Protein AF-A0A350W7M8-F1 (afdb_monomer_lite)

Sequence (443 aa):
MKEYIVLVPNNIKNKIIELSRIKYYNYNIKFMSIDTFIKRVTFDFDEKTIYNLMKKYNYNYSTSLVYLDNLNYISNKLSNNKMTKLKEIKDYLDSNKLLIYDNLFKEYVKDKEIYIYGYDYINKYYKSILDNYNYKVIDYEYKDYAIKDIYEFNYIDDEVLFVIDNICNLISKNINISKIKLIISNEYKEPIYRLFKIYNIPISVKNRSIYSIKEVKNILNNLNNINEEIDSINDTSIKEKIVKVINKYSFIDNKEEVKELIVNDLKNTYLNEDNTGIKIVSINDYFDDDDYVFYLGYNKENIVLYKDNEYFNDKEKVILGYDTSIELNINKKIEIIKKIKNIKNLTISYKLFDNSGNYTRCDLINDINIIDNYKTKYTNSNMMNKIFLAMKLDNLVKYNIKDKDIDLLSSNYDIPYMQYDNKYHSVDKNKLYKYLNNKLLLS

Structure (mmCIF, N/CA/C/O backbone):
data_AF-A0A350W7M8-F1
#
_entry.id   AF-A0A350W7M8-F1
#
loop_
_atom_site.group_PDB
_atom_site.id
_atom_site.type_symbol
_atom_site.label_atom_id
_atom_site.label_alt_id
_atom_site.label_comp_id
_atom_site.label_asym_id
_atom_site.label_entity_id
_atom_site.label_seq_id
_atom_site.pdbx_PDB_ins_code
_atom_site.Cartn_x
_atom_site.Cartn_y
_atom_site.Cartn_z
_atom_site.occupancy
_atom_site.B_iso_or_equiv
_atom_site.auth_seq_id
_atom_site.auth_comp_id
_atom_site.auth_asym_id
_atom_site.auth_atom_id
_atom_site.pdbx_PDB_model_num
ATOM 1 N N . MET A 1 1 ? -38.393 3.549 3.699 1.00 62.72 1 MET A N 1
ATOM 2 C CA . MET A 1 1 ? -37.472 2.784 2.827 1.00 62.72 1 MET A CA 1
ATOM 3 C C . MET A 1 1 ? -36.515 2.018 3.728 1.00 62.72 1 MET A C 1
ATOM 5 O O . MET A 1 1 ? -35.988 2.633 4.648 1.00 62.72 1 MET A O 1
ATOM 9 N N . LYS A 1 2 ? -36.350 0.701 3.552 1.00 78.38 2 LYS A N 1
ATOM 10 C CA . LYS A 1 2 ? -35.413 -0.084 4.375 1.00 78.38 2 LYS A CA 1
ATOM 11 C C . LYS A 1 2 ? -33.984 0.345 4.014 1.00 78.38 2 LYS A C 1
ATOM 13 O O . LYS A 1 2 ? -33.645 0.374 2.835 1.00 78.38 2 LYS A O 1
ATOM 18 N N . GLU A 1 3 ? -33.205 0.765 5.009 1.00 88.31 3 GLU A N 1
ATOM 19 C CA . GLU A 1 3 ? -31.793 1.132 4.832 1.00 88.31 3 GLU A CA 1
ATOM 20 C C . GLU A 1 3 ? -30.912 -0.089 5.097 1.00 88.31 3 GLU A C 1
ATOM 22 O O . GLU A 1 3 ? -31.140 -0.815 6.067 1.00 88.31 3 GLU A O 1
ATOM 27 N N . TYR A 1 4 ? -29.911 -0.283 4.243 1.00 91.62 4 TYR A N 1
ATOM 28 C CA . TYR A 1 4 ? -28.968 -1.393 4.288 1.00 91.62 4 TYR A CA 1
ATOM 29 C C . TYR A 1 4 ? -27.559 -0.888 4.577 1.00 91.62 4 TYR A C 1
ATOM 31 O O . TYR A 1 4 ? -27.172 0.188 4.117 1.00 91.62 4 TYR A O 1
ATOM 39 N N . ILE A 1 5 ? -26.773 -1.679 5.305 1.00 95.25 5 ILE A N 1
ATOM 40 C CA . ILE A 1 5 ? -25.364 -1.375 5.564 1.00 95.25 5 ILE A CA 1
ATOM 41 C C . ILE A 1 5 ? -24.514 -2.361 4.777 1.00 95.25 5 ILE A C 1
ATOM 43 O O . ILE A 1 5 ? -24.678 -3.568 4.918 1.00 95.25 5 ILE A O 1
ATOM 47 N N . VAL A 1 6 ? -23.595 -1.846 3.963 1.00 96.00 6 VAL A N 1
ATOM 48 C CA . VAL A 1 6 ? -22.621 -2.660 3.234 1.00 96.00 6 VAL A CA 1
ATOM 49 C C . VAL A 1 6 ? -21.224 -2.349 3.756 1.00 96.00 6 VAL A C 1
ATOM 51 O O . VAL A 1 6 ? -20.750 -1.211 3.674 1.00 96.00 6 VAL A O 1
ATOM 54 N N . LEU A 1 7 ? -20.572 -3.376 4.295 1.00 96.94 7 LEU A N 1
ATOM 55 C CA . LEU A 1 7 ? -19.183 -3.346 4.723 1.00 96.94 7 LEU A CA 1
ATOM 56 C C . LEU A 1 7 ? -18.296 -3.779 3.556 1.00 96.94 7 LEU A C 1
ATOM 58 O O . LEU A 1 7 ? -18.393 -4.914 3.090 1.00 96.94 7 LEU A O 1
ATOM 62 N N . VAL A 1 8 ? -17.448 -2.871 3.078 1.00 95.75 8 VAL A N 1
ATOM 63 C CA . VAL A 1 8 ? -16.610 -3.066 1.887 1.00 95.75 8 VAL A CA 1
ATOM 64 C C . VAL A 1 8 ? -15.195 -2.519 2.120 1.00 95.75 8 VAL A C 1
ATOM 66 O O . VAL A 1 8 ? -15.057 -1.466 2.755 1.00 95.75 8 VAL A O 1
ATOM 69 N N . PRO A 1 9 ? -14.131 -3.174 1.614 1.00 94.56 9 PRO A N 1
ATOM 70 C CA . PRO A 1 9 ? -12.776 -2.646 1.719 1.00 94.56 9 PRO A CA 1
ATOM 71 C C . PRO A 1 9 ? -12.644 -1.281 1.042 1.00 94.56 9 PRO A C 1
ATOM 73 O O . PRO A 1 9 ? -13.193 -1.046 -0.037 1.00 94.56 9 PRO A O 1
ATOM 76 N N . ASN A 1 10 ? -11.853 -0.390 1.642 1.00 92.75 10 ASN A N 1
ATOM 77 C CA . ASN A 1 10 ? -11.668 0.973 1.133 1.00 92.75 10 ASN A CA 1
ATOM 78 C C . ASN A 1 10 ? -11.107 1.003 -0.301 1.00 92.75 10 ASN A C 1
ATOM 80 O O . ASN A 1 10 ? -11.532 1.843 -1.090 1.00 92.75 10 ASN A O 1
ATOM 84 N N . ASN A 1 11 ? -10.226 0.060 -0.652 1.00 90.38 11 ASN A N 1
ATOM 85 C CA . ASN A 1 11 ? -9.590 -0.054 -1.970 1.00 90.38 11 ASN A CA 1
ATOM 86 C C . ASN A 1 11 ? -10.585 -0.231 -3.126 1.00 90.38 11 ASN A C 1
ATOM 88 O O . ASN A 1 11 ? -10.371 0.300 -4.212 1.00 90.38 11 ASN A O 1
ATOM 92 N N . ILE A 1 12 ? -11.693 -0.941 -2.896 1.00 92.25 12 ILE A N 1
ATOM 93 C CA . ILE A 1 12 ? -12.712 -1.195 -3.927 1.00 92.25 12 ILE A CA 1
ATOM 94 C C . ILE A 1 12 ? -13.990 -0.375 -3.708 1.00 92.25 12 ILE A C 1
ATOM 96 O O . ILE A 1 12 ? -14.843 -0.313 -4.592 1.00 92.25 12 ILE A O 1
ATOM 100 N N . LYS A 1 13 ? -14.125 0.288 -2.551 1.00 93.50 13 LYS A N 1
ATOM 101 C CA . LYS A 1 13 ? -15.341 0.983 -2.104 1.00 93.50 13 LYS A CA 1
ATOM 102 C C . LYS A 1 13 ? -15.946 1.893 -3.171 1.00 93.50 13 LYS A C 1
ATOM 104 O O . LYS A 1 13 ? -17.138 1.784 -3.437 1.00 93.50 13 LYS A O 1
ATOM 109 N N . ASN A 1 14 ? -15.148 2.766 -3.787 1.00 91.94 14 ASN A N 1
ATOM 110 C CA . ASN A 1 14 ? -15.656 3.729 -4.771 1.00 91.94 14 ASN A CA 1
ATOM 111 C C . ASN A 1 14 ? -16.238 3.028 -6.004 1.00 91.94 14 ASN A C 1
ATOM 113 O O . ASN A 1 14 ? -17.357 3.336 -6.405 1.00 91.94 14 ASN A O 1
ATOM 117 N N . LYS A 1 15 ? -15.539 2.016 -6.532 1.00 91.25 15 LYS A N 1
ATOM 118 C CA . LYS A 1 15 ? -16.025 1.224 -7.667 1.00 91.25 15 LYS A CA 1
ATOM 119 C C . LYS A 1 15 ? -17.304 0.460 -7.311 1.00 91.25 15 LYS A C 1
ATOM 121 O O . LYS A 1 15 ? -18.244 0.427 -8.098 1.00 91.25 15 LYS A O 1
ATOM 126 N N . ILE A 1 16 ? -17.388 -0.108 -6.105 1.00 91.94 16 ILE A N 1
ATOM 127 C CA . ILE A 1 16 ? -18.608 -0.790 -5.644 1.00 91.94 16 ILE A CA 1
ATOM 128 C C . ILE A 1 16 ? -19.773 0.193 -5.472 1.00 91.94 16 ILE A C 1
ATOM 130 O O . ILE A 1 16 ? -20.906 -0.140 -5.820 1.00 91.94 16 ILE A O 1
ATOM 134 N N . ILE A 1 17 ? -19.526 1.418 -5.000 1.00 92.75 17 ILE A N 1
ATOM 135 C CA . ILE A 1 17 ? -20.549 2.473 -4.938 1.00 92.75 17 ILE A CA 1
ATOM 136 C C . ILE A 1 17 ? -21.056 2.817 -6.345 1.00 92.75 17 ILE A C 1
ATOM 138 O O . ILE A 1 17 ? -22.263 2.913 -6.543 1.00 92.75 17 ILE A O 1
ATOM 142 N N . GLU A 1 18 ? -20.170 2.964 -7.330 1.00 92.00 18 GLU A N 1
ATOM 143 C CA . GLU A 1 18 ? -20.559 3.223 -8.723 1.00 92.00 18 GLU A CA 1
ATOM 144 C C . GLU A 1 18 ? -21.432 2.094 -9.288 1.00 92.00 18 GLU A C 1
ATOM 146 O O . GLU A 1 18 ? -22.541 2.344 -9.763 1.00 92.00 18 GLU A O 1
ATOM 151 N N . LEU A 1 19 ? -20.984 0.841 -9.163 1.00 89.56 19 LEU A N 1
ATOM 152 C CA . LEU A 1 19 ? -21.714 -0.330 -9.662 1.00 89.56 19 LEU A CA 1
ATOM 153 C C . LEU A 1 19 ? -23.065 -0.522 -8.954 1.00 89.56 19 LEU A C 1
ATOM 155 O O . LEU A 1 19 ? -24.079 -0.822 -9.590 1.00 89.56 19 LEU A O 1
ATOM 159 N N . SER A 1 20 ? -23.099 -0.329 -7.635 1.00 88.94 20 SER A N 1
ATOM 160 C CA . SER A 1 20 ? -24.324 -0.472 -6.843 1.00 88.94 20 SER A CA 1
ATOM 161 C C . SER A 1 20 ? -25.338 0.629 -7.126 1.00 88.94 20 SER A C 1
ATOM 163 O O . SER A 1 20 ? -26.527 0.335 -7.169 1.00 88.94 20 SER A O 1
ATOM 165 N N . ARG A 1 21 ? -24.907 1.867 -7.392 1.00 88.38 21 ARG A N 1
ATOM 166 C CA . ARG A 1 21 ? -25.815 2.956 -7.782 1.00 88.38 21 ARG A CA 1
ATOM 167 C C . ARG A 1 21 ? -26.500 2.704 -9.118 1.00 88.38 21 ARG A C 1
ATOM 169 O O . ARG A 1 21 ? -27.613 3.174 -9.298 1.00 88.38 21 ARG A O 1
ATOM 176 N N . ILE A 1 22 ? -25.873 1.956 -10.024 1.00 90.38 22 ILE A N 1
ATOM 177 C CA . ILE A 1 22 ? -26.487 1.562 -11.298 1.00 90.38 22 ILE A CA 1
ATOM 178 C C . ILE A 1 22 ? -27.495 0.428 -11.070 1.00 90.38 22 ILE A C 1
ATOM 180 O O . ILE A 1 22 ? -28.642 0.511 -11.501 1.00 90.38 22 ILE A O 1
ATOM 184 N N . LYS A 1 23 ? -27.083 -0.635 -10.367 1.00 88.50 23 LYS A N 1
ATOM 185 C CA . LYS A 1 23 ? -27.880 -1.868 -10.229 1.00 88.50 23 LYS A CA 1
ATOM 186 C C . LYS A 1 23 ? -28.968 -1.794 -9.150 1.00 88.50 23 LYS A C 1
ATOM 188 O O . LYS A 1 23 ? -30.018 -2.414 -9.285 1.00 88.50 23 LYS A O 1
ATOM 193 N N . TYR A 1 24 ? -28.721 -1.045 -8.082 1.00 86.38 24 TYR A N 1
ATOM 194 C CA . TYR A 1 24 ? -29.537 -0.983 -6.866 1.00 86.38 24 TYR A CA 1
ATOM 195 C C . TYR A 1 24 ? -29.968 0.455 -6.540 1.00 86.38 24 TYR A C 1
ATOM 197 O O . TYR A 1 24 ? -30.102 0.813 -5.373 1.00 86.38 24 TYR A O 1
ATOM 205 N N . TYR A 1 25 ? -30.214 1.279 -7.563 1.00 83.62 25 TYR A N 1
ATOM 206 C CA . TYR A 1 25 ? -30.550 2.705 -7.429 1.00 83.62 25 TYR A CA 1
ATOM 207 C C . TYR A 1 25 ? -31.744 3.005 -6.497 1.00 83.62 25 TYR A C 1
ATOM 209 O O . TYR A 1 25 ? -31.796 4.069 -5.889 1.00 83.62 25 TYR A O 1
ATOM 217 N N . ASN A 1 26 ? -32.684 2.063 -6.350 1.00 85.75 26 ASN A N 1
ATOM 218 C CA . ASN A 1 26 ? -33.855 2.179 -5.470 1.00 85.75 26 ASN A CA 1
ATOM 219 C C . ASN A 1 26 ? -33.587 1.810 -4.001 1.00 85.75 26 ASN A C 1
ATOM 221 O O . ASN A 1 26 ? -34.510 1.832 -3.191 1.00 85.75 26 ASN A O 1
ATOM 225 N N . TYR A 1 27 ? -32.370 1.416 -3.638 1.00 87.06 27 TYR A N 1
ATOM 226 C CA . TYR A 1 27 ? -32.041 1.014 -2.274 1.00 87.06 27 TYR A CA 1
ATOM 227 C C . TYR A 1 27 ? -31.254 2.116 -1.570 1.00 87.06 27 TYR A C 1
ATOM 229 O O . TYR A 1 27 ? -30.285 2.651 -2.105 1.00 87.06 27 TYR A O 1
ATOM 237 N N . ASN A 1 28 ? -31.638 2.426 -0.330 1.00 90.31 28 ASN A N 1
ATOM 238 C CA . ASN A 1 28 ? -30.830 3.287 0.526 1.00 90.31 28 ASN A CA 1
ATOM 239 C C . ASN A 1 28 ? -29.712 2.442 1.155 1.00 90.31 28 ASN A C 1
ATOM 241 O O . ASN A 1 28 ? -29.977 1.628 2.043 1.00 90.31 28 ASN A O 1
ATOM 245 N N . ILE A 1 29 ? -28.483 2.594 0.654 1.00 92.75 29 ILE A N 1
ATOM 246 C CA . ILE A 1 29 ? -27.326 1.791 1.064 1.00 92.75 29 ILE A CA 1
ATOM 247 C C . ILE A 1 29 ? -26.242 2.687 1.662 1.00 92.75 29 ILE A C 1
ATOM 249 O O . ILE A 1 29 ? -25.747 3.614 1.017 1.00 92.75 29 ILE A O 1
ATOM 253 N N . LYS A 1 30 ? -25.812 2.353 2.880 1.00 94.00 30 LYS A N 1
ATOM 254 C CA . LYS A 1 30 ? -24.700 2.999 3.576 1.00 94.00 30 LYS A CA 1
ATOM 255 C C . LYS A 1 30 ? -23.436 2.150 3.477 1.00 94.00 30 LYS A C 1
ATOM 257 O O . LYS A 1 30 ? -23.401 1.026 3.969 1.00 94.00 30 LYS A O 1
ATOM 262 N N . PHE A 1 31 ? -22.379 2.715 2.894 1.00 95.06 31 PHE A N 1
ATOM 263 C CA . PHE A 1 31 ? -21.096 2.033 2.695 1.00 95.06 31 PHE A CA 1
ATOM 264 C C . PHE A 1 31 ? -20.035 2.469 3.711 1.00 95.06 31 PHE A C 1
ATOM 266 O O . PHE A 1 31 ? -19.705 3.657 3.815 1.00 95.06 31 PHE A O 1
ATOM 273 N N . MET A 1 32 ? -19.413 1.513 4.394 1.00 96.12 32 MET A N 1
ATOM 274 C CA . MET A 1 32 ? -18.253 1.740 5.270 1.00 96.12 32 MET A CA 1
ATOM 275 C C . MET A 1 32 ? -17.311 0.531 5.261 1.00 96.12 32 MET A C 1
ATOM 277 O O . MET A 1 32 ? -17.670 -0.496 4.704 1.00 96.12 32 MET A O 1
ATOM 281 N N . SER A 1 33 ? -16.107 0.643 5.822 1.00 96.56 33 SER A N 1
ATOM 282 C CA . SER A 1 33 ? -15.247 -0.531 6.021 1.00 96.56 33 SER A CA 1
ATOM 283 C C . SER A 1 33 ? -15.643 -1.283 7.292 1.00 96.56 33 SER A C 1
ATOM 285 O O . SER A 1 33 ? -16.290 -0.709 8.175 1.00 96.56 33 SER A O 1
ATOM 287 N N . ILE A 1 34 ? -15.225 -2.548 7.408 1.00 95.88 34 ILE A N 1
ATOM 288 C CA . ILE A 1 34 ? -15.363 -3.307 8.661 1.00 95.88 34 ILE A CA 1
ATOM 289 C C . ILE A 1 34 ? -14.683 -2.552 9.808 1.00 95.88 34 ILE A C 1
ATOM 291 O O . ILE A 1 34 ? -15.309 -2.359 10.840 1.00 95.88 34 ILE A O 1
ATOM 295 N N . ASP A 1 35 ? -13.474 -2.020 9.617 1.00 94.19 35 ASP A N 1
ATOM 296 C CA . ASP A 1 35 ? -12.752 -1.299 10.677 1.00 94.19 35 ASP A CA 1
ATOM 297 C C . ASP A 1 35 ? -13.535 -0.086 11.199 1.00 94.19 35 ASP A C 1
ATOM 299 O O . ASP A 1 35 ? -13.633 0.125 12.407 1.00 94.19 35 ASP A O 1
ATOM 303 N N . THR A 1 36 ? -14.142 0.699 10.296 1.00 95.38 36 THR A N 1
ATOM 304 C CA . THR A 1 36 ? -15.003 1.828 10.682 1.00 95.38 36 THR A CA 1
ATOM 305 C C . THR A 1 36 ? -16.241 1.347 11.428 1.00 95.38 36 THR A C 1
ATOM 307 O O . THR A 1 36 ? -16.645 1.971 12.405 1.00 95.38 36 THR A O 1
ATOM 310 N N . PHE A 1 37 ? -16.854 0.249 10.982 1.00 96.38 37 PHE A N 1
ATOM 311 C CA . PHE A 1 37 ? -18.006 -0.327 11.664 1.00 96.38 37 PHE A CA 1
ATOM 312 C C . PHE A 1 37 ? -17.642 -0.771 13.084 1.00 96.38 37 PHE A C 1
ATOM 314 O O . PHE A 1 37 ? -18.302 -0.349 14.031 1.00 96.38 37 PHE A O 1
ATOM 321 N N . ILE A 1 38 ? -16.562 -1.548 13.232 1.00 95.06 38 ILE A N 1
ATOM 322 C CA . ILE A 1 38 ? -16.075 -2.071 14.512 1.00 95.06 38 ILE A CA 1
ATOM 323 C C . ILE A 1 38 ? -15.789 -0.928 15.486 1.00 95.06 38 ILE A C 1
ATOM 325 O O . ILE A 1 38 ? -16.379 -0.914 16.562 1.00 95.06 38 ILE A O 1
ATOM 329 N N . LYS A 1 39 ? -15.002 0.080 15.083 1.00 94.62 39 LYS A N 1
ATOM 330 C CA . LYS A 1 39 ? -14.716 1.269 15.908 1.00 94.62 39 LYS A CA 1
ATOM 331 C C . LYS A 1 39 ? -15.980 1.976 16.400 1.00 94.62 39 LYS A C 1
ATOM 333 O O . LYS A 1 39 ? -16.058 2.380 17.553 1.00 94.62 39 LYS A O 1
ATOM 338 N N . ARG A 1 40 ? -17.001 2.109 15.549 1.00 95.38 40 ARG A N 1
ATOM 339 C CA . ARG A 1 40 ? -18.249 2.785 15.936 1.00 95.38 40 ARG A CA 1
ATOM 340 C C . ARG A 1 40 ? -19.128 1.962 16.876 1.00 95.38 40 ARG A C 1
ATOM 342 O O . ARG A 1 40 ? -19.865 2.550 17.658 1.00 95.38 40 ARG A O 1
ATOM 349 N N . VAL A 1 41 ? -19.089 0.629 16.805 1.00 95.25 41 VAL A N 1
ATOM 350 C CA . VAL A 1 41 ? -19.864 -0.230 17.722 1.00 95.25 41 VAL A CA 1
ATOM 351 C C . VAL A 1 41 ? -19.121 -0.568 19.019 1.00 95.25 41 VAL A C 1
ATOM 353 O O . VAL A 1 41 ? -19.766 -0.972 19.995 1.00 95.25 41 VAL A O 1
ATOM 356 N N . THR A 1 42 ? -17.793 -0.412 19.041 1.00 94.06 42 THR A N 1
ATOM 357 C CA . THR A 1 42 ? -16.952 -0.545 20.236 1.00 94.06 42 THR A CA 1
ATOM 358 C C . THR A 1 42 ? -16.603 0.825 20.811 1.00 94.06 42 THR A C 1
ATOM 360 O O . THR A 1 42 ? -17.340 1.328 21.656 1.00 94.06 42 THR A O 1
ATOM 363 N N . PHE A 1 43 ? -15.488 1.403 20.382 1.00 95.06 43 PHE A N 1
ATOM 364 C CA . PHE A 1 43 ? -15.025 2.744 20.698 1.00 95.06 43 PHE A CA 1
ATOM 365 C C . PHE A 1 43 ? -13.979 3.189 19.671 1.00 95.06 43 PHE A C 1
ATOM 367 O O . PHE A 1 43 ? -13.307 2.370 19.037 1.00 95.06 43 PHE A O 1
ATOM 374 N N . ASP A 1 44 ? -13.801 4.500 19.569 1.00 95.50 44 ASP A N 1
ATOM 375 C CA . ASP A 1 44 ? -12.691 5.131 18.861 1.00 95.50 44 ASP A CA 1
ATOM 376 C C . ASP A 1 44 ? -11.876 5.999 19.830 1.00 95.50 44 ASP A C 1
ATOM 378 O O . ASP A 1 44 ? -12.233 6.173 21.001 1.00 95.50 44 ASP A O 1
ATOM 382 N N . PHE A 1 45 ? -10.765 6.536 19.350 1.00 95.06 45 PHE A N 1
ATOM 383 C CA . PHE A 1 45 ? -9.920 7.454 20.102 1.00 95.06 45 PHE A CA 1
ATOM 384 C C . PHE A 1 45 ? -9.365 8.533 19.178 1.00 95.06 45 PHE A C 1
ATOM 386 O O . PHE A 1 45 ? -9.258 8.333 17.968 1.00 95.06 45 PHE A O 1
ATOM 393 N N . ASP A 1 46 ? -9.008 9.673 19.754 1.00 93.81 46 ASP A N 1
ATOM 394 C CA . ASP A 1 46 ? -8.482 10.823 19.028 1.00 93.81 46 ASP A CA 1
ATOM 395 C C . ASP A 1 46 ? -7.063 11.178 19.499 1.00 93.81 46 ASP A C 1
ATOM 397 O O . ASP A 1 46 ? -6.439 10.508 20.332 1.00 93.81 46 ASP A O 1
ATOM 401 N N . GLU A 1 47 ? -6.521 12.257 18.946 1.00 94.25 47 GLU A N 1
ATOM 402 C CA . GLU A 1 47 ? -5.196 12.758 19.285 1.00 94.25 47 GLU A CA 1
ATOM 403 C C . GLU A 1 47 ? -5.083 13.168 20.765 1.00 94.25 47 GLU A C 1
ATOM 405 O O . GLU A 1 47 ? -3.997 13.084 21.350 1.00 94.25 47 GLU A O 1
ATOM 410 N N . LYS A 1 48 ? -6.196 13.553 21.404 1.00 94.94 48 LYS A N 1
ATOM 411 C CA . LYS A 1 48 ? -6.240 13.883 22.831 1.00 94.94 48 LYS A CA 1
ATOM 412 C C . LYS A 1 48 ? -6.073 12.633 23.685 1.00 94.94 48 LYS A C 1
ATOM 414 O O . LYS A 1 48 ? -5.342 12.687 24.679 1.00 94.94 48 LYS A O 1
ATOM 419 N N . THR A 1 49 ? -6.679 11.507 23.310 1.00 96.38 49 THR A N 1
ATOM 420 C CA . THR A 1 49 ? -6.449 10.213 23.972 1.00 96.38 49 THR A CA 1
ATOM 421 C C . THR A 1 49 ? -4.965 9.846 23.948 1.00 96.38 49 THR A C 1
ATOM 423 O O . THR A 1 49 ? -4.387 9.518 24.988 1.00 96.38 49 THR A O 1
ATOM 426 N N . ILE A 1 50 ? -4.332 9.955 22.774 1.00 96.00 50 ILE A N 1
ATOM 427 C CA . ILE A 1 50 ? -2.920 9.603 22.574 1.00 96.00 50 ILE A CA 1
ATOM 428 C C . ILE A 1 50 ? -2.018 10.499 23.431 1.00 96.00 50 ILE A C 1
ATOM 430 O O . ILE A 1 50 ? -1.183 9.990 24.178 1.00 96.00 50 ILE A O 1
ATOM 434 N N . TYR A 1 51 ? -2.228 11.819 23.390 1.00 95.50 51 TYR A N 1
ATOM 435 C CA . TYR A 1 51 ? -1.473 12.778 24.201 1.00 95.50 51 TYR A CA 1
ATOM 436 C C . TYR A 1 51 ? -1.537 12.455 25.703 1.00 95.50 51 TYR A C 1
ATOM 438 O O . TYR A 1 51 ? -0.512 12.462 26.388 1.00 95.50 51 TYR A O 1
ATOM 446 N N . ASN A 1 52 ? -2.724 12.124 26.222 1.00 95.25 52 ASN A N 1
ATOM 447 C CA . ASN A 1 52 ? -2.893 11.810 27.642 1.00 95.25 52 ASN A CA 1
ATOM 448 C C . ASN A 1 52 ? -2.157 10.526 28.047 1.00 95.25 52 ASN A C 1
ATOM 450 O O . ASN A 1 52 ? -1.553 10.493 29.119 1.00 95.25 52 ASN A O 1
ATOM 454 N N . LEU A 1 53 ? -2.138 9.493 27.196 1.00 95.56 53 LEU A N 1
ATOM 455 C CA . LEU A 1 53 ? -1.338 8.291 27.460 1.00 95.56 53 LEU A CA 1
ATOM 456 C C . LEU A 1 53 ? 0.158 8.586 27.477 1.00 95.56 53 LEU A C 1
ATOM 458 O O . LEU A 1 53 ? 0.848 8.148 28.402 1.00 95.56 53 LEU A O 1
ATOM 462 N N . MET A 1 54 ? 0.641 9.356 26.498 1.00 94.7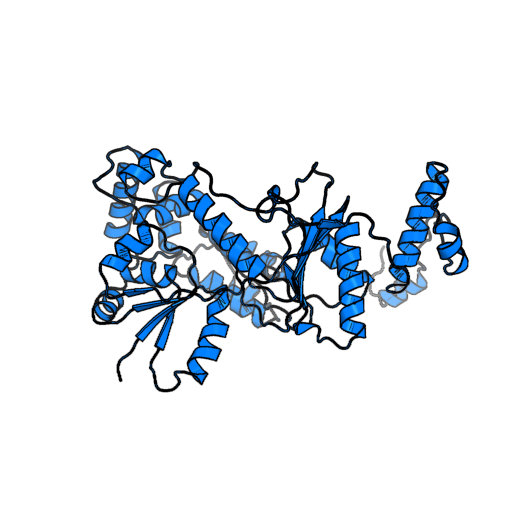5 54 MET A N 1
ATOM 463 C CA . MET A 1 54 ? 2.044 9.763 26.432 1.00 94.75 54 MET A CA 1
ATOM 464 C C . MET A 1 54 ? 2.454 10.496 27.710 1.00 94.75 54 MET A C 1
ATOM 466 O O . MET A 1 54 ? 3.449 10.133 28.329 1.00 94.75 54 MET A O 1
ATOM 470 N N . LYS A 1 55 ? 1.655 11.466 28.173 1.00 93.56 55 LYS A N 1
ATOM 471 C CA . LYS A 1 55 ? 1.943 12.226 29.400 1.00 93.56 55 LYS A CA 1
ATOM 472 C C . LYS A 1 55 ? 1.831 11.384 30.669 1.00 93.56 55 LYS A C 1
ATOM 474 O O . LYS A 1 55 ? 2.697 11.476 31.533 1.00 93.56 55 LYS A O 1
ATOM 479 N N . LYS A 1 56 ? 0.781 10.566 30.802 1.00 95.12 56 LYS A N 1
ATOM 480 C CA . LYS A 1 56 ? 0.513 9.805 32.033 1.00 95.12 56 LYS A CA 1
ATOM 481 C C . LYS A 1 56 ? 1.541 8.704 32.279 1.00 95.12 56 LYS A C 1
ATOM 483 O O . LYS A 1 56 ? 1.926 8.488 33.426 1.00 95.12 56 LYS A O 1
ATOM 488 N N . TYR A 1 57 ? 1.947 8.001 31.223 1.00 94.62 57 TYR A N 1
ATOM 489 C CA . TYR A 1 57 ? 2.816 6.825 31.317 1.00 94.62 57 TYR A CA 1
ATOM 490 C C . TYR A 1 57 ? 4.227 7.055 30.761 1.00 94.62 57 TYR A C 1
ATOM 492 O O . TYR A 1 57 ? 5.036 6.129 30.774 1.00 94.62 57 TYR A O 1
ATOM 500 N N . ASN A 1 58 ? 4.531 8.270 30.293 1.00 93.62 58 ASN A N 1
ATOM 501 C CA . ASN A 1 58 ? 5.786 8.615 29.624 1.00 93.62 58 ASN A CA 1
ATOM 502 C C . ASN A 1 58 ? 6.079 7.702 28.416 1.00 93.62 58 ASN A C 1
ATOM 504 O O . ASN A 1 58 ? 7.205 7.251 28.201 1.00 93.62 58 ASN A O 1
ATOM 508 N N . TYR A 1 59 ? 5.033 7.374 27.656 1.00 93.88 59 TYR A N 1
ATOM 509 C CA . TYR A 1 59 ? 5.136 6.571 26.440 1.00 93.88 59 TYR A CA 1
ATOM 510 C C . TYR A 1 59 ? 5.431 7.451 25.228 1.00 93.88 59 TYR A C 1
ATOM 512 O O . TYR A 1 59 ? 4.970 8.586 25.144 1.00 93.88 59 TYR A O 1
ATOM 520 N N . ASN A 1 60 ? 6.159 6.900 24.255 1.00 92.31 60 ASN A N 1
ATOM 521 C CA . ASN A 1 60 ? 6.248 7.506 22.927 1.00 92.31 60 ASN A CA 1
ATOM 522 C C . ASN A 1 60 ? 4.957 7.253 22.124 1.00 92.31 60 ASN A C 1
ATOM 524 O O . ASN A 1 60 ? 4.106 6.445 22.525 1.00 92.31 60 ASN A O 1
ATOM 528 N N . TYR A 1 61 ? 4.821 7.911 20.970 1.00 90.94 61 TYR A N 1
ATOM 529 C CA . TYR A 1 61 ? 3.636 7.776 20.120 1.00 90.94 61 TYR A CA 1
ATOM 530 C C . TYR A 1 61 ? 3.355 6.317 19.727 1.00 90.94 61 TYR A C 1
ATOM 532 O O . TYR A 1 61 ? 2.256 5.807 19.944 1.00 90.94 61 TYR A O 1
ATOM 540 N N . SER A 1 62 ? 4.374 5.613 19.222 1.00 91.88 62 SER A N 1
ATOM 541 C CA . SER A 1 62 ? 4.234 4.227 18.750 1.00 91.88 62 SER A CA 1
ATOM 542 C C . SER A 1 62 ? 3.781 3.257 19.847 1.00 91.88 62 SER A C 1
ATOM 544 O O . SER A 1 62 ? 2.900 2.434 19.624 1.00 91.88 62 SER A O 1
ATOM 546 N N . THR A 1 63 ? 4.323 3.396 21.057 1.00 93.88 63 THR A N 1
ATOM 547 C CA . THR A 1 63 ? 3.957 2.578 22.220 1.00 93.88 63 THR A CA 1
ATOM 548 C C . THR A 1 63 ? 2.523 2.868 22.651 1.00 93.88 63 THR A C 1
ATOM 550 O O . THR A 1 63 ? 1.778 1.946 22.975 1.00 93.88 63 THR A O 1
ATOM 553 N N . SER A 1 64 ? 2.114 4.139 22.617 1.00 95.50 64 SER A N 1
ATOM 554 C CA . SER A 1 64 ? 0.744 4.542 22.947 1.00 95.50 64 SER A CA 1
ATOM 555 C C . SER A 1 64 ? -0.271 3.916 21.988 1.00 95.50 64 SER A C 1
ATOM 557 O O . SER A 1 64 ? -1.275 3.372 22.446 1.00 95.50 64 SER A O 1
ATOM 559 N N . LEU A 1 65 ? 0.020 3.911 20.681 1.00 94.50 65 LEU A N 1
ATOM 560 C CA . LEU A 1 65 ? -0.820 3.243 19.684 1.00 94.50 65 LEU A CA 1
ATOM 561 C C . LEU A 1 65 ? -0.915 1.736 19.921 1.00 94.50 65 LEU A C 1
ATOM 563 O O . LEU A 1 65 ? -2.017 1.201 19.915 1.00 94.50 65 LEU A O 1
ATOM 567 N N . VAL A 1 66 ? 0.204 1.062 20.218 1.00 95.06 66 VAL A N 1
ATOM 568 C CA . VAL A 1 66 ? 0.193 -0.379 20.524 1.00 95.06 66 VAL A CA 1
ATOM 569 C C . VAL A 1 66 ? -0.773 -0.687 21.668 1.00 95.06 66 VAL A C 1
ATOM 571 O O . VAL A 1 66 ? -1.558 -1.626 21.556 1.00 95.06 66 VAL A O 1
ATOM 574 N N . TYR A 1 67 ? -0.769 0.091 22.753 1.00 96.81 67 TYR A N 1
ATOM 575 C CA . TYR A 1 67 ? -1.733 -0.122 23.833 1.00 96.81 67 TYR A CA 1
ATOM 576 C C . TYR A 1 67 ? -3.173 0.137 23.382 1.00 96.81 67 TYR A C 1
ATOM 578 O O . TYR A 1 67 ? -4.024 -0.717 23.621 1.00 96.81 67 TYR A O 1
ATOM 586 N N . LEU A 1 68 ? -3.437 1.265 22.713 1.00 95.75 68 LEU A N 1
ATOM 587 C CA . LEU A 1 68 ? -4.774 1.650 22.242 1.00 95.75 68 LEU A CA 1
ATOM 588 C C . LEU A 1 68 ? -5.384 0.615 21.289 1.00 95.75 68 LEU A C 1
ATOM 590 O O . LEU A 1 68 ? -6.522 0.192 21.499 1.00 95.75 68 LEU A O 1
ATOM 594 N N . ASP A 1 69 ? -4.612 0.148 20.308 1.00 92.94 69 ASP A N 1
ATOM 595 C CA . ASP A 1 69 ? -5.038 -0.863 19.337 1.00 92.94 69 ASP A CA 1
ATOM 596 C C . ASP A 1 69 ? -5.378 -2.196 20.019 1.00 92.94 69 ASP A C 1
ATOM 598 O O . ASP A 1 69 ? -6.260 -2.928 19.564 1.00 92.94 69 ASP A O 1
ATOM 602 N N . ASN A 1 70 ? -4.722 -2.497 21.148 1.00 94.38 70 ASN A N 1
ATOM 603 C CA . ASN A 1 70 ? -4.933 -3.732 21.897 1.00 94.38 70 ASN A CA 1
ATOM 604 C C . ASN A 1 70 ? -6.000 -3.643 23.002 1.00 94.38 70 ASN A C 1
ATOM 606 O O . ASN A 1 70 ? -6.398 -4.680 23.535 1.00 94.38 70 ASN A O 1
ATOM 610 N N . LEU A 1 71 ? -6.533 -2.455 23.317 1.00 94.81 71 LEU A N 1
ATOM 611 C CA . LEU A 1 71 ? -7.636 -2.299 24.286 1.00 94.81 71 LEU A CA 1
ATOM 612 C C . LEU A 1 71 ? -8.892 -3.073 23.869 1.00 94.81 71 LEU A C 1
ATOM 614 O O . LEU A 1 71 ? -9.655 -3.552 24.704 1.00 94.81 71 LEU A O 1
ATOM 618 N N . ASN A 1 72 ? -9.078 -3.218 22.563 1.00 88.81 72 ASN A N 1
ATOM 619 C CA . ASN A 1 72 ? -10.154 -3.977 21.942 1.00 88.81 72 ASN A CA 1
ATOM 620 C C . ASN A 1 72 ? -10.140 -5.474 22.293 1.00 88.81 72 ASN A C 1
ATOM 622 O O . ASN A 1 72 ? -11.168 -6.137 22.178 1.00 88.81 72 ASN A O 1
ATOM 626 N N . TYR A 1 73 ? -8.999 -5.997 22.748 1.00 89.00 73 TYR A N 1
ATOM 627 C CA . TYR A 1 73 ? -8.792 -7.415 23.036 1.00 89.00 73 TYR A CA 1
ATOM 628 C C . TYR A 1 73 ? -8.894 -7.770 24.523 1.00 89.00 73 TYR A C 1
ATOM 630 O O . TYR A 1 73 ? -8.621 -8.918 24.890 1.00 89.00 73 TYR A O 1
ATOM 638 N N . ILE A 1 74 ? -9.277 -6.818 25.383 1.00 91.62 74 ILE A N 1
ATOM 639 C CA . ILE A 1 74 ? -9.423 -7.057 26.821 1.00 91.62 74 ILE A CA 1
ATOM 640 C C . ILE A 1 74 ? -10.417 -8.195 27.066 1.00 91.62 74 ILE A C 1
ATOM 642 O O . ILE A 1 74 ? -11.533 -8.210 26.553 1.00 91.62 74 ILE A O 1
ATOM 646 N N . SER A 1 75 ? -9.996 -9.166 27.874 1.00 88.94 75 SER A N 1
ATOM 647 C CA . SER A 1 75 ? -10.771 -10.367 28.157 1.00 88.94 75 SER A CA 1
ATOM 648 C C . SER A 1 75 ? -10.481 -10.893 29.557 1.00 88.94 75 SER A C 1
ATOM 650 O O . SER A 1 75 ? -9.415 -10.659 30.125 1.00 88.94 75 SER A O 1
ATOM 652 N N . ASN A 1 76 ? -11.427 -11.657 30.102 1.00 90.12 76 ASN A N 1
ATOM 653 C CA . ASN A 1 76 ? -11.241 -12.407 31.344 1.00 90.12 76 ASN A CA 1
ATOM 654 C C . ASN A 1 76 ? -10.664 -13.813 31.113 1.00 90.12 76 ASN A C 1
ATOM 656 O O . ASN A 1 76 ? -10.346 -14.496 32.078 1.00 90.12 76 ASN A O 1
ATOM 660 N N . LYS A 1 77 ? -10.503 -14.245 29.852 1.00 91.00 77 LYS A N 1
ATOM 661 C CA . LYS A 1 77 ? -9.942 -15.565 29.506 1.00 91.00 77 LYS A CA 1
ATOM 662 C C . LYS A 1 77 ? -8.441 -15.684 29.785 1.00 91.00 77 LYS A C 1
ATOM 664 O O . LYS A 1 77 ? -7.937 -16.789 29.947 1.00 91.00 77 LYS A O 1
ATOM 669 N N . LEU A 1 78 ? -7.727 -14.560 29.814 1.00 91.44 78 LEU A N 1
ATOM 670 C CA . LEU A 1 78 ? -6.283 -14.502 30.016 1.00 91.44 78 LEU A CA 1
ATOM 671 C C . LEU A 1 78 ? -5.985 -13.672 31.265 1.00 91.44 78 LEU A C 1
ATOM 673 O O . LEU A 1 78 ? -6.434 -12.533 31.373 1.00 91.44 78 LEU A O 1
ATOM 677 N N . SER A 1 79 ? -5.205 -14.226 32.190 1.00 90.75 79 SER A N 1
ATOM 678 C CA . SER A 1 79 ? -4.769 -13.530 33.402 1.00 90.75 79 SER A CA 1
ATOM 679 C C . SER A 1 79 ? -3.246 -13.457 33.431 1.00 90.75 79 SER A C 1
ATOM 681 O O . SER A 1 79 ? -2.578 -14.385 33.880 1.00 90.75 79 SER A O 1
ATOM 683 N N . ASN A 1 80 ? -2.691 -12.363 32.909 1.00 93.19 80 ASN A N 1
ATOM 684 C CA . ASN A 1 80 ? -1.257 -12.078 32.906 1.00 93.19 80 ASN A CA 1
ATOM 685 C C . ASN A 1 80 ? -0.998 -10.565 33.035 1.00 93.19 80 ASN A C 1
ATOM 687 O O . ASN A 1 80 ? -1.914 -9.752 32.901 1.00 93.19 80 ASN A O 1
ATOM 691 N N . ASN A 1 81 ? 0.266 -10.179 33.240 1.00 94.56 81 ASN A N 1
ATOM 692 C CA . ASN A 1 81 ? 0.656 -8.774 33.427 1.00 94.56 81 ASN A CA 1
ATOM 693 C C . ASN A 1 81 ? 0.245 -7.872 32.254 1.00 94.56 81 ASN A C 1
ATOM 695 O O . ASN A 1 81 ? -0.133 -6.724 32.471 1.00 94.56 81 ASN A O 1
ATOM 699 N N . LYS A 1 82 ? 0.285 -8.391 31.020 1.00 94.62 82 LYS A N 1
ATOM 700 C CA . LYS A 1 82 ? -0.157 -7.666 29.822 1.00 94.62 82 LYS A CA 1
ATOM 701 C C . LYS A 1 82 ? -1.645 -7.310 29.904 1.00 94.62 82 LYS A C 1
ATOM 703 O O . LYS A 1 82 ? -2.022 -6.152 29.755 1.00 94.62 82 LYS A O 1
ATOM 708 N N . MET A 1 83 ? -2.492 -8.292 30.215 1.00 95.62 83 MET A N 1
ATOM 709 C CA . MET A 1 83 ? -3.932 -8.083 30.353 1.00 95.62 83 MET A CA 1
ATOM 710 C C . MET A 1 83 ? -4.261 -7.133 31.507 1.00 95.62 83 MET A C 1
ATOM 712 O O . MET A 1 83 ? -5.087 -6.237 31.341 1.00 95.62 83 MET A O 1
ATOM 716 N N . THR A 1 84 ? -3.590 -7.280 32.653 1.00 95.56 84 THR A N 1
ATOM 717 C CA . THR A 1 84 ? -3.747 -6.354 33.785 1.00 95.56 84 THR A CA 1
ATOM 718 C C . THR A 1 84 ? -3.398 -4.926 33.372 1.00 95.56 84 THR A C 1
ATOM 720 O O . THR A 1 84 ? -4.169 -4.008 33.634 1.00 95.56 84 THR A O 1
ATOM 723 N N . LYS A 1 85 ? -2.298 -4.742 32.631 1.00 95.94 85 LYS A N 1
ATOM 724 C CA . LYS A 1 85 ? -1.885 -3.428 32.131 1.00 95.94 85 LYS A CA 1
ATOM 725 C C . LYS A 1 85 ? -2.912 -2.807 31.185 1.00 95.94 85 LYS A C 1
ATOM 727 O O . LYS A 1 85 ? -3.202 -1.621 31.309 1.00 95.94 85 LYS A O 1
ATOM 732 N N . LEU A 1 86 ? -3.476 -3.583 30.257 1.00 96.69 86 LEU A N 1
ATOM 733 C CA . LEU A 1 86 ? -4.519 -3.079 29.357 1.00 96.69 86 LEU A CA 1
ATOM 734 C C . LEU A 1 86 ? -5.785 -2.672 30.116 1.00 96.69 86 LEU A C 1
ATOM 736 O O . LEU A 1 86 ? -6.360 -1.638 29.791 1.00 96.69 86 LEU A O 1
ATOM 740 N N . LYS A 1 87 ? -6.192 -3.441 31.134 1.00 96.50 87 LYS A N 1
ATOM 741 C CA . LYS A 1 87 ? -7.329 -3.094 32.001 1.00 96.50 87 LYS A CA 1
ATOM 742 C C . LYS A 1 87 ? -7.086 -1.774 32.736 1.00 96.50 87 LYS A C 1
ATOM 744 O O . LYS A 1 87 ? -7.906 -0.874 32.621 1.00 96.50 87 LYS A O 1
ATOM 749 N N . GLU A 1 88 ? -5.918 -1.603 33.361 1.00 96.38 88 GLU A N 1
ATOM 750 C CA . GLU A 1 88 ? -5.534 -0.337 34.011 1.00 96.38 88 GLU A CA 1
ATOM 751 C C . GLU A 1 88 ? -5.597 0.861 33.053 1.00 96.38 88 GLU A C 1
ATOM 753 O O . GLU A 1 88 ? -6.088 1.932 33.412 1.00 96.38 88 GLU A O 1
ATOM 758 N N . ILE A 1 89 ? -5.079 0.693 31.831 1.00 97.31 89 ILE A N 1
ATOM 759 C CA . ILE A 1 89 ? -5.095 1.746 30.812 1.00 97.31 89 ILE A CA 1
ATOM 760 C C . ILE A 1 89 ? -6.535 2.049 30.391 1.00 97.31 89 ILE A C 1
ATOM 762 O O . ILE A 1 89 ? -6.906 3.219 30.307 1.00 97.31 89 ILE A O 1
ATOM 766 N N . LYS A 1 90 ? -7.357 1.021 30.154 1.00 96.94 90 LYS A N 1
ATOM 767 C CA . LYS A 1 90 ? -8.766 1.185 29.782 1.00 96.94 90 LYS A CA 1
ATOM 768 C C . LYS A 1 90 ? -9.537 1.950 30.854 1.00 96.94 90 LYS A C 1
ATOM 770 O O . LYS A 1 90 ? -10.176 2.947 30.529 1.00 96.94 90 LYS A O 1
ATOM 775 N N . ASP A 1 91 ? -9.391 1.547 32.114 1.00 96.69 91 ASP A N 1
ATOM 776 C CA . ASP A 1 91 ? -10.063 2.169 33.255 1.00 96.69 91 ASP A CA 1
ATOM 777 C C . ASP A 1 91 ? -9.664 3.640 33.406 1.00 96.69 91 ASP A C 1
ATOM 779 O O . ASP A 1 91 ? -10.518 4.504 33.622 1.00 96.69 91 ASP A O 1
ATOM 783 N N . TYR A 1 92 ? -8.374 3.955 33.239 1.00 97.31 92 TYR A N 1
ATOM 784 C CA . TYR A 1 92 ? -7.893 5.336 33.232 1.00 97.31 92 TYR A CA 1
ATOM 785 C C . TYR A 1 92 ? -8.544 6.153 32.109 1.00 97.31 92 TYR A C 1
ATOM 787 O O . 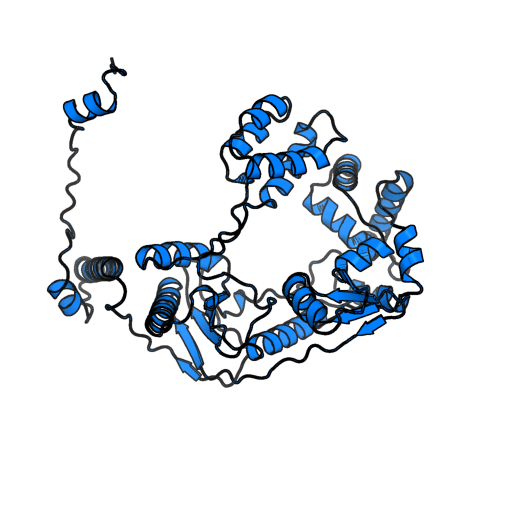TYR A 1 92 ? -9.030 7.261 32.355 1.00 97.31 92 TYR A O 1
ATOM 795 N N . LEU A 1 93 ? -8.575 5.623 30.887 1.00 97.25 93 LEU A N 1
ATOM 796 C CA . LEU A 1 93 ? -9.130 6.329 29.736 1.00 97.25 93 LEU A CA 1
ATOM 797 C C . LEU A 1 93 ? -10.645 6.544 29.854 1.00 97.25 93 LEU A C 1
ATOM 799 O O . LEU A 1 93 ? -11.122 7.642 29.564 1.00 97.25 93 LEU A O 1
ATOM 803 N N . ASP A 1 94 ? -11.393 5.545 30.322 1.00 96.06 94 ASP A N 1
ATOM 804 C CA . ASP A 1 94 ? -12.840 5.648 30.531 1.00 96.06 94 ASP A CA 1
ATOM 805 C C . ASP A 1 94 ? -13.179 6.619 31.670 1.00 96.06 94 ASP A C 1
ATOM 807 O O . ASP A 1 94 ? -14.032 7.494 31.504 1.00 96.06 94 ASP A O 1
ATOM 811 N N . SER A 1 95 ? -12.450 6.549 32.790 1.00 96.69 95 SER A N 1
ATOM 812 C CA . SER A 1 95 ? -12.644 7.451 33.938 1.00 96.69 95 SER A CA 1
ATOM 813 C C . SER A 1 95 ? -12.431 8.921 33.567 1.00 96.69 95 SER A C 1
ATOM 815 O O . SER A 1 95 ? -13.092 9.806 34.108 1.00 96.69 95 SER A O 1
ATOM 817 N N . ASN A 1 96 ? -11.534 9.185 32.613 1.00 96.06 96 ASN A N 1
ATOM 818 C CA . ASN A 1 96 ? -11.239 10.527 32.115 1.00 96.06 96 ASN A CA 1
ATOM 819 C C . ASN A 1 96 ? -12.022 10.895 30.841 1.00 96.06 96 ASN A C 1
ATOM 821 O O . ASN A 1 96 ? -11.787 11.965 30.279 1.00 96.06 96 ASN A O 1
ATOM 825 N N . LYS A 1 97 ? -12.958 10.044 30.387 1.00 95.81 97 LYS A N 1
ATOM 826 C CA . LYS A 1 97 ? -13.768 10.247 29.170 1.00 95.81 97 LYS A CA 1
ATOM 827 C C . LYS A 1 97 ? -12.917 10.524 27.923 1.00 95.81 97 LYS A C 1
ATOM 829 O O . LYS A 1 97 ? -13.238 11.395 27.118 1.00 95.81 97 LYS A O 1
ATOM 834 N N . LEU A 1 98 ? -11.808 9.800 27.789 1.00 96.50 98 LEU A N 1
ATOM 835 C CA . LEU A 1 98 ? -10.858 9.939 26.683 1.00 96.50 98 LEU A CA 1
ATOM 836 C C . LEU A 1 98 ? -11.157 8.993 25.515 1.00 96.50 98 LEU A C 1
ATOM 838 O O . LEU A 1 98 ? -10.473 9.058 24.504 1.00 96.50 98 LEU A O 1
ATOM 842 N N . LEU A 1 99 ? -12.141 8.108 25.646 1.00 96.56 99 LEU A N 1
ATOM 843 C CA . LEU A 1 99 ? -12.575 7.201 24.586 1.00 96.56 99 LEU A CA 1
ATOM 844 C C . LEU A 1 99 ? -13.920 7.653 24.033 1.00 96.56 99 LEU A C 1
ATOM 846 O O . LEU A 1 99 ? -14.787 8.125 24.772 1.00 96.56 99 LEU A O 1
ATOM 850 N N . ILE A 1 100 ? -14.087 7.501 22.725 1.00 95.44 100 ILE A N 1
ATOM 851 C CA . ILE A 1 100 ? -15.243 7.996 21.988 1.00 95.44 100 ILE A CA 1
ATOM 852 C C . ILE A 1 100 ? -16.196 6.829 21.744 1.00 95.44 100 ILE A C 1
ATOM 854 O O . ILE A 1 100 ? -15.859 5.881 21.038 1.00 95.44 100 ILE A O 1
ATOM 858 N N . TYR A 1 101 ? -17.399 6.913 22.309 1.00 95.94 101 TYR A N 1
ATOM 859 C CA . TYR A 1 101 ? -18.445 5.900 22.169 1.00 95.94 101 TYR A CA 1
ATOM 860 C C . TYR A 1 101 ? -19.619 6.445 21.346 1.00 95.94 101 TYR A C 1
ATOM 862 O O . TYR A 1 101 ? -20.250 7.428 21.732 1.00 95.94 101 TYR A O 1
ATOM 870 N N . ASP A 1 102 ? -19.948 5.788 20.230 1.00 95.44 102 ASP A N 1
ATOM 871 C CA . ASP A 1 102 ? -21.086 6.143 19.369 1.00 95.44 102 ASP A CA 1
ATOM 872 C C . ASP A 1 102 ? -22.320 5.297 19.735 1.00 95.44 102 ASP A C 1
ATOM 874 O O . ASP A 1 102 ? -22.737 4.383 19.019 1.00 95.44 102 ASP A O 1
ATOM 878 N N . ASN A 1 103 ? -22.897 5.589 20.906 1.00 94.69 103 ASN A N 1
ATOM 879 C CA . ASN A 1 103 ? -24.050 4.848 21.434 1.00 94.69 103 ASN A CA 1
ATOM 880 C C . ASN A 1 103 ? -25.262 4.906 20.489 1.00 94.69 103 ASN A C 1
ATOM 882 O O . ASN A 1 103 ? -25.953 3.902 20.321 1.00 94.69 103 ASN A O 1
ATOM 886 N N . LEU A 1 104 ? -25.474 6.046 19.821 1.00 94.75 104 LEU A N 1
ATOM 887 C CA . LEU A 1 104 ? -26.549 6.214 18.841 1.00 94.75 104 LEU A CA 1
ATOM 888 C C . LEU A 1 104 ? -26.360 5.285 17.644 1.00 94.75 104 LEU A C 1
ATOM 890 O O . LEU A 1 104 ? -27.315 4.648 17.205 1.00 94.75 104 LEU A O 1
ATOM 894 N N . PHE A 1 105 ? -25.138 5.165 17.118 1.00 94.88 105 PHE A N 1
ATOM 895 C CA . PHE A 1 105 ? -24.869 4.214 16.045 1.00 94.88 105 PHE A CA 1
ATOM 896 C C . PHE A 1 105 ? -25.041 2.771 16.501 1.00 94.88 105 PHE A C 1
ATOM 898 O O . PHE A 1 105 ? -25.623 1.975 15.771 1.00 94.88 105 PHE A O 1
ATOM 905 N N . LYS A 1 106 ? -24.578 2.437 17.709 1.00 93.69 106 LYS A N 1
ATOM 906 C CA . LYS A 1 106 ? -24.721 1.090 18.267 1.00 93.69 106 LYS A CA 1
ATOM 907 C C . LYS A 1 106 ? -26.184 0.665 18.377 1.00 93.69 106 LYS A C 1
ATOM 909 O O . LYS A 1 106 ? -26.498 -0.482 18.081 1.00 93.69 106 LYS A O 1
ATOM 914 N N . GLU A 1 107 ? -27.078 1.567 18.772 1.00 93.06 107 GLU A N 1
ATOM 915 C CA . GLU A 1 107 ? -28.523 1.313 18.751 1.00 93.06 107 GLU A CA 1
ATOM 916 C C . GLU A 1 107 ? -29.066 1.255 17.324 1.00 93.06 107 GLU A C 1
ATOM 918 O O . GLU A 1 107 ? -29.763 0.307 16.970 1.00 93.06 107 GLU A O 1
ATOM 923 N N . TYR A 1 108 ? -28.669 2.210 16.481 1.00 93.00 108 TYR A N 1
ATOM 924 C CA . TYR A 1 108 ? -29.088 2.307 15.087 1.00 93.00 108 TYR A CA 1
ATOM 925 C C . TYR A 1 108 ? -28.853 1.020 14.282 1.00 93.00 108 TYR A C 1
ATOM 927 O O . TYR A 1 108 ? -29.685 0.676 13.442 1.00 93.00 108 TYR A O 1
ATOM 935 N N . VAL A 1 109 ? -27.731 0.322 14.499 1.00 94.12 109 VAL A N 1
ATOM 936 C CA . VAL A 1 109 ? -27.351 -0.857 13.701 1.00 94.12 109 VAL A CA 1
ATOM 937 C C . VAL A 1 109 ? -27.972 -2.175 14.166 1.00 94.12 109 VAL A C 1
ATOM 939 O O . VAL A 1 109 ? -27.958 -3.126 13.389 1.00 94.12 109 VAL A O 1
ATOM 942 N N . LYS A 1 110 ? -28.528 -2.257 15.385 1.00 91.12 110 LYS A N 1
ATOM 943 C CA . LYS A 1 110 ? -29.090 -3.513 15.926 1.00 91.12 110 LYS A CA 1
ATOM 944 C C . LYS A 1 110 ? -30.191 -4.098 15.041 1.00 91.12 110 LYS A C 1
ATOM 946 O O . LYS A 1 110 ? -30.208 -5.302 14.809 1.00 91.12 110 LYS A O 1
ATOM 951 N N . ASP A 1 111 ? -31.042 -3.236 14.492 1.00 89.25 111 ASP A N 1
ATOM 952 C CA . ASP A 1 111 ? -32.188 -3.633 13.665 1.00 89.25 111 ASP A CA 1
ATOM 953 C C . ASP A 1 111 ? -31.890 -3.584 12.153 1.00 89.25 111 ASP A C 1
ATOM 955 O O . ASP A 1 111 ? -32.804 -3.593 11.321 1.00 89.25 111 ASP A O 1
ATOM 959 N N . LYS A 1 112 ? -30.613 -3.475 11.763 1.00 92.69 112 LYS A N 1
ATOM 960 C CA . LYS A 1 112 ? -30.197 -3.363 10.358 1.00 92.69 112 LYS A CA 1
ATOM 961 C C . LYS A 1 112 ? -29.657 -4.681 9.834 1.00 92.69 112 LYS A C 1
ATOM 963 O O . LYS A 1 112 ? -28.996 -5.433 10.539 1.00 92.69 112 LYS A O 1
ATOM 968 N N . GLU A 1 113 ? -29.907 -4.921 8.551 1.00 94.31 113 GLU A N 1
ATOM 969 C CA . GLU A 1 113 ? -29.221 -5.978 7.815 1.00 94.31 113 GLU A CA 1
ATOM 970 C C . GLU A 1 113 ? -27.872 -5.462 7.322 1.00 94.31 113 GLU A C 1
ATOM 972 O O . GLU A 1 113 ? -27.796 -4.444 6.620 1.00 94.31 113 GLU A O 1
ATOM 977 N N . ILE A 1 114 ? -26.819 -6.186 7.689 1.00 96.62 114 ILE A N 1
ATOM 978 C CA . ILE A 1 114 ? -25.438 -5.872 7.342 1.00 96.62 114 ILE A CA 1
ATOM 979 C C . ILE A 1 114 ? -24.968 -6.865 6.280 1.00 96.62 114 ILE A C 1
ATOM 981 O O . ILE A 1 114 ? -25.069 -8.075 6.453 1.00 96.62 114 ILE A O 1
ATOM 985 N N . TYR A 1 115 ? -24.419 -6.364 5.183 1.00 95.56 115 TYR A N 1
ATOM 986 C CA . TYR A 1 115 ? -23.839 -7.179 4.123 1.00 95.56 115 TYR A CA 1
ATOM 987 C C . TYR A 1 115 ? -22.340 -6.930 4.060 1.00 95.56 115 TYR A C 1
ATOM 989 O O . TYR A 1 115 ? -21.904 -5.785 3.989 1.00 95.56 115 TYR A O 1
ATOM 997 N N . ILE A 1 116 ? -21.543 -7.990 4.086 1.00 96.38 116 ILE A N 1
ATOM 998 C CA . ILE A 1 116 ? -20.087 -7.911 3.978 1.00 96.38 116 ILE A CA 1
ATOM 999 C C . ILE A 1 116 ? -19.699 -8.376 2.584 1.00 96.38 116 ILE A C 1
ATOM 1001 O O . ILE A 1 116 ? -20.062 -9.482 2.194 1.00 96.38 116 ILE A O 1
ATOM 1005 N N . TYR A 1 117 ? -18.984 -7.537 1.837 1.00 94.50 117 TYR A N 1
ATOM 1006 C CA . TYR A 1 117 ? -18.627 -7.815 0.449 1.00 94.50 117 TYR A CA 1
ATOM 1007 C C . TYR A 1 117 ? -17.186 -7.407 0.140 1.00 94.50 117 TYR A C 1
ATOM 1009 O O . TYR A 1 117 ? -16.752 -6.314 0.505 1.00 94.50 117 TYR A O 1
ATOM 1017 N N . GLY A 1 118 ? -16.460 -8.272 -0.572 1.00 91.12 118 GLY A N 1
ATOM 1018 C CA . GLY A 1 118 ? -15.088 -8.011 -1.026 1.00 91.12 118 GLY A CA 1
ATOM 1019 C C . GLY A 1 118 ? -13.988 -8.271 0.006 1.00 91.12 118 GLY A C 1
ATOM 1020 O O . GLY A 1 118 ? -12.839 -7.929 -0.249 1.00 91.12 118 GLY A O 1
ATOM 1021 N N . TYR A 1 119 ? -14.315 -8.859 1.159 1.00 92.19 119 TYR A N 1
ATOM 1022 C CA . TYR A 1 119 ? -13.325 -9.329 2.130 1.00 92.19 119 TYR A CA 1
ATOM 1023 C C . TYR A 1 119 ? -13.070 -10.825 1.935 1.00 92.19 119 TYR A C 1
ATOM 1025 O O . TYR A 1 119 ? -13.984 -11.624 2.110 1.00 92.19 119 TYR A O 1
ATOM 1033 N N . ASP A 1 120 ? -11.829 -11.204 1.621 1.00 90.44 120 ASP A N 1
ATOM 1034 C CA . ASP A 1 120 ? -11.419 -12.613 1.489 1.00 90.44 120 ASP A CA 1
ATOM 1035 C C . ASP A 1 120 ? -11.402 -13.360 2.820 1.00 90.44 120 ASP A C 1
ATOM 1037 O O . ASP A 1 120 ? -11.624 -14.570 2.875 1.00 90.44 120 ASP A O 1
ATOM 1041 N N . TYR A 1 121 ? -11.109 -12.628 3.894 1.00 92.44 121 TYR A N 1
ATOM 1042 C CA . TYR A 1 121 ? -11.019 -13.157 5.239 1.00 92.44 121 TYR A CA 1
ATOM 1043 C C . TYR A 1 121 ? -11.555 -12.148 6.254 1.00 92.44 121 TYR A C 1
ATOM 1045 O O . TYR A 1 121 ? -11.195 -10.970 6.232 1.00 92.44 121 TYR A O 1
ATOM 1053 N N . ILE A 1 122 ? -12.395 -12.627 7.171 1.00 93.75 122 ILE A N 1
ATOM 1054 C CA . ILE A 1 122 ? -12.849 -11.876 8.341 1.00 93.75 122 ILE A CA 1
ATOM 1055 C C . ILE A 1 122 ? -12.180 -12.515 9.552 1.00 93.75 122 ILE A C 1
ATOM 1057 O O . ILE A 1 122 ? -12.454 -13.672 9.870 1.00 93.75 122 ILE A O 1
ATOM 1061 N N . ASN A 1 123 ? -11.302 -11.764 10.217 1.00 93.12 123 ASN A N 1
ATOM 1062 C CA . ASN A 1 123 ? -10.578 -12.271 11.379 1.00 93.12 123 ASN A CA 1
ATOM 1063 C C . ASN A 1 123 ? -11.532 -12.634 12.533 1.00 93.12 123 ASN A C 1
ATOM 1065 O O . ASN A 1 123 ? -12.644 -12.105 12.650 1.00 93.12 123 ASN A O 1
ATOM 1069 N N . LYS A 1 124 ? -11.086 -13.541 13.406 1.00 94.75 124 LYS A N 1
ATOM 1070 C CA . LYS A 1 124 ? -11.884 -14.078 14.519 1.00 94.75 124 LYS A CA 1
ATOM 1071 C C . LYS A 1 124 ? -12.389 -12.984 15.461 1.00 94.75 124 LYS A C 1
ATOM 1073 O O . LYS A 1 124 ? -13.501 -13.090 15.973 1.00 94.75 124 LYS A O 1
ATOM 1078 N N . TYR A 1 125 ? -11.614 -11.918 15.658 1.00 92.38 125 TYR A N 1
ATOM 1079 C CA . TYR A 1 125 ? -12.027 -10.782 16.481 1.00 92.38 125 TYR A CA 1
ATOM 1080 C C . TYR A 1 125 ? -13.211 -10.023 15.862 1.00 92.38 125 TYR A C 1
ATOM 1082 O O . TYR A 1 125 ? -14.244 -9.862 16.511 1.00 92.38 125 TYR A O 1
ATOM 1090 N N . TYR A 1 126 ? -13.122 -9.618 14.595 1.00 94.38 126 TYR A N 1
ATOM 1091 C CA . TYR A 1 126 ? -14.221 -8.958 13.889 1.00 94.38 126 TYR A CA 1
ATOM 1092 C C . TYR A 1 126 ? -15.451 -9.847 13.829 1.00 94.38 126 TYR A C 1
ATOM 1094 O O . TYR A 1 126 ? -16.551 -9.364 14.090 1.00 94.38 126 TYR A O 1
ATOM 1102 N N . LYS A 1 127 ? -15.266 -11.146 13.576 1.00 94.69 127 LYS A N 1
ATOM 1103 C CA . LYS A 1 127 ? -16.355 -12.121 13.618 1.00 94.69 127 LYS A CA 1
ATOM 1104 C C . LYS A 1 127 ? -17.050 -12.130 14.981 1.00 94.69 127 LYS A C 1
ATOM 1106 O O . LYS A 1 127 ? -18.261 -11.968 15.029 1.00 94.69 127 LYS A O 1
ATOM 1111 N N . SER A 1 128 ? -16.292 -12.169 16.080 1.00 93.81 128 SER A N 1
ATOM 1112 C CA . SER A 1 128 ? -16.865 -12.153 17.435 1.00 93.81 128 SER A CA 1
ATOM 1113 C C . SER A 1 128 ? -17.723 -10.916 17.740 1.00 93.81 128 SER A C 1
ATOM 1115 O O . SER A 1 128 ? -18.660 -10.989 18.533 1.00 93.81 128 SER A O 1
ATOM 1117 N N . ILE A 1 129 ? -17.430 -9.775 17.105 1.00 93.88 129 ILE A N 1
ATOM 1118 C CA . ILE A 1 129 ? -18.238 -8.556 17.235 1.00 93.88 129 ILE A CA 1
ATOM 1119 C C . ILE A 1 129 ? -19.453 -8.608 16.315 1.00 93.88 129 ILE A C 1
ATOM 1121 O O . ILE A 1 129 ? -20.556 -8.283 16.755 1.00 93.88 129 ILE A O 1
ATOM 1125 N N . LEU A 1 130 ? -19.251 -9.007 15.057 1.00 95.06 130 LEU A N 1
ATOM 1126 C CA . LEU A 1 130 ? -20.292 -9.111 14.036 1.00 95.06 130 LEU A CA 1
ATOM 1127 C C . LEU A 1 130 ? -21.370 -10.131 14.409 1.00 95.06 130 LEU A C 1
ATOM 1129 O O . LEU A 1 130 ? -22.532 -9.880 14.119 1.00 95.06 130 LEU A O 1
ATOM 1133 N N . ASP A 1 131 ? -21.022 -11.203 15.122 1.00 94.69 131 ASP A N 1
ATOM 1134 C CA . ASP A 1 131 ? -21.957 -12.227 15.614 1.00 94.69 131 ASP A CA 1
ATOM 1135 C C . ASP A 1 131 ? -23.036 -11.667 16.565 1.00 94.69 131 ASP A C 1
ATOM 1137 O O . ASP A 1 131 ? -24.059 -12.311 16.786 1.00 94.69 131 ASP A O 1
ATOM 1141 N N . ASN A 1 132 ? -22.870 -10.439 17.076 1.00 94.25 132 ASN A N 1
ATOM 1142 C CA . ASN A 1 132 ? -23.911 -9.727 17.830 1.00 94.25 132 ASN A CA 1
ATOM 1143 C C . ASN A 1 132 ? -24.945 -9.009 16.938 1.00 94.25 132 ASN A C 1
ATOM 1145 O O . ASN A 1 132 ? -25.845 -8.350 17.459 1.00 94.25 132 ASN A O 1
ATOM 1149 N N . TYR A 1 133 ? -24.806 -9.083 15.613 1.00 95.12 133 TYR A N 1
ATOM 1150 C CA . TYR A 1 133 ? -25.624 -8.362 14.639 1.00 95.12 133 TYR A CA 1
ATOM 1151 C C . TYR A 1 133 ? -26.116 -9.286 13.520 1.00 95.12 133 TYR A C 1
ATOM 1153 O O . TYR A 1 133 ? -25.548 -10.341 13.247 1.00 95.12 133 TYR A O 1
ATOM 1161 N N . ASN A 1 134 ? -27.173 -8.869 12.820 1.00 94.75 134 ASN A N 1
ATOM 1162 C CA . ASN A 1 134 ? -27.689 -9.587 11.658 1.00 94.75 134 ASN A CA 1
ATOM 1163 C C . ASN A 1 134 ? -26.836 -9.286 10.414 1.00 94.75 134 ASN A C 1
ATOM 1165 O O . ASN A 1 134 ? -27.128 -8.345 9.665 1.00 94.75 134 ASN A O 1
ATOM 1169 N N . TYR A 1 135 ? -25.773 -10.070 10.207 1.00 95.88 135 TYR A N 1
ATOM 1170 C CA . TYR A 1 135 ? -24.893 -9.938 9.047 1.00 95.88 135 TYR A CA 1
ATOM 1171 C C . TYR A 1 135 ? -24.965 -11.127 8.086 1.00 95.88 135 TYR A C 1
ATOM 1173 O O . TYR A 1 135 ? -25.224 -12.267 8.468 1.00 95.88 135 TYR A O 1
ATOM 1181 N N . LYS A 1 136 ? -24.689 -10.848 6.811 1.00 95.81 136 LYS A N 1
ATOM 1182 C CA . LYS A 1 136 ? -24.506 -11.837 5.749 1.00 95.81 136 LYS A CA 1
ATOM 1183 C C . LYS A 1 136 ? -23.210 -11.548 5.011 1.00 95.81 136 LYS A C 1
ATOM 1185 O O . LYS A 1 136 ? -22.962 -10.411 4.610 1.00 95.81 136 LYS A O 1
ATOM 1190 N N . VAL A 1 137 ? -22.396 -12.577 4.816 1.00 94.69 137 VAL A N 1
ATOM 1191 C CA . VAL A 1 137 ? -21.206 -12.495 3.965 1.00 94.69 137 VAL A CA 1
ATOM 1192 C C . VAL A 1 137 ? -21.620 -12.851 2.544 1.00 94.69 137 VAL A C 1
ATOM 1194 O O . VAL A 1 137 ? -22.274 -13.868 2.327 1.00 94.69 137 VAL A O 1
ATOM 1197 N N . ILE A 1 138 ? -21.289 -11.978 1.599 1.00 91.69 138 ILE A N 1
ATOM 1198 C CA . ILE A 1 138 ? -21.453 -12.218 0.171 1.00 91.69 138 ILE A CA 1
ATOM 1199 C C . ILE A 1 138 ? -20.066 -12.517 -0.382 1.00 91.69 138 ILE A C 1
ATOM 1201 O O . ILE A 1 138 ? -19.182 -11.654 -0.337 1.00 91.69 138 ILE A O 1
ATOM 1205 N N . ASP A 1 139 ? -19.899 -13.723 -0.914 1.00 85.81 139 ASP A N 1
ATOM 1206 C CA . ASP A 1 139 ? -18.646 -14.131 -1.532 1.00 85.81 139 ASP A CA 1
ATOM 1207 C C . ASP A 1 139 ? -18.326 -13.244 -2.737 1.00 85.81 139 ASP A C 1
ATOM 1209 O O . ASP A 1 139 ? -19.182 -12.927 -3.566 1.00 85.81 139 ASP A O 1
ATOM 1213 N N . TYR A 1 140 ? -17.067 -12.821 -2.815 1.00 85.69 140 TYR A N 1
ATOM 1214 C CA . TYR A 1 140 ? -16.559 -12.119 -3.980 1.00 85.69 140 TYR A CA 1
ATOM 1215 C C . TYR A 1 140 ? -16.203 -13.143 -5.059 1.00 85.69 140 TYR A C 1
ATOM 1217 O O . TYR A 1 140 ? -15.362 -14.020 -4.844 1.00 85.69 140 TYR A O 1
ATOM 1225 N N . GLU A 1 141 ? -16.839 -13.033 -6.222 1.00 88.88 141 GLU A N 1
ATOM 1226 C CA . GLU A 1 141 ? -16.569 -13.917 -7.352 1.00 88.88 141 GLU A CA 1
ATOM 1227 C C . GLU A 1 141 ? -15.257 -13.516 -8.034 1.00 88.88 141 GLU A C 1
ATOM 1229 O O . GLU A 1 141 ? -15.183 -12.538 -8.780 1.00 88.88 141 GLU A O 1
ATOM 1234 N N . TYR A 1 142 ? -14.208 -14.291 -7.765 1.00 91.25 142 TYR A N 1
ATOM 1235 C CA . TYR A 1 142 ? -12.928 -14.160 -8.447 1.00 91.25 142 TYR A CA 1
ATOM 1236 C C . TYR A 1 142 ? -12.923 -14.931 -9.759 1.00 91.25 142 TYR A C 1
ATOM 1238 O O . TYR A 1 142 ? -13.381 -16.072 -9.838 1.00 91.25 142 TYR A O 1
ATOM 1246 N N . LYS A 1 143 ? -12.331 -14.317 -10.778 1.00 94.19 143 LYS A N 1
ATOM 1247 C CA . LYS A 1 143 ? -11.958 -14.998 -12.015 1.00 94.19 143 LYS A CA 1
ATOM 1248 C C . LYS A 1 143 ? -10.673 -15.801 -11.794 1.00 94.19 143 LYS A C 1
ATOM 1250 O O . LYS A 1 143 ? -9.870 -15.474 -10.922 1.00 94.19 143 LYS A O 1
ATOM 1255 N N . ASP A 1 144 ? -10.486 -16.842 -12.600 1.00 94.12 144 ASP A N 1
ATOM 1256 C CA . ASP A 1 144 ? -9.328 -17.745 -12.543 1.00 94.12 144 ASP A CA 1
ATOM 1257 C C . ASP A 1 144 ? -8.590 -17.721 -13.889 1.00 94.12 144 ASP A C 1
ATOM 1259 O O . ASP A 1 144 ? -8.631 -18.666 -14.677 1.00 94.12 144 ASP A O 1
ATOM 1263 N N . TYR A 1 145 ? -7.977 -16.581 -14.210 1.00 95.06 145 TYR A N 1
ATOM 1264 C CA . TYR A 1 145 ? -7.168 -16.447 -15.415 1.00 95.06 145 TYR A CA 1
ATOM 1265 C C . TYR A 1 145 ? -5.832 -17.177 -15.248 1.00 95.06 145 TYR A C 1
ATOM 1267 O O . TYR A 1 145 ? -5.162 -17.090 -14.217 1.00 95.06 145 TYR A O 1
ATOM 1275 N N . ALA A 1 146 ? -5.433 -17.900 -16.295 1.00 91.44 146 ALA A N 1
ATOM 1276 C CA . ALA A 1 146 ? -4.181 -18.640 -16.310 1.00 91.44 146 ALA A CA 1
ATOM 1277 C C . ALA A 1 146 ? -2.974 -17.698 -16.412 1.00 91.44 146 ALA A C 1
ATOM 1279 O O . ALA A 1 146 ? -2.931 -16.814 -17.270 1.00 91.44 146 ALA A O 1
ATOM 1280 N N . ILE A 1 147 ? -1.962 -17.957 -15.588 1.00 92.56 147 ILE A N 1
ATOM 1281 C CA . ILE A 1 147 ? -0.673 -17.264 -15.615 1.00 92.56 147 ILE A CA 1
ATOM 1282 C C . ILE A 1 147 ? 0.306 -18.196 -16.313 1.00 92.56 147 ILE A C 1
ATOM 1284 O O . ILE A 1 147 ? 0.559 -19.296 -15.831 1.00 92.56 147 ILE A O 1
ATOM 1288 N N . LYS A 1 148 ? 0.788 -17.783 -17.485 1.00 87.38 148 LYS A N 1
ATOM 1289 C CA . LYS A 1 148 ? 1.598 -18.646 -18.355 1.00 87.38 148 LYS A CA 1
ATOM 1290 C C . LYS A 1 148 ? 3.089 -18.500 -18.119 1.00 87.38 148 LYS A C 1
ATOM 1292 O O . LYS A 1 148 ? 3.793 -19.503 -18.103 1.00 87.38 148 LYS A O 1
ATOM 1297 N N . ASP A 1 149 ? 3.531 -17.261 -17.936 1.00 94.12 149 ASP A N 1
ATOM 1298 C CA . ASP A 1 149 ? 4.939 -16.896 -17.917 1.00 94.12 149 ASP A CA 1
ATOM 1299 C C . ASP A 1 149 ? 5.221 -15.924 -16.766 1.00 94.12 149 ASP A C 1
ATOM 1301 O O . ASP A 1 149 ? 4.411 -15.038 -16.471 1.00 94.12 149 ASP A O 1
ATOM 1305 N N . ILE A 1 150 ? 6.389 -16.076 -16.143 1.00 96.00 150 ILE A N 1
ATOM 13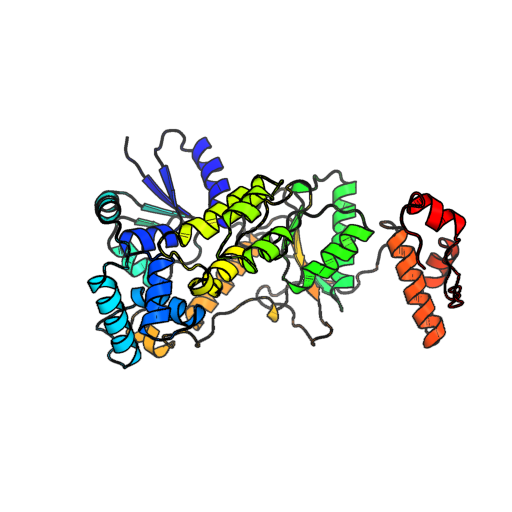06 C CA . ILE A 1 150 ? 6.990 -15.093 -15.237 1.00 96.00 150 ILE A CA 1
ATOM 1307 C C . ILE A 1 150 ? 8.364 -14.722 -15.793 1.00 96.00 150 ILE A C 1
ATOM 1309 O O . ILE A 1 150 ? 9.124 -15.594 -16.213 1.00 96.00 150 ILE A O 1
ATOM 1313 N N . TYR A 1 151 ? 8.691 -13.434 -15.767 1.00 96.88 151 TYR A N 1
ATOM 1314 C CA . TYR A 1 151 ? 9.947 -12.917 -16.302 1.00 96.88 151 TYR A CA 1
ATOM 1315 C C . TYR A 1 151 ? 10.989 -12.717 -15.194 1.00 96.88 151 TYR A C 1
ATOM 1317 O O . TYR A 1 151 ? 10.699 -12.089 -14.174 1.00 96.88 151 TYR A O 1
ATOM 1325 N N . GLU A 1 152 ? 12.190 -13.248 -15.402 1.00 96.81 152 GLU A N 1
ATOM 1326 C CA . GLU A 1 152 ? 13.323 -13.155 -14.480 1.00 96.81 152 GLU A CA 1
ATOM 1327 C C . GLU A 1 152 ? 14.342 -12.124 -14.974 1.00 96.81 152 GLU A C 1
ATOM 1329 O O . GLU A 1 152 ? 14.681 -12.078 -16.157 1.00 96.81 152 GLU A O 1
ATOM 1334 N N . PHE A 1 153 ? 14.853 -11.315 -14.047 1.00 96.62 153 PHE A N 1
ATOM 1335 C CA . PHE A 1 153 ? 15.886 -10.320 -14.309 1.00 96.62 153 PHE A CA 1
ATOM 1336 C C . PHE A 1 153 ? 16.969 -10.360 -13.240 1.00 96.62 153 PHE A C 1
ATOM 1338 O O . PHE A 1 153 ? 16.718 -10.687 -12.083 1.00 96.62 153 PHE A O 1
ATOM 1345 N N . ASN A 1 154 ? 18.182 -9.950 -13.601 1.00 93.88 154 ASN A N 1
ATOM 1346 C CA . ASN A 1 154 ? 19.253 -9.821 -12.618 1.00 93.88 154 ASN A CA 1
ATOM 1347 C C . ASN A 1 154 ? 19.009 -8.626 -11.691 1.00 93.88 154 ASN A C 1
ATOM 1349 O O . ASN A 1 154 ? 19.075 -8.784 -10.475 1.00 93.88 154 ASN A O 1
ATOM 1353 N N . TYR A 1 155 ? 18.686 -7.455 -12.250 1.00 93.69 155 TYR A N 1
ATOM 1354 C CA . TYR A 1 155 ? 18.586 -6.198 -11.505 1.00 93.69 155 TYR A CA 1
ATOM 1355 C C . TYR A 1 155 ? 17.274 -5.452 -11.774 1.00 93.69 155 TYR A C 1
ATOM 1357 O O . TYR A 1 155 ? 16.636 -5.639 -12.810 1.00 93.69 155 TYR A O 1
ATOM 1365 N N . ILE A 1 156 ? 16.907 -4.543 -10.857 1.00 94.62 156 ILE A N 1
ATOM 1366 C CA . ILE A 1 156 ? 15.695 -3.707 -10.970 1.00 94.62 156 ILE A CA 1
ATOM 1367 C C . ILE A 1 156 ? 15.657 -2.941 -12.297 1.00 94.62 156 ILE A C 1
ATOM 1369 O O . ILE A 1 156 ? 14.613 -2.890 -12.940 1.00 94.62 156 ILE A O 1
ATOM 1373 N N . ASP A 1 157 ? 16.771 -2.323 -12.699 1.00 93.75 157 ASP A N 1
ATOM 1374 C CA . ASP A 1 157 ? 16.798 -1.484 -13.901 1.00 93.75 157 ASP A CA 1
ATOM 1375 C C . ASP A 1 157 ? 16.454 -2.304 -15.157 1.00 93.75 157 ASP A C 1
ATOM 1377 O O . ASP A 1 157 ? 15.690 -1.827 -15.996 1.00 93.75 157 ASP A O 1
ATOM 1381 N N . ASP A 1 158 ? 16.929 -3.551 -15.253 1.00 93.62 158 ASP A N 1
ATOM 1382 C CA . ASP A 1 158 ? 16.625 -4.455 -16.370 1.00 93.62 158 ASP A CA 1
ATOM 1383 C C . ASP A 1 158 ? 15.136 -4.826 -16.406 1.00 93.62 158 ASP A C 1
ATOM 1385 O O . ASP A 1 158 ? 14.496 -4.770 -17.460 1.00 93.62 158 ASP A O 1
ATOM 1389 N N . GLU A 1 159 ? 14.564 -5.142 -15.242 1.00 96.44 159 GLU A N 1
ATOM 1390 C CA . GLU A 1 159 ? 13.139 -5.448 -15.092 1.00 96.44 159 GLU A CA 1
ATOM 1391 C C . GLU A 1 159 ? 12.259 -4.247 -15.473 1.00 96.44 159 GLU A C 1
ATOM 1393 O O . GLU A 1 159 ? 11.279 -4.375 -16.212 1.00 96.44 159 GLU A O 1
ATOM 1398 N N . VAL A 1 160 ? 12.624 -3.047 -15.015 1.00 96.50 160 VAL A N 1
ATOM 1399 C CA . VAL A 1 160 ? 11.889 -1.817 -15.336 1.00 96.50 160 VAL A CA 1
ATOM 1400 C C . VAL A 1 160 ? 11.991 -1.495 -16.828 1.00 96.50 160 VAL A C 1
ATOM 1402 O O . VAL A 1 160 ? 10.993 -1.088 -17.422 1.00 96.50 160 VAL A O 1
ATOM 1405 N N . LEU A 1 161 ? 13.149 -1.707 -17.460 1.00 95.88 161 LEU A N 1
ATOM 1406 C CA . LEU A 1 161 ? 13.321 -1.529 -18.906 1.00 95.88 161 LEU A CA 1
ATOM 1407 C C . LEU A 1 161 ? 12.434 -2.483 -19.712 1.00 95.88 161 LEU A C 1
ATOM 1409 O O . LEU A 1 161 ? 11.788 -2.051 -20.667 1.00 95.88 161 LEU A O 1
ATOM 1413 N N . PHE A 1 162 ? 12.332 -3.748 -19.300 1.00 96.62 162 PHE A N 1
ATOM 1414 C CA . PHE A 1 162 ? 11.390 -4.699 -19.892 1.00 96.62 162 PHE A CA 1
ATOM 1415 C C . PHE A 1 162 ? 9.941 -4.205 -19.810 1.00 96.62 162 PHE A C 1
ATOM 1417 O O . PHE A 1 162 ? 9.199 -4.249 -20.797 1.00 96.62 162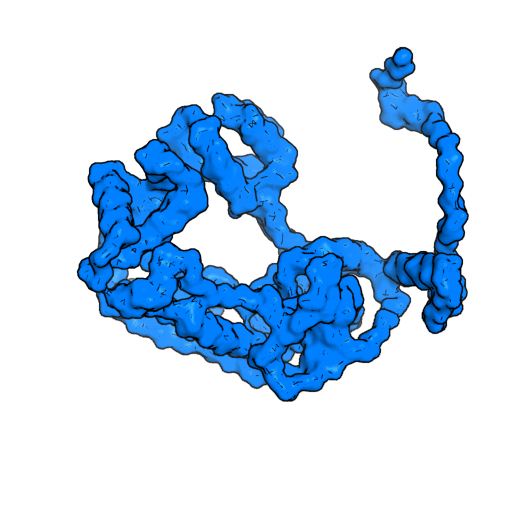 PHE A O 1
ATOM 1424 N N . VAL A 1 163 ? 9.531 -3.696 -18.646 1.00 96.75 163 VAL A N 1
ATOM 1425 C CA . VAL A 1 163 ? 8.183 -3.150 -18.457 1.00 96.75 163 VAL A CA 1
ATOM 1426 C C . VAL A 1 163 ? 7.953 -1.921 -19.333 1.00 96.75 163 VAL A C 1
ATOM 1428 O O . VAL A 1 163 ? 6.929 -1.850 -20.010 1.00 96.75 163 VAL A O 1
ATOM 1431 N N . ILE A 1 164 ? 8.908 -0.992 -19.390 1.00 96.50 164 ILE A N 1
ATOM 1432 C CA . ILE A 1 164 ? 8.865 0.181 -20.275 1.00 96.50 164 ILE A CA 1
ATOM 1433 C C . ILE A 1 164 ? 8.675 -0.246 -21.729 1.00 96.50 164 ILE A C 1
ATOM 1435 O O . ILE A 1 164 ? 7.785 0.261 -22.411 1.00 96.50 164 ILE A O 1
ATOM 1439 N N . ASP A 1 165 ? 9.454 -1.219 -22.194 1.00 94.94 165 ASP A N 1
ATOM 1440 C CA . ASP A 1 165 ? 9.388 -1.682 -23.573 1.00 94.94 165 ASP A CA 1
ATOM 1441 C C . ASP A 1 165 ? 8.035 -2.325 -23.898 1.00 94.94 165 ASP A C 1
ATOM 1443 O O . ASP A 1 165 ? 7.518 -2.148 -25.006 1.00 94.94 165 ASP A O 1
ATOM 1447 N N . ASN A 1 166 ? 7.417 -3.030 -22.948 1.00 95.50 166 ASN A N 1
ATOM 1448 C CA . ASN A 1 166 ? 6.057 -3.546 -23.099 1.00 95.50 166 ASN A CA 1
ATOM 1449 C C . ASN A 1 166 ? 5.004 -2.440 -23.088 1.00 95.50 166 ASN A C 1
ATOM 1451 O O . ASN A 1 166 ? 4.111 -2.453 -23.933 1.00 95.50 166 ASN A O 1
ATOM 1455 N N . ILE A 1 167 ? 5.131 -1.456 -22.200 1.00 96.62 167 ILE A N 1
ATOM 1456 C CA . ILE A 1 167 ? 4.250 -0.286 -22.148 1.00 96.62 167 ILE A CA 1
ATOM 1457 C C . ILE A 1 167 ? 4.298 0.479 -23.473 1.00 96.62 167 ILE A C 1
ATOM 1459 O O . ILE A 1 167 ? 3.247 0.772 -24.038 1.00 96.62 167 ILE A O 1
ATOM 1463 N N . CYS A 1 168 ? 5.486 0.733 -24.027 1.00 95.12 168 CYS A N 1
ATOM 1464 C CA . CYS A 1 168 ? 5.640 1.359 -25.340 1.00 95.12 168 CYS A CA 1
ATOM 1465 C C . CYS A 1 168 ? 4.922 0.563 -26.444 1.00 95.12 168 CYS A C 1
ATOM 1467 O O . CYS A 1 168 ? 4.271 1.162 -27.300 1.00 95.12 168 CYS A O 1
ATOM 1469 N N . ASN A 1 169 ? 4.962 -0.777 -26.399 1.00 94.88 169 ASN A N 1
ATOM 1470 C CA . ASN A 1 169 ? 4.224 -1.623 -27.348 1.00 94.88 169 ASN A CA 1
ATOM 1471 C C . ASN A 1 169 ? 2.699 -1.555 -27.156 1.00 94.88 169 ASN A C 1
ATOM 1473 O O . ASN A 1 169 ? 1.957 -1.746 -28.116 1.00 94.88 169 ASN A O 1
ATOM 1477 N N . LEU A 1 170 ? 2.207 -1.336 -25.933 1.00 96.75 170 LEU A N 1
ATOM 1478 C CA . LEU A 1 170 ? 0.775 -1.145 -25.680 1.00 96.75 170 LEU A CA 1
ATOM 1479 C C . LEU A 1 170 ? 0.316 0.230 -26.181 1.00 96.75 170 LEU A C 1
ATOM 1481 O O . LEU A 1 170 ? -0.711 0.335 -26.850 1.00 96.75 170 LEU A O 1
ATOM 1485 N N . ILE A 1 171 ? 1.112 1.271 -25.927 1.00 94.50 171 ILE A N 1
ATOM 1486 C CA . ILE A 1 171 ? 0.836 2.637 -26.384 1.00 94.50 171 ILE A CA 1
ATOM 1487 C C . ILE A 1 171 ? 0.841 2.706 -27.916 1.00 94.50 171 ILE A C 1
ATOM 1489 O O . ILE A 1 171 ? -0.057 3.310 -28.496 1.00 94.50 171 ILE A O 1
ATOM 1493 N N . SER A 1 172 ? 1.780 2.035 -28.594 1.00 93.44 172 SER A N 1
ATOM 1494 C CA . SER A 1 172 ? 1.803 1.984 -30.065 1.00 93.44 172 SER A CA 1
ATOM 1495 C C . SER A 1 172 ? 0.594 1.255 -30.667 1.00 93.44 172 SER A C 1
ATOM 1497 O O . SER A 1 172 ? 0.236 1.499 -31.817 1.00 93.44 172 SER A O 1
ATOM 1499 N N . LYS A 1 173 ? -0.083 0.409 -29.879 1.00 96.00 173 LYS A N 1
ATOM 1500 C CA . LYS A 1 173 ? -1.370 -0.224 -30.211 1.00 96.00 173 LYS A CA 1
ATOM 1501 C C . LYS A 1 173 ? -2.585 0.623 -29.805 1.00 96.00 173 LYS A C 1
ATOM 1503 O O . LYS A 1 173 ? -3.700 0.108 -29.796 1.00 96.00 173 LYS A O 1
ATOM 1508 N N . ASN A 1 174 ? -2.392 1.904 -29.484 1.00 94.62 174 ASN A N 1
ATOM 1509 C CA . ASN A 1 174 ? -3.426 2.848 -29.046 1.00 94.62 174 ASN A CA 1
ATOM 1510 C C . ASN A 1 174 ? -4.161 2.441 -27.754 1.00 94.62 174 ASN A C 1
ATOM 1512 O O . ASN A 1 174 ? -5.311 2.831 -27.544 1.00 94.62 174 ASN A O 1
ATOM 1516 N N . ILE A 1 175 ? -3.515 1.682 -26.862 1.00 96.06 175 ILE A N 1
ATOM 1517 C CA . ILE A 1 175 ? -4.073 1.417 -25.531 1.00 96.06 175 ILE A CA 1
ATOM 1518 C C . ILE A 1 175 ? -3.949 2.684 -24.685 1.00 96.06 175 ILE A C 1
ATOM 1520 O O . ILE A 1 175 ? -2.878 3.283 -24.579 1.00 96.06 175 ILE A O 1
ATOM 1524 N N . ASN A 1 176 ? -5.061 3.096 -24.074 1.00 93.00 176 ASN A N 1
ATOM 1525 C CA . ASN A 1 176 ? -5.098 4.286 -23.235 1.00 93.00 176 ASN A CA 1
ATOM 1526 C C . ASN A 1 176 ? -4.214 4.096 -21.993 1.00 93.00 176 ASN A C 1
ATOM 1528 O O . ASN A 1 176 ? -4.323 3.095 -21.289 1.00 93.00 176 ASN A O 1
ATOM 1532 N N . ILE A 1 177 ? -3.388 5.094 -21.683 1.00 91.94 177 ILE A N 1
ATOM 1533 C CA . ILE A 1 177 ? -2.444 5.046 -20.563 1.00 91.94 177 ILE A CA 1
ATOM 1534 C C . ILE A 1 177 ? -3.117 4.833 -19.200 1.00 91.94 177 ILE A C 1
ATOM 1536 O O . ILE A 1 177 ? -2.537 4.206 -18.320 1.00 91.94 177 ILE A O 1
ATOM 1540 N N . SER A 1 178 ? -4.369 5.280 -19.047 1.00 91.31 178 SER A N 1
ATOM 1541 C CA . SER A 1 178 ? -5.175 5.073 -17.835 1.00 91.31 178 SER A CA 1
ATOM 1542 C C . SER A 1 178 ? -5.544 3.606 -17.578 1.00 91.31 178 SER A C 1
ATOM 1544 O O . SER A 1 178 ? -5.888 3.260 -16.448 1.00 91.31 178 SER A O 1
ATOM 1546 N N . LYS A 1 179 ? -5.455 2.750 -18.606 1.00 95.25 179 LYS A N 1
ATOM 1547 C CA . LYS A 1 179 ? -5.655 1.296 -18.522 1.00 95.25 179 LYS A CA 1
ATOM 1548 C C . LYS A 1 179 ? -4.379 0.542 -18.175 1.00 95.25 179 LYS A C 1
ATOM 1550 O O . LYS A 1 179 ? -4.434 -0.656 -17.927 1.00 95.25 179 LYS A O 1
ATOM 1555 N N . ILE A 1 180 ? -3.236 1.220 -18.135 1.00 96.94 180 ILE A N 1
ATOM 1556 C CA . ILE A 1 180 ? -1.961 0.623 -17.752 1.00 96.94 180 ILE A CA 1
ATOM 1557 C C . ILE A 1 180 ? -1.722 0.889 -16.263 1.00 96.94 180 ILE A C 1
ATOM 1559 O O . ILE A 1 180 ? -1.804 2.028 -15.795 1.00 96.94 180 ILE A O 1
ATOM 1563 N N . LYS A 1 181 ? -1.429 -0.170 -15.508 1.00 96.50 181 LYS A N 1
ATOM 1564 C CA . LYS A 1 181 ? -1.268 -0.137 -14.051 1.00 96.50 181 LYS A CA 1
ATOM 1565 C C . LYS A 1 181 ? 0.012 -0.852 -13.624 1.00 96.50 181 LYS A C 1
ATOM 1567 O O . LYS A 1 181 ? 0.395 -1.858 -14.219 1.00 96.50 181 LYS A O 1
ATOM 1572 N N . LEU A 1 182 ? 0.650 -0.353 -12.568 1.00 96.75 182 LEU A N 1
ATOM 1573 C CA . LEU A 1 182 ? 1.868 -0.923 -11.990 1.00 96.75 182 LEU A CA 1
ATOM 1574 C C . LEU A 1 182 ? 1.621 -1.343 -10.543 1.00 96.75 182 LEU A C 1
ATOM 1576 O O . LEU A 1 182 ? 1.195 -0.526 -9.728 1.00 96.75 182 LEU A O 1
ATOM 1580 N N . ILE A 1 183 ? 1.944 -2.587 -10.207 1.00 95.88 183 ILE A N 1
ATOM 1581 C CA . ILE A 1 183 ? 2.051 -3.061 -8.825 1.00 95.88 183 ILE A CA 1
ATOM 1582 C C . ILE A 1 183 ? 3.540 -3.178 -8.519 1.00 95.88 183 ILE A C 1
ATOM 1584 O O . ILE A 1 183 ? 4.245 -3.949 -9.168 1.00 95.88 183 ILE A O 1
ATOM 1588 N N . ILE A 1 184 ? 4.021 -2.381 -7.563 1.00 93.38 184 ILE A N 1
ATOM 1589 C CA . ILE A 1 184 ? 5.450 -2.269 -7.242 1.00 93.38 184 ILE A CA 1
ATOM 1590 C C . ILE A 1 184 ? 5.680 -2.193 -5.731 1.00 93.38 184 ILE A C 1
ATOM 1592 O O . ILE A 1 184 ? 4.862 -1.630 -4.993 1.00 93.38 184 ILE A O 1
ATOM 1596 N N . SER A 1 185 ? 6.822 -2.699 -5.266 1.00 89.38 185 SER A N 1
ATOM 1597 C CA . SER A 1 185 ? 7.326 -2.435 -3.915 1.00 89.38 185 SER A CA 1
ATOM 1598 C C . SER A 1 185 ? 8.070 -1.086 -3.857 1.00 89.38 185 SER A C 1
ATOM 1600 O O . SER A 1 185 ? 8.314 -0.428 -4.871 1.00 89.38 185 SER A O 1
ATOM 1602 N N . ASN A 1 186 ? 8.394 -0.609 -2.648 1.00 87.12 186 ASN A N 1
ATOM 1603 C CA . ASN A 1 186 ? 8.972 0.730 -2.457 1.00 87.12 186 ASN A CA 1
ATOM 1604 C C . ASN A 1 186 ? 10.332 0.924 -3.150 1.00 87.12 186 ASN A C 1
ATOM 1606 O O . ASN A 1 186 ? 10.630 2.044 -3.561 1.00 87.12 186 ASN A O 1
ATOM 1610 N N . GLU A 1 187 ? 11.129 -0.135 -3.284 1.00 89.75 187 GLU A N 1
ATOM 1611 C CA . GLU A 1 187 ? 12.460 -0.109 -3.909 1.00 89.75 187 GLU A CA 1
ATOM 1612 C C . GLU A 1 187 ? 12.421 0.244 -5.405 1.00 89.75 187 GLU A C 1
ATOM 1614 O O . GLU A 1 187 ? 13.349 0.863 -5.912 1.00 89.75 187 GLU A O 1
ATOM 1619 N N . TYR A 1 188 ? 11.314 -0.049 -6.095 1.00 92.44 188 TYR A N 1
ATOM 1620 C CA . TYR A 1 188 ? 11.145 0.263 -7.518 1.00 92.44 188 TYR A CA 1
ATOM 1621 C C . TYR A 1 188 ? 10.780 1.725 -7.771 1.00 92.44 188 TYR A C 1
ATOM 1623 O O . TYR A 1 188 ? 10.832 2.169 -8.915 1.00 92.44 188 TYR A O 1
ATOM 1631 N N . LYS A 1 189 ? 10.405 2.499 -6.740 1.00 89.56 189 LYS A N 1
ATOM 1632 C CA . LYS A 1 189 ? 9.926 3.878 -6.929 1.00 89.56 189 LYS A CA 1
ATOM 1633 C C . LYS A 1 189 ? 10.961 4.758 -7.623 1.00 89.56 189 LYS A C 1
ATOM 1635 O O . LYS A 1 189 ? 10.620 5.424 -8.593 1.00 89.56 189 LYS A O 1
ATOM 1640 N N . GLU A 1 190 ? 12.200 4.779 -7.133 1.00 89.31 190 GLU A N 1
ATOM 1641 C CA . GLU A 1 190 ? 13.252 5.612 -7.732 1.00 89.31 190 GLU A CA 1
ATOM 1642 C C . GLU A 1 190 ? 13.612 5.141 -9.150 1.00 89.31 190 GLU A C 1
ATOM 1644 O O . GLU A 1 190 ? 13.504 5.974 -10.056 1.00 89.31 190 GLU A O 1
ATOM 1649 N N . PRO A 1 191 ? 13.905 3.845 -9.393 1.00 93.00 191 PRO A N 1
ATOM 1650 C CA . PRO A 1 191 ? 14.221 3.360 -10.734 1.00 93.00 191 PRO A CA 1
ATOM 1651 C C . PRO A 1 191 ? 13.114 3.644 -11.744 1.00 93.00 191 PRO A C 1
ATOM 1653 O O . PRO A 1 191 ? 13.389 4.119 -12.845 1.00 93.00 191 PRO A O 1
ATOM 1656 N N . ILE A 1 192 ? 11.850 3.451 -11.354 1.00 94.12 192 ILE A N 1
ATOM 1657 C CA . ILE A 1 192 ? 10.705 3.774 -12.204 1.00 94.12 192 ILE A CA 1
ATOM 1658 C C . ILE A 1 192 ? 10.645 5.268 -12.494 1.00 94.12 192 ILE A C 1
ATOM 1660 O O . ILE A 1 192 ? 10.562 5.632 -13.661 1.00 94.12 192 ILE A O 1
ATOM 1664 N N . TYR A 1 193 ? 10.733 6.152 -11.495 1.00 90.19 193 TYR A N 1
ATOM 1665 C CA . TYR A 1 193 ? 10.685 7.595 -11.757 1.00 90.19 193 TYR A CA 1
ATOM 1666 C C . TYR A 1 193 ? 11.835 8.068 -12.651 1.00 90.19 193 TYR A C 1
ATOM 1668 O O . TYR A 1 193 ? 11.622 8.894 -13.542 1.00 90.19 193 TYR A O 1
ATOM 1676 N N . ARG A 1 194 ? 13.043 7.538 -12.441 1.00 92.88 194 ARG A N 1
ATOM 1677 C CA . ARG A 1 194 ? 14.228 7.860 -13.238 1.00 92.88 194 ARG A CA 1
ATOM 1678 C C . ARG A 1 194 ? 14.079 7.375 -14.679 1.00 92.88 194 ARG A C 1
ATOM 1680 O O . ARG A 1 194 ? 14.216 8.177 -15.603 1.00 92.88 194 ARG A O 1
ATOM 1687 N N . LEU A 1 195 ? 13.765 6.096 -14.878 1.00 95.12 195 LEU A N 1
ATOM 1688 C CA . LEU A 1 195 ? 13.682 5.488 -16.205 1.00 95.12 195 LEU A CA 1
ATOM 1689 C C . LEU A 1 195 ? 12.443 5.965 -16.969 1.00 95.12 195 LEU A C 1
ATOM 1691 O O . LEU A 1 195 ? 12.571 6.371 -18.119 1.00 95.12 195 LEU A O 1
ATOM 1695 N N . PHE A 1 196 ? 11.267 6.054 -16.344 1.00 94.12 196 PHE A N 1
ATOM 1696 C CA . PHE A 1 196 ? 10.065 6.566 -17.018 1.00 94.12 196 PHE A CA 1
ATOM 1697 C C . PHE A 1 196 ? 10.271 7.999 -17.512 1.00 94.12 196 PHE A C 1
ATOM 1699 O O . PHE A 1 196 ? 9.849 8.327 -18.619 1.00 94.12 196 PHE A O 1
ATOM 1706 N N . LYS A 1 197 ? 10.996 8.834 -16.755 1.00 92.31 197 LYS A N 1
ATOM 1707 C CA . LYS A 1 197 ? 11.370 10.182 -17.198 1.00 92.31 197 LYS A CA 1
ATOM 1708 C C . LYS A 1 197 ? 12.285 10.163 -18.426 1.00 92.31 197 LYS A C 1
ATOM 1710 O O . LYS A 1 197 ? 12.077 10.962 -19.330 1.00 92.31 197 LYS A O 1
ATOM 1715 N N . ILE A 1 198 ? 13.266 9.260 -18.492 1.00 94.25 198 ILE A N 1
ATOM 1716 C CA . ILE A 1 198 ? 14.162 9.109 -19.660 1.00 94.25 198 ILE A CA 1
ATOM 1717 C C . ILE A 1 198 ? 13.388 8.663 -20.914 1.00 94.25 198 ILE A C 1
ATOM 1719 O O . ILE A 1 198 ? 13.747 9.035 -22.034 1.00 94.25 198 ILE A O 1
ATOM 1723 N N . TYR A 1 199 ? 12.323 7.883 -20.731 1.00 94.00 199 TYR A N 1
ATOM 1724 C CA . TYR A 1 199 ? 11.443 7.408 -21.803 1.00 94.00 199 TYR A CA 1
ATOM 1725 C C . TYR A 1 199 ? 10.225 8.312 -22.051 1.00 94.00 199 TYR A C 1
ATOM 1727 O O . TYR A 1 199 ? 9.412 8.009 -22.920 1.00 94.00 199 TYR A O 1
ATOM 1735 N N . ASN A 1 200 ? 10.094 9.427 -21.324 1.00 92.12 200 ASN A N 1
ATOM 1736 C CA . ASN A 1 200 ? 8.936 10.326 -21.371 1.00 92.12 200 ASN A CA 1
ATOM 1737 C C . ASN A 1 200 ? 7.582 9.617 -21.156 1.00 92.12 200 ASN A C 1
ATOM 1739 O O . ASN A 1 200 ? 6.567 10.017 -21.725 1.00 92.12 200 ASN A O 1
ATOM 1743 N N . ILE A 1 201 ? 7.551 8.571 -20.327 1.00 92.62 201 ILE A N 1
ATOM 1744 C CA . ILE A 1 201 ? 6.316 7.879 -19.953 1.00 92.62 201 ILE A CA 1
ATOM 1745 C C . ILE A 1 201 ? 5.720 8.588 -18.732 1.00 92.62 201 ILE A C 1
ATOM 1747 O O . ILE A 1 201 ? 6.367 8.635 -17.681 1.00 92.62 201 ILE A O 1
ATOM 1751 N N . PRO A 1 202 ? 4.498 9.143 -18.821 1.00 90.56 202 PRO A N 1
ATOM 1752 C CA . PRO A 1 202 ? 3.882 9.799 -17.682 1.00 90.56 202 PRO A CA 1
ATOM 1753 C C . PRO A 1 202 ? 3.449 8.752 -16.654 1.00 90.56 202 PRO A C 1
ATOM 1755 O O . PRO A 1 202 ? 2.744 7.790 -16.966 1.00 90.56 202 PRO A O 1
ATOM 1758 N N . ILE A 1 203 ? 3.845 8.968 -15.406 1.00 89.31 203 ILE A N 1
ATOM 1759 C CA . ILE A 1 203 ? 3.454 8.150 -14.262 1.00 89.31 203 ILE A CA 1
ATOM 1760 C C . ILE A 1 203 ? 2.739 9.023 -13.241 1.00 89.31 203 ILE A C 1
ATOM 1762 O O . ILE A 1 203 ? 3.193 10.122 -12.920 1.00 89.31 203 ILE A O 1
ATOM 1766 N N . SER A 1 204 ? 1.625 8.524 -12.720 1.00 83.31 204 SER A N 1
ATOM 1767 C CA . SER A 1 204 ? 0.959 9.115 -11.569 1.00 83.31 204 SER A CA 1
ATOM 1768 C C . SER A 1 204 ? 1.841 8.890 -10.346 1.00 83.31 204 SER A C 1
ATOM 1770 O O . SER A 1 204 ? 1.899 7.797 -9.779 1.00 83.31 204 SER A O 1
ATOM 1772 N N . VAL A 1 205 ? 2.587 9.927 -9.970 1.00 66.19 205 VAL A N 1
ATOM 1773 C CA . VAL A 1 205 ? 3.453 9.906 -8.793 1.00 66.19 205 VAL A CA 1
ATOM 1774 C C . VAL A 1 205 ? 2.570 9.772 -7.558 1.00 66.19 205 VAL A C 1
ATOM 1776 O O . VAL A 1 205 ? 1.693 10.600 -7.312 1.00 66.19 205 VAL A O 1
ATOM 1779 N N . LYS A 1 206 ? 2.815 8.726 -6.764 1.00 60.97 206 LYS A N 1
ATOM 1780 C CA . LYS A 1 206 ? 2.086 8.499 -5.514 1.00 60.97 206 LYS A CA 1
ATOM 1781 C C . LYS A 1 206 ? 2.290 9.694 -4.581 1.00 60.97 206 LYS A C 1
ATOM 1783 O O . LYS A 1 206 ? 3.433 10.058 -4.307 1.00 60.97 206 LYS A O 1
ATOM 1788 N N . ASN A 1 207 ? 1.182 10.244 -4.088 1.00 65.06 207 ASN A N 1
ATOM 1789 C CA . ASN A 1 207 ? 1.025 11.039 -2.870 1.00 65.06 207 ASN A CA 1
ATOM 1790 C C . ASN A 1 207 ? 2.349 11.499 -2.216 1.00 65.06 207 ASN A C 1
ATOM 1792 O O . ASN A 1 207 ? 2.911 10.820 -1.352 1.00 65.06 207 ASN A O 1
ATOM 1796 N N . ARG A 1 208 ? 2.867 12.670 -2.615 1.00 74.56 208 ARG A N 1
ATOM 1797 C CA . ARG A 1 208 ? 3.982 13.327 -1.912 1.00 74.56 208 ARG A CA 1
ATOM 1798 C C . ARG A 1 208 ? 3.468 13.843 -0.571 1.00 74.56 208 ARG A C 1
ATOM 1800 O O . ARG A 1 208 ? 2.495 14.596 -0.536 1.00 74.56 208 ARG A O 1
ATOM 1807 N N . SER A 1 209 ? 4.111 13.445 0.528 1.00 86.06 209 SER A N 1
ATOM 1808 C CA . SER A 1 209 ? 3.754 13.962 1.853 1.00 86.06 209 SER A CA 1
ATOM 1809 C C . SER A 1 209 ? 3.989 15.470 1.913 1.00 86.06 209 SER A C 1
ATOM 1811 O O . SER A 1 209 ? 5.049 15.959 1.490 1.00 86.06 209 SER A O 1
ATOM 1813 N N . ILE A 1 210 ? 3.028 16.192 2.493 1.00 88.56 210 ILE A N 1
ATOM 1814 C CA . ILE A 1 210 ? 3.147 17.638 2.692 1.00 88.56 210 ILE A CA 1
ATOM 1815 C C . ILE A 1 210 ? 4.299 17.986 3.641 1.00 88.56 210 ILE A C 1
ATOM 1817 O O . ILE A 1 210 ? 4.874 19.058 3.523 1.00 88.56 210 ILE A O 1
ATOM 1821 N N . TYR A 1 211 ? 4.740 17.056 4.496 1.00 89.75 211 TYR A N 1
ATOM 1822 C CA . TYR A 1 211 ? 5.907 17.234 5.368 1.00 89.75 211 TYR A CA 1
ATOM 1823 C C . TYR A 1 211 ? 7.193 17.623 4.614 1.00 89.75 211 TYR A C 1
ATOM 1825 O O . TYR A 1 211 ? 8.072 18.294 5.150 1.00 89.75 211 TYR A O 1
ATOM 1833 N N . SER A 1 212 ? 7.322 17.206 3.351 1.00 84.62 212 SER A N 1
ATOM 1834 C CA . SER A 1 212 ? 8.496 17.506 2.520 1.00 84.62 212 SER A CA 1
ATOM 1835 C C . SER A 1 212 ? 8.511 18.926 1.931 1.00 84.62 212 SER A C 1
ATOM 1837 O O . SER A 1 212 ? 9.473 19.290 1.250 1.00 84.62 212 SER A O 1
ATOM 1839 N N . ILE A 1 213 ? 7.448 19.701 2.144 1.00 87.00 213 ILE A N 1
ATOM 1840 C CA . ILE A 1 213 ? 7.238 21.040 1.588 1.00 87.00 213 ILE A CA 1
ATOM 1841 C C . ILE A 1 213 ? 7.923 22.078 2.489 1.00 87.00 213 ILE A C 1
ATOM 1843 O O . ILE A 1 213 ? 7.953 21.933 3.711 1.00 87.00 213 ILE A O 1
ATOM 1847 N N . LYS A 1 214 ? 8.528 23.114 1.895 1.00 86.75 214 LYS A N 1
ATOM 1848 C CA . LYS A 1 214 ? 9.343 24.098 2.630 1.00 86.75 214 LYS A CA 1
ATOM 1849 C C . LYS A 1 214 ? 8.493 24.895 3.621 1.00 86.75 214 LYS A C 1
ATOM 1851 O O . LYS A 1 214 ? 8.898 25.089 4.758 1.00 86.75 214 LYS A O 1
ATOM 1856 N N . GLU A 1 215 ? 7.303 25.281 3.194 1.00 86.00 215 GLU A N 1
ATOM 1857 C CA . GLU A 1 215 ? 6.291 26.001 3.957 1.00 86.00 215 GLU A CA 1
ATOM 1858 C C . GLU A 1 215 ? 5.909 25.233 5.231 1.00 86.00 215 GLU A C 1
ATOM 1860 O O . GLU A 1 215 ? 5.819 25.813 6.307 1.00 86.00 215 GLU A O 1
ATOM 1865 N N . VAL A 1 216 ? 5.798 23.902 5.147 1.00 87.19 216 VAL A N 1
ATOM 1866 C CA . VAL A 1 216 ? 5.511 23.044 6.309 1.00 87.19 216 VAL A CA 1
ATOM 1867 C C . VAL A 1 216 ? 6.685 23.000 7.290 1.00 87.19 216 VAL A C 1
ATOM 1869 O O . VAL A 1 216 ? 6.476 22.933 8.500 1.00 87.19 216 VAL A O 1
ATOM 1872 N N . LYS A 1 217 ? 7.928 23.068 6.799 1.00 86.88 217 LYS A N 1
ATOM 1873 C CA . LYS A 1 217 ? 9.110 23.136 7.672 1.00 86.88 217 LYS A CA 1
ATOM 1874 C C . LYS A 1 217 ? 9.179 24.444 8.450 1.00 86.88 217 LYS A C 1
ATOM 1876 O O . LYS A 1 217 ? 9.604 24.411 9.598 1.00 86.88 217 LYS A O 1
ATOM 1881 N N . ASN A 1 218 ? 8.766 25.556 7.844 1.00 86.38 218 ASN A N 1
ATOM 1882 C CA . ASN A 1 218 ? 8.683 26.834 8.548 1.00 86.38 218 ASN A CA 1
ATOM 1883 C C . ASN A 1 218 ? 7.710 26.707 9.734 1.00 86.38 218 ASN A C 1
ATOM 1885 O O . ASN A 1 218 ? 8.127 26.932 10.868 1.00 86.38 218 ASN A O 1
ATOM 1889 N N . ILE A 1 219 ? 6.515 26.144 9.495 1.00 87.38 219 ILE A N 1
ATOM 1890 C CA . ILE A 1 219 ? 5.481 25.953 10.536 1.00 87.38 219 ILE A CA 1
ATOM 1891 C C . ILE A 1 219 ? 5.988 25.118 11.701 1.00 87.38 219 ILE A C 1
ATOM 1893 O O . ILE A 1 219 ? 5.748 25.440 12.861 1.00 87.38 219 ILE A O 1
ATOM 1897 N N . LEU A 1 220 ? 6.730 24.052 11.409 1.00 88.94 220 LEU A N 1
ATOM 1898 C CA . LEU A 1 220 ? 7.314 23.195 12.439 1.00 88.94 220 LEU A CA 1
ATOM 1899 C C . LEU A 1 220 ? 8.417 23.873 13.267 1.00 88.94 220 LEU A C 1
ATOM 1901 O O . LEU A 1 220 ? 8.706 23.410 14.375 1.00 88.94 220 LEU A O 1
ATOM 1905 N N . ASN A 1 221 ? 9.041 24.929 12.744 1.00 86.81 221 ASN A N 1
ATOM 1906 C CA . ASN A 1 221 ? 10.022 25.725 13.478 1.00 86.81 221 ASN A CA 1
ATOM 1907 C C . ASN A 1 221 ? 9.352 26.795 14.351 1.00 86.81 221 ASN A C 1
ATOM 1909 O O . ASN A 1 221 ? 9.924 27.159 15.374 1.00 86.81 221 ASN A O 1
ATOM 1913 N N . ASN A 1 222 ? 8.146 27.244 13.986 1.00 85.31 222 ASN A N 1
ATOM 1914 C CA . ASN A 1 222 ? 7.415 28.323 14.653 1.00 85.31 222 ASN A CA 1
ATOM 1915 C C . ASN A 1 222 ? 6.017 27.883 15.134 1.00 85.31 222 ASN A C 1
ATOM 1917 O O . ASN A 1 222 ? 5.031 28.607 14.990 1.00 85.31 222 ASN A O 1
ATOM 1921 N N . LEU A 1 223 ? 5.923 26.716 15.785 1.00 83.88 223 LEU A N 1
ATOM 1922 C CA . LEU A 1 223 ? 4.650 26.142 16.254 1.00 83.88 223 LEU A CA 1
ATOM 1923 C C . LEU A 1 223 ? 3.899 27.000 17.292 1.00 83.88 223 LEU A C 1
ATOM 1925 O O . LEU A 1 223 ? 2.715 26.775 17.532 1.00 83.88 223 LEU A O 1
ATOM 1929 N N . ASN A 1 224 ? 4.549 27.998 17.890 1.00 76.94 224 ASN A N 1
ATOM 1930 C CA . ASN A 1 224 ? 3.904 28.915 18.832 1.00 76.94 224 ASN A CA 1
ATOM 1931 C C . ASN A 1 224 ? 3.290 30.157 18.158 1.00 76.94 224 ASN A C 1
ATOM 1933 O O . ASN A 1 224 ? 2.440 30.799 18.766 1.00 76.94 224 ASN A O 1
ATOM 1937 N N . ASN A 1 225 ? 3.667 30.484 16.913 1.00 77.31 225 ASN A N 1
ATOM 1938 C CA . ASN A 1 225 ? 3.068 31.574 16.129 1.00 77.31 225 ASN A CA 1
ATOM 1939 C C . ASN A 1 225 ? 2.682 31.089 14.720 1.00 77.31 225 ASN A C 1
ATOM 1941 O O . ASN A 1 225 ? 3.205 31.537 13.703 1.00 77.31 225 ASN A O 1
ATOM 1945 N N . ILE A 1 226 ? 1.771 30.116 14.675 1.00 80.94 226 ILE A N 1
ATOM 1946 C CA . ILE A 1 226 ? 1.408 29.401 13.442 1.00 80.94 226 ILE A CA 1
ATOM 1947 C C . ILE A 1 226 ? 0.595 30.275 12.472 1.00 80.94 226 ILE A C 1
ATOM 1949 O O . ILE A 1 226 ? 0.657 30.062 11.263 1.00 80.94 226 ILE A O 1
ATOM 1953 N N . ASN A 1 227 ? -0.183 31.238 12.978 1.00 79.06 227 ASN A N 1
ATOM 1954 C CA . ASN A 1 227 ? -1.165 31.969 12.169 1.00 79.06 227 ASN A CA 1
ATOM 1955 C C . ASN A 1 227 ? -0.503 32.789 11.053 1.00 79.06 227 ASN A C 1
ATOM 1957 O O . ASN A 1 227 ? -0.909 32.678 9.899 1.00 79.06 227 ASN A O 1
ATOM 1961 N N . GLU A 1 228 ? 0.557 33.536 11.378 1.00 77.50 228 GLU A N 1
ATOM 1962 C CA . GLU A 1 228 ? 1.303 34.337 10.397 1.00 77.50 228 GLU A CA 1
ATOM 1963 C C . GLU A 1 228 ? 1.897 33.465 9.284 1.00 77.50 228 GLU A C 1
ATOM 1965 O O . GLU A 1 228 ? 1.843 33.809 8.101 1.00 77.50 228 GLU A O 1
ATOM 1970 N N . GLU A 1 229 ? 2.423 32.295 9.644 1.00 80.69 229 GLU A N 1
ATOM 1971 C CA . GLU A 1 229 ? 3.028 31.396 8.671 1.00 80.69 229 GLU A CA 1
ATOM 1972 C C . GLU A 1 229 ? 1.996 30.682 7.803 1.00 80.69 229 GLU A C 1
ATOM 1974 O O . GLU A 1 229 ? 2.208 30.558 6.597 1.00 80.69 229 GLU A O 1
ATOM 1979 N N . ILE A 1 230 ? 0.860 30.267 8.371 1.00 82.31 230 ILE A N 1
ATOM 1980 C CA . ILE A 1 230 ? -0.254 29.694 7.606 1.00 82.31 230 ILE A CA 1
ATOM 1981 C C . ILE A 1 230 ? -0.800 30.707 6.596 1.00 82.31 230 ILE A C 1
ATOM 1983 O O . ILE A 1 230 ? -1.135 30.327 5.470 1.00 82.31 230 ILE A O 1
ATOM 1987 N N . ASP A 1 231 ? -0.875 31.986 6.959 1.00 81.88 231 ASP A N 1
ATOM 1988 C CA . ASP A 1 231 ? -1.351 33.035 6.058 1.00 81.88 231 ASP A CA 1
ATOM 1989 C C . ASP A 1 231 ? -0.377 33.362 4.929 1.00 81.88 231 ASP A C 1
ATOM 1991 O O . ASP A 1 231 ? -0.816 33.743 3.845 1.00 81.88 231 ASP A O 1
ATOM 1995 N N . SER A 1 232 ? 0.916 33.102 5.125 1.00 80.88 232 SER A N 1
ATOM 1996 C CA . SER A 1 232 ? 1.935 33.236 4.079 1.00 80.88 232 SER A CA 1
ATOM 1997 C C . SER A 1 232 ? 1.894 32.135 3.001 1.00 80.88 232 SER A C 1
ATOM 1999 O O . SER A 1 232 ? 2.586 32.241 1.985 1.00 80.88 232 SER A O 1
ATOM 2001 N N . ILE A 1 233 ? 1.096 31.074 3.188 1.00 84.69 233 ILE A N 1
ATOM 2002 C CA . ILE A 1 233 ? 0.983 29.967 2.228 1.00 84.69 233 ILE A CA 1
ATOM 2003 C C . ILE A 1 233 ? 0.041 30.349 1.085 1.00 84.69 233 ILE A C 1
ATOM 2005 O O . ILE A 1 233 ? -1.174 30.434 1.260 1.00 84.69 233 ILE A O 1
ATOM 2009 N N . ASN A 1 234 ? 0.608 30.484 -0.114 1.00 83.56 234 ASN A N 1
ATOM 2010 C CA . ASN A 1 234 ? -0.147 30.813 -1.326 1.00 83.56 234 ASN A CA 1
ATOM 2011 C C . ASN A 1 234 ? -1.004 29.646 -1.851 1.00 83.56 234 ASN A C 1
ATOM 2013 O O . ASN A 1 234 ? -2.067 29.870 -2.425 1.00 83.56 234 ASN A O 1
ATOM 2017 N N . ASP A 1 235 ? -0.546 28.401 -1.690 1.00 84.06 235 ASP A N 1
ATOM 2018 C CA . ASP A 1 235 ? -1.270 27.219 -2.169 1.00 84.06 235 ASP A CA 1
ATOM 2019 C C . ASP A 1 235 ? -2.398 26.845 -1.195 1.00 84.06 235 ASP A C 1
ATOM 2021 O O . ASP A 1 235 ? -2.168 26.304 -0.107 1.00 84.06 235 ASP A O 1
ATOM 2025 N N . THR A 1 236 ? -3.636 27.114 -1.607 1.00 86.62 236 THR A N 1
ATOM 2026 C CA . THR A 1 236 ? -4.844 26.857 -0.814 1.00 86.62 236 THR A CA 1
ATOM 2027 C C . THR A 1 236 ? -5.012 25.381 -0.456 1.00 86.62 236 THR A C 1
ATOM 2029 O O . THR A 1 236 ? -5.432 25.066 0.658 1.00 86.62 236 THR A O 1
ATOM 2032 N N . SER A 1 237 ? -4.626 24.462 -1.345 1.00 84.94 237 SER A N 1
ATOM 2033 C CA . SER A 1 237 ? -4.762 23.020 -1.121 1.00 84.94 237 SER A CA 1
ATOM 2034 C C . SER A 1 237 ? -3.825 22.521 -0.019 1.00 84.94 237 SER A C 1
ATOM 2036 O O . SER A 1 237 ? -4.195 21.665 0.792 1.00 84.94 237 SER A O 1
ATOM 2038 N N . ILE A 1 238 ? -2.615 23.085 0.040 1.00 87.00 238 ILE A N 1
ATOM 2039 C CA . ILE A 1 238 ? -1.634 22.818 1.091 1.00 87.00 238 ILE A CA 1
ATOM 2040 C C . ILE A 1 238 ? -2.101 23.464 2.397 1.00 87.00 238 ILE A C 1
ATOM 2042 O O . ILE A 1 238 ? -2.121 22.792 3.432 1.00 87.00 238 ILE A O 1
ATOM 2046 N N . LYS A 1 239 ? -2.543 24.729 2.337 1.00 90.06 239 LYS A N 1
ATOM 2047 C CA . LYS A 1 239 ? -3.051 25.488 3.488 1.00 90.06 239 LYS A CA 1
ATOM 2048 C C . LYS A 1 239 ? -4.173 24.734 4.208 1.00 90.06 239 LYS A C 1
ATOM 2050 O O . LYS A 1 239 ? -4.086 24.509 5.412 1.00 90.06 239 LYS A O 1
ATOM 2055 N N . GLU A 1 240 ? -5.183 24.261 3.478 1.00 90.75 240 GLU A N 1
ATOM 2056 C CA . GLU A 1 240 ? -6.306 23.505 4.049 1.00 90.75 240 GLU A CA 1
ATOM 2057 C C . GLU A 1 240 ? -5.871 22.219 4.759 1.00 90.75 240 GLU A C 1
ATOM 2059 O O . GLU A 1 240 ? -6.396 21.879 5.822 1.00 90.75 240 GLU A O 1
ATOM 2064 N N . LYS A 1 241 ? -4.921 21.480 4.175 1.00 91.75 241 LYS A N 1
ATOM 2065 C CA . LYS A 1 241 ? -4.411 20.232 4.758 1.00 91.75 241 LYS A CA 1
ATOM 2066 C C . LYS A 1 241 ? -3.657 20.491 6.057 1.00 91.75 241 LYS A C 1
ATOM 2068 O O . LYS A 1 241 ? -3.866 19.767 7.027 1.00 91.75 241 LYS A O 1
ATOM 2073 N N . ILE A 1 242 ? -2.837 21.539 6.094 1.00 91.00 242 ILE A N 1
ATOM 2074 C CA . ILE A 1 242 ? -2.115 21.953 7.301 1.00 91.00 242 ILE A CA 1
ATOM 2075 C C . ILE A 1 242 ? -3.100 22.375 8.390 1.00 91.00 242 ILE A C 1
ATOM 2077 O O . ILE A 1 242 ? -3.029 21.857 9.500 1.00 91.00 242 ILE A O 1
ATOM 2081 N N . VAL A 1 243 ? -4.060 23.248 8.068 1.00 91.12 243 VAL A N 1
ATOM 2082 C CA . VAL A 1 243 ? -5.079 23.713 9.023 1.00 91.12 243 VAL A CA 1
ATOM 2083 C C . VAL A 1 243 ? -5.851 22.534 9.617 1.00 91.12 243 VAL A C 1
ATOM 2085 O O . VAL A 1 243 ? -6.034 22.474 10.830 1.00 91.12 243 VAL A O 1
ATOM 2088 N N . LYS A 1 244 ? -6.241 21.547 8.798 1.00 93.62 244 LYS A N 1
ATOM 2089 C CA . LYS A 1 244 ? -6.893 20.318 9.284 1.00 93.62 244 LYS A CA 1
ATOM 2090 C C . LYS A 1 244 ? -6.037 19.562 10.300 1.00 93.62 244 LYS A C 1
ATOM 2092 O O . LYS A 1 244 ? -6.581 19.121 11.306 1.00 93.62 244 LYS A O 1
ATOM 2097 N N . VAL A 1 245 ? -4.730 19.426 10.062 1.00 93.62 245 VAL A N 1
ATOM 2098 C CA . VAL A 1 245 ? -3.814 18.769 11.009 1.00 93.62 245 VAL A CA 1
ATOM 2099 C C . VAL A 1 245 ? -3.692 19.575 12.301 1.00 93.62 245 VAL A C 1
ATOM 2101 O O . VAL A 1 245 ? -3.889 19.025 13.379 1.00 93.62 245 VAL A O 1
ATOM 2104 N N . ILE A 1 246 ? -3.429 20.881 12.217 1.00 91.44 246 ILE A N 1
ATOM 2105 C CA . ILE A 1 246 ? -3.255 21.733 13.404 1.00 91.44 246 ILE A CA 1
ATOM 2106 C C . ILE A 1 246 ? -4.533 21.780 14.259 1.00 91.44 246 ILE A C 1
ATOM 2108 O O . ILE A 1 246 ? -4.454 21.731 15.489 1.00 91.44 246 ILE A O 1
ATOM 2112 N N . ASN A 1 247 ? -5.712 21.792 13.629 1.00 92.00 247 ASN A N 1
ATOM 2113 C CA . ASN A 1 247 ? -7.003 21.842 14.319 1.00 92.00 247 ASN A CA 1
ATOM 2114 C C . ASN A 1 247 ? -7.300 20.606 15.178 1.00 92.00 247 ASN A C 1
ATOM 2116 O O . ASN A 1 247 ? -8.014 20.734 16.177 1.00 92.00 247 ASN A O 1
ATOM 2120 N N . LYS A 1 248 ? -6.723 19.439 14.857 1.00 94.19 248 LYS A N 1
ATOM 2121 C CA . LYS A 1 248 ? -6.827 18.241 15.709 1.00 94.19 248 LYS A CA 1
ATOM 2122 C C . LYS A 1 248 ? -6.267 18.483 17.105 1.00 94.19 248 LYS A C 1
ATOM 2124 O O . LYS A 1 248 ? -6.776 17.949 18.079 1.00 94.19 248 LYS A O 1
ATOM 2129 N N . TYR A 1 249 ? -5.260 19.346 17.210 1.00 93.38 249 TYR A N 1
ATOM 2130 C CA . TYR A 1 249 ? -4.592 19.672 18.465 1.00 93.38 249 TYR A CA 1
ATOM 2131 C C . TYR A 1 249 ? -5.127 20.947 19.109 1.00 93.38 249 TYR A C 1
ATOM 2133 O O . TYR A 1 249 ? -4.459 21.507 19.973 1.00 93.38 249 TYR A O 1
ATOM 2141 N N . SER A 1 250 ? -6.292 21.456 18.695 1.00 90.94 250 SER A N 1
ATOM 2142 C CA . SER A 1 250 ? -6.890 22.693 19.233 1.00 90.94 250 SER A CA 1
ATOM 2143 C C . SER A 1 250 ? -7.097 22.675 20.755 1.00 90.94 250 SER A C 1
ATOM 2145 O O . SER A 1 250 ? -7.156 23.732 21.366 1.00 90.94 250 SER A O 1
ATOM 2147 N N . PHE A 1 251 ? -7.122 21.490 21.370 1.00 91.06 251 PHE A N 1
ATOM 2148 C CA . PHE A 1 251 ? -7.236 21.286 22.816 1.00 91.06 251 PHE A CA 1
ATOM 2149 C C . PHE A 1 251 ? -5.971 21.632 23.631 1.00 91.06 251 PHE A C 1
ATOM 2151 O O . PHE A 1 251 ? -6.011 21.528 24.855 1.00 91.06 251 PHE A O 1
ATOM 2158 N N . ILE A 1 252 ? -4.858 21.997 22.983 1.00 90.06 252 ILE A N 1
ATOM 2159 C CA . ILE A 1 252 ? -3.597 22.419 23.620 1.00 90.06 252 ILE A CA 1
ATOM 2160 C C . ILE A 1 252 ? -3.164 23.776 23.072 1.00 90.06 252 ILE A C 1
ATOM 2162 O O . ILE A 1 252 ? -3.091 23.947 21.855 1.00 90.06 252 ILE A O 1
ATOM 2166 N N . ASP A 1 253 ? -2.782 24.694 23.956 1.00 86.56 253 ASP A N 1
ATOM 2167 C CA . ASP A 1 253 ? -2.248 26.003 23.566 1.00 86.56 253 ASP A CA 1
ATOM 2168 C C . ASP A 1 253 ? -0.797 25.895 23.070 1.00 86.56 253 ASP A C 1
ATOM 2170 O O . ASP A 1 253 ? -0.479 26.307 21.955 1.00 86.56 253 ASP A O 1
ATOM 2174 N N . ASN A 1 254 ? 0.083 25.271 23.863 1.00 89.12 254 ASN A N 1
ATOM 2175 C CA . ASN A 1 254 ? 1.494 25.092 23.521 1.00 89.12 254 ASN A CA 1
ATOM 2176 C C . ASN A 1 254 ? 1.705 23.916 22.552 1.00 89.12 254 ASN A C 1
ATOM 2178 O O . ASN A 1 254 ? 1.876 22.764 22.963 1.00 89.12 254 ASN A O 1
ATOM 2182 N N . LYS A 1 255 ? 1.719 24.202 21.248 1.00 89.69 255 LYS A N 1
ATOM 2183 C CA . LYS A 1 255 ? 1.843 23.178 20.198 1.00 89.69 255 LYS A CA 1
ATOM 2184 C C . LYS A 1 255 ? 3.193 22.463 20.179 1.00 89.69 255 LYS A C 1
ATOM 2186 O O . LYS A 1 255 ? 3.264 21.355 19.649 1.00 89.69 255 LYS A O 1
ATOM 2191 N N . GLU A 1 256 ? 4.239 23.029 20.782 1.00 88.94 256 GLU A N 1
ATOM 2192 C CA . GLU A 1 256 ? 5.524 22.331 20.916 1.00 88.94 256 GLU A CA 1
ATOM 2193 C C . GLU A 1 256 ? 5.383 21.028 21.725 1.00 88.94 256 GLU A C 1
ATOM 2195 O O . GLU A 1 256 ? 6.065 20.049 21.428 1.00 88.94 256 GLU A O 1
ATOM 2200 N N . GLU A 1 257 ? 4.431 20.938 22.663 1.00 88.81 257 GLU A N 1
ATOM 2201 C CA . GLU A 1 257 ? 4.191 19.700 23.424 1.00 88.81 257 GLU A CA 1
ATOM 2202 C C . GLU A 1 257 ? 3.674 18.533 22.578 1.00 88.81 257 GLU A C 1
ATOM 2204 O O . GLU A 1 257 ? 3.836 17.372 22.954 1.00 88.81 257 GLU A O 1
ATOM 2209 N N . VAL A 1 258 ? 3.035 18.835 21.450 1.00 90.88 258 VAL A N 1
ATOM 2210 C CA . VAL A 1 258 ? 2.450 17.853 20.527 1.00 90.88 258 VAL A CA 1
ATOM 2211 C C . VAL A 1 258 ? 3.186 17.811 19.197 1.00 90.88 258 VAL A C 1
ATOM 2213 O O . VAL A 1 258 ? 2.684 17.245 18.228 1.00 90.88 258 VAL A O 1
ATOM 2216 N N . LYS A 1 259 ? 4.403 18.360 19.141 1.00 91.19 259 LYS A N 1
ATOM 2217 C CA . LYS A 1 259 ? 5.225 18.385 17.930 1.00 91.19 259 LYS A CA 1
ATOM 2218 C C . LYS A 1 259 ? 5.413 17.001 17.318 1.00 91.19 259 LYS A C 1
ATOM 2220 O O . LYS A 1 259 ? 5.294 16.864 16.106 1.00 91.19 259 LYS A O 1
ATOM 2225 N N . GLU A 1 260 ? 5.654 15.972 18.134 1.00 90.75 260 GLU A N 1
ATOM 2226 C CA . GLU A 1 260 ? 5.780 14.584 17.658 1.00 90.75 260 GLU A CA 1
ATOM 2227 C C . GLU A 1 260 ? 4.506 14.115 16.935 1.00 90.75 260 GLU A C 1
ATOM 2229 O O . GLU A 1 260 ? 4.590 13.550 15.843 1.00 90.75 260 GLU A O 1
ATOM 2234 N N . LEU A 1 261 ? 3.332 14.421 17.500 1.00 92.62 261 LEU A N 1
ATOM 2235 C CA . LEU A 1 261 ? 2.029 14.071 16.930 1.00 92.62 261 LEU A CA 1
ATOM 2236 C C . LEU A 1 261 ? 1.776 14.833 15.623 1.00 92.62 261 LEU A C 1
ATOM 2238 O O . LEU A 1 261 ? 1.478 14.216 14.602 1.00 92.62 261 LEU A O 1
ATOM 2242 N N . ILE A 1 262 ? 1.991 16.154 15.625 1.00 93.50 262 ILE A N 1
ATOM 2243 C CA . ILE A 1 262 ? 1.840 17.011 14.440 1.00 93.50 262 ILE A CA 1
ATOM 2244 C C . ILE A 1 262 ? 2.755 16.526 13.310 1.00 93.50 262 ILE A C 1
ATOM 2246 O O . ILE A 1 262 ? 2.318 16.386 12.169 1.00 93.50 262 ILE A O 1
ATOM 2250 N N . VAL A 1 263 ? 4.026 16.243 13.609 1.00 92.88 263 VAL A N 1
ATOM 2251 C CA . VAL A 1 263 ? 4.988 15.736 12.621 1.00 92.88 263 VAL A CA 1
ATOM 2252 C C . VAL A 1 263 ? 4.524 14.402 12.046 1.00 92.88 263 VAL A C 1
ATOM 2254 O O . VAL A 1 263 ? 4.623 14.199 10.833 1.00 92.88 263 VAL A O 1
ATOM 2257 N N . ASN A 1 264 ? 4.016 13.496 12.883 1.00 92.31 264 ASN A N 1
ATOM 2258 C CA . ASN A 1 264 ? 3.470 12.227 12.419 1.00 92.31 264 ASN A CA 1
ATOM 2259 C C . ASN A 1 264 ? 2.265 12.432 11.484 1.00 92.31 264 ASN A C 1
ATOM 2261 O O . ASN A 1 264 ? 2.220 11.846 10.402 1.00 92.31 264 ASN A O 1
ATOM 2265 N N . ASP A 1 265 ? 1.334 13.310 11.843 1.00 93.00 265 ASP A N 1
ATOM 2266 C CA . ASP A 1 265 ? 0.149 13.596 11.034 1.00 93.00 265 ASP A CA 1
ATOM 2267 C C . ASP A 1 265 ? 0.495 14.273 9.701 1.00 93.00 265 ASP A C 1
ATOM 2269 O O . ASP A 1 265 ? -0.040 13.899 8.655 1.00 93.00 265 ASP A O 1
ATOM 2273 N N . LEU A 1 266 ? 1.453 15.205 9.689 1.00 92.69 266 LEU A N 1
ATOM 2274 C CA . LEU A 1 266 ? 1.951 15.839 8.462 1.00 92.69 266 LEU A CA 1
ATOM 2275 C C . LEU A 1 266 ? 2.667 14.835 7.549 1.00 92.69 266 LEU A C 1
ATOM 2277 O O . LEU A 1 266 ? 2.478 14.870 6.331 1.00 92.69 266 LEU A O 1
ATOM 2281 N N . LYS A 1 267 ? 3.463 13.912 8.112 1.00 91.38 267 LYS A N 1
ATOM 2282 C CA . LYS A 1 267 ? 4.106 12.823 7.351 1.00 91.38 267 LYS A CA 1
ATOM 2283 C C . LYS A 1 267 ? 3.076 11.912 6.682 1.00 91.38 267 LYS A C 1
ATOM 2285 O O . LYS A 1 267 ? 3.308 11.469 5.561 1.00 91.38 267 LYS A O 1
ATOM 2290 N N . ASN A 1 268 ? 1.932 11.701 7.331 1.00 91.12 268 ASN A N 1
ATOM 2291 C CA . ASN A 1 268 ? 0.827 10.881 6.831 1.00 91.12 268 ASN A CA 1
ATOM 2292 C C . ASN A 1 268 ? -0.253 11.675 6.073 1.00 91.12 268 ASN A C 1
ATOM 2294 O O . ASN A 1 268 ? -1.271 11.109 5.678 1.00 91.12 268 ASN A O 1
ATOM 2298 N N . THR A 1 269 ? -0.029 12.968 5.826 1.00 90.62 269 THR A N 1
ATOM 2299 C CA . THR A 1 269 ? -0.894 13.809 4.995 1.00 90.62 269 THR A CA 1
ATOM 2300 C C . THR A 1 269 ? -0.230 14.041 3.643 1.00 90.62 269 THR A C 1
ATOM 2302 O O . THR A 1 269 ? 0.940 14.420 3.559 1.00 90.62 269 THR A O 1
ATOM 2305 N N . TYR A 1 270 ? -0.972 13.826 2.561 1.00 87.56 270 TYR A N 1
ATOM 2306 C CA . TYR A 1 270 ? -0.417 13.773 1.211 1.00 87.56 270 TYR A CA 1
ATOM 2307 C C . TYR A 1 270 ? -1.074 14.778 0.269 1.00 87.56 270 TYR A C 1
ATOM 2309 O O . TYR A 1 270 ? -2.246 15.111 0.444 1.00 87.56 270 TYR A O 1
ATOM 2317 N N . LEU A 1 271 ? -0.332 15.259 -0.734 1.00 82.69 271 LEU A N 1
ATOM 2318 C CA . LEU A 1 271 ? -0.876 16.004 -1.877 1.00 82.69 271 LEU A CA 1
ATOM 2319 C C . LEU A 1 271 ? -1.827 15.128 -2.703 1.00 82.69 271 LEU A C 1
ATOM 2321 O O . LEU A 1 271 ? -1.797 13.912 -2.574 1.00 82.69 271 LEU A O 1
ATOM 2325 N N . ASN A 1 272 ? -2.703 15.749 -3.495 1.00 73.69 272 ASN A N 1
ATOM 2326 C CA . ASN A 1 272 ? -3.621 14.991 -4.348 1.00 73.69 272 ASN A CA 1
ATOM 2327 C C . ASN A 1 272 ? -2.837 14.331 -5.495 1.00 73.69 272 ASN A C 1
ATOM 2329 O O . ASN A 1 272 ? -1.871 14.910 -5.985 1.00 73.69 272 ASN A O 1
ATOM 2333 N N . GLU A 1 273 ? -3.256 13.136 -5.911 1.00 67.62 273 GLU A N 1
ATOM 2334 C CA . GLU A 1 273 ? -2.649 12.408 -7.029 1.00 67.62 273 GLU A CA 1
ATOM 2335 C C . GLU A 1 273 ? -2.975 13.054 -8.382 1.00 67.62 273 GLU A C 1
ATOM 2337 O O . GLU A 1 273 ? -4.141 13.299 -8.706 1.00 67.62 273 GLU A O 1
ATOM 2342 N N . ASP A 1 274 ? -1.941 13.251 -9.203 1.00 67.88 274 ASP A N 1
ATOM 2343 C CA . ASP A 1 274 ? -2.104 13.572 -10.619 1.00 67.88 274 ASP A CA 1
ATOM 2344 C C . ASP A 1 274 ? -2.631 12.336 -11.359 1.00 67.88 274 ASP A C 1
ATOM 2346 O O . ASP A 1 274 ? -1.958 11.311 -11.474 1.00 67.88 274 ASP A O 1
ATOM 2350 N N . ASN A 1 275 ? -3.854 12.421 -11.882 1.00 69.75 275 ASN A N 1
ATOM 2351 C CA . ASN A 1 275 ? -4.561 11.300 -12.519 1.00 69.75 275 ASN A CA 1
ATOM 2352 C C . ASN A 1 275 ? -4.241 11.112 -14.017 1.00 69.75 275 ASN A C 1
ATOM 2354 O O . ASN A 1 275 ? -4.969 10.405 -14.711 1.00 69.75 275 ASN A O 1
ATOM 2358 N N . THR A 1 276 ? -3.198 11.758 -14.538 1.00 79.06 276 THR A N 1
ATOM 2359 C CA . THR A 1 276 ? -2.937 11.868 -15.986 1.00 79.06 276 THR A CA 1
ATOM 2360 C C . THR A 1 276 ? -1.963 10.827 -16.546 1.00 79.06 276 THR A C 1
ATOM 2362 O O . THR A 1 276 ? -1.775 10.777 -17.760 1.00 79.06 276 THR A O 1
ATOM 2365 N N . GLY A 1 277 ? -1.349 9.993 -15.702 1.00 88.00 277 GLY A N 1
ATOM 2366 C CA . GLY A 1 277 ? -0.346 9.004 -16.104 1.00 88.00 277 GLY A CA 1
ATOM 2367 C C . GLY A 1 277 ? -0.704 7.565 -15.736 1.00 88.00 277 GLY A C 1
ATOM 2368 O O . GLY A 1 277 ? -1.810 7.260 -15.289 1.00 88.00 277 GLY A O 1
ATOM 2369 N N . ILE A 1 278 ? 0.272 6.675 -15.917 1.00 93.25 278 ILE A N 1
ATOM 2370 C CA . ILE A 1 278 ? 0.201 5.276 -15.479 1.00 93.25 278 ILE A CA 1
ATOM 2371 C C . ILE A 1 278 ? 0.073 5.230 -13.958 1.00 93.25 278 ILE A C 1
ATOM 2373 O O . ILE A 1 278 ? 0.863 5.856 -13.249 1.00 93.25 278 ILE A O 1
ATOM 2377 N N . LYS A 1 279 ? -0.897 4.472 -13.444 1.00 91.31 279 LYS A N 1
ATOM 2378 C CA . LYS A 1 279 ? -1.176 4.422 -12.004 1.00 91.31 279 LYS A CA 1
ATOM 2379 C C . LYS A 1 279 ? -0.366 3.345 -11.298 1.00 91.31 279 LYS A C 1
ATOM 2381 O O . LYS A 1 279 ? -0.354 2.192 -11.724 1.00 91.31 279 LYS A O 1
ATOM 2386 N N . ILE A 1 280 ? 0.242 3.712 -10.171 1.00 91.44 280 ILE A N 1
ATOM 2387 C CA . ILE A 1 280 ? 0.767 2.749 -9.200 1.00 91.44 280 ILE A CA 1
ATOM 2388 C C . ILE A 1 280 ? -0.387 2.316 -8.296 1.00 91.44 280 ILE A C 1
ATOM 2390 O O . ILE A 1 280 ? -0.956 3.140 -7.582 1.00 91.44 280 IL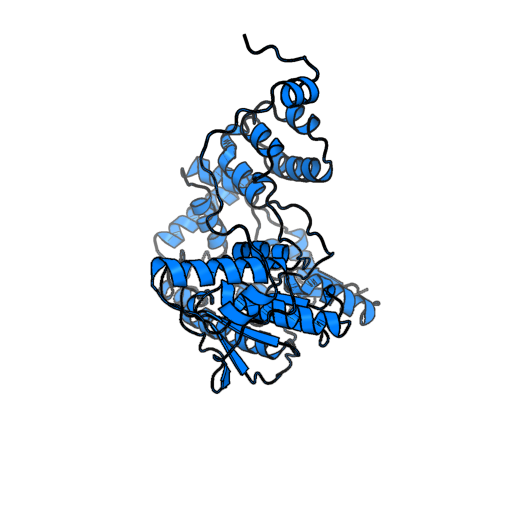E A O 1
ATOM 2394 N N . VAL A 1 281 ? -0.718 1.030 -8.315 1.00 92.56 281 VAL A N 1
ATOM 2395 C CA . VAL A 1 281 ? -1.882 0.450 -7.632 1.00 92.56 281 VAL A CA 1
ATOM 2396 C C . VAL A 1 281 ? -1.468 -0.663 -6.671 1.00 92.56 281 VAL A C 1
ATOM 2398 O O . VAL A 1 281 ? -0.334 -1.147 -6.686 1.00 92.56 281 VAL A O 1
ATOM 2401 N N . SER A 1 282 ? -2.387 -1.061 -5.798 1.00 92.44 282 SER A N 1
ATOM 2402 C CA . SER A 1 282 ? -2.254 -2.247 -4.955 1.00 92.44 282 SER A CA 1
ATOM 2403 C C . SER A 1 282 ? -2.858 -3.470 -5.642 1.00 92.44 282 SER A C 1
ATOM 2405 O O . SER A 1 282 ? -3.854 -3.357 -6.349 1.00 92.44 282 SER A O 1
ATOM 2407 N N . ILE A 1 283 ? -2.338 -4.664 -5.342 1.00 93.31 283 ILE A N 1
ATOM 2408 C CA . ILE A 1 283 ? -2.990 -5.937 -5.702 1.00 93.31 283 ILE A CA 1
ATOM 2409 C C . ILE A 1 283 ? -4.413 -6.061 -5.119 1.00 93.31 283 ILE A C 1
ATOM 2411 O O . ILE A 1 283 ? -5.221 -6.842 -5.607 1.00 93.31 283 ILE A O 1
ATOM 2415 N N . ASN A 1 284 ? -4.726 -5.274 -4.082 1.00 92.38 284 ASN A N 1
ATOM 2416 C CA . ASN A 1 284 ? -6.040 -5.211 -3.443 1.00 92.38 284 ASN A CA 1
ATOM 2417 C C . ASN A 1 284 ? -7.032 -4.271 -4.144 1.00 92.38 284 ASN A C 1
ATOM 2419 O O . ASN A 1 284 ? -8.182 -4.184 -3.711 1.00 92.38 284 ASN A O 1
ATOM 2423 N N . ASP A 1 285 ? -6.592 -3.526 -5.158 1.00 93.56 285 ASP A N 1
ATOM 2424 C CA . ASP A 1 285 ? -7.459 -2.610 -5.892 1.00 93.56 285 ASP A CA 1
ATOM 2425 C C . ASP A 1 285 ? -8.330 -3.371 -6.901 1.00 93.56 285 ASP A C 1
ATOM 2427 O O . ASP A 1 285 ? -8.115 -4.543 -7.207 1.00 93.56 285 ASP A O 1
ATOM 2431 N N . TYR A 1 286 ? -9.353 -2.695 -7.418 1.00 92.38 286 TYR A N 1
ATOM 2432 C CA . TYR A 1 286 ? -10.221 -3.261 -8.443 1.00 92.38 286 TYR A CA 1
ATOM 2433 C C . TYR A 1 286 ? -9.579 -3.144 -9.841 1.00 92.38 286 TYR A C 1
ATOM 2435 O O . TYR A 1 286 ? -9.059 -2.085 -10.218 1.00 92.38 286 TYR A O 1
ATOM 2443 N N . PHE A 1 287 ? -9.687 -4.214 -10.634 1.00 94.38 287 PHE A N 1
ATOM 2444 C CA . PHE A 1 287 ? -9.184 -4.299 -12.007 1.00 94.38 287 PHE A CA 1
ATOM 2445 C C . PHE A 1 287 ? -10.319 -4.651 -12.975 1.00 94.38 287 PHE A C 1
ATOM 2447 O O . PHE A 1 287 ? -11.036 -5.629 -12.766 1.00 94.38 287 PHE A O 1
ATOM 2454 N N . ASP A 1 288 ? -10.486 -3.842 -14.020 1.00 93.88 288 ASP A N 1
ATOM 2455 C CA . ASP A 1 288 ? -11.361 -4.141 -15.150 1.00 93.88 288 ASP A CA 1
ATOM 2456 C C . ASP A 1 288 ? -10.639 -5.105 -16.124 1.00 93.88 288 ASP A C 1
ATOM 2458 O O . ASP A 1 288 ? -9.411 -5.169 -16.172 1.00 93.88 288 ASP A O 1
ATOM 2462 N N . ASP A 1 289 ? -11.388 -5.872 -16.926 1.00 94.56 289 ASP A N 1
ATOM 2463 C CA . ASP A 1 289 ? -10.806 -6.863 -17.857 1.00 94.56 289 ASP A CA 1
ATOM 2464 C C . ASP A 1 289 ? -9.966 -6.238 -18.985 1.00 94.56 289 ASP A C 1
ATOM 2466 O O . ASP A 1 289 ? -9.198 -6.936 -19.651 1.00 94.56 289 ASP A O 1
ATOM 2470 N N . ASP A 1 290 ? -10.146 -4.946 -19.246 1.00 95.69 290 ASP A N 1
ATOM 2471 C CA . ASP A 1 290 ? -9.391 -4.179 -20.234 1.00 95.69 290 ASP A CA 1
ATOM 2472 C C . ASP A 1 290 ? -8.172 -3.460 -19.634 1.00 95.69 290 ASP A C 1
ATOM 2474 O O . ASP A 1 290 ? -7.439 -2.791 -20.362 1.00 95.69 290 ASP A O 1
ATOM 2478 N N . ASP A 1 291 ? -7.921 -3.618 -18.330 1.00 97.06 291 ASP A N 1
ATOM 2479 C CA . ASP A 1 291 ? -6.694 -3.141 -17.703 1.00 97.06 291 ASP A CA 1
ATOM 2480 C C . ASP A 1 291 ? -5.506 -4.052 -18.048 1.00 97.06 291 ASP A C 1
ATOM 2482 O O . ASP A 1 291 ? -5.623 -5.280 -18.108 1.00 97.06 291 ASP A O 1
ATOM 2486 N N . TYR A 1 292 ? -4.338 -3.435 -18.222 1.00 98.06 292 TYR A N 1
ATOM 2487 C CA . TYR A 1 292 ? -3.038 -4.075 -18.398 1.00 98.06 292 TYR A CA 1
ATOM 2488 C C . TYR A 1 292 ? -2.186 -3.803 -17.165 1.00 98.06 292 TYR A C 1
ATOM 2490 O O . TYR A 1 292 ? -1.838 -2.656 -16.879 1.00 98.06 292 TYR A O 1
ATOM 2498 N N . VAL A 1 293 ? -1.863 -4.857 -16.421 1.00 98.25 293 VAL A N 1
ATOM 2499 C CA . VAL A 1 293 ? -1.201 -4.745 -15.121 1.00 98.25 293 VAL A CA 1
ATOM 2500 C C . VAL A 1 293 ? 0.188 -5.359 -15.198 1.00 98.25 293 VAL A C 1
ATOM 2502 O O . VAL A 1 293 ? 0.339 -6.519 -15.578 1.00 98.25 293 VAL A O 1
ATOM 2505 N N . PHE A 1 294 ? 1.198 -4.595 -14.795 1.00 98.25 294 PHE A N 1
ATOM 2506 C CA . PHE A 1 294 ? 2.555 -5.094 -14.595 1.00 98.25 294 PHE A CA 1
ATOM 2507 C C . PHE A 1 294 ? 2.819 -5.215 -13.097 1.00 98.25 294 PHE A C 1
ATOM 2509 O O . PHE A 1 294 ? 2.790 -4.214 -12.379 1.00 98.25 294 PHE A O 1
ATOM 2516 N N . TYR A 1 295 ? 3.057 -6.435 -12.623 1.00 97.56 295 TYR A N 1
ATOM 2517 C CA . TYR A 1 295 ? 3.442 -6.718 -11.247 1.00 97.56 295 TYR A CA 1
ATOM 2518 C C . TYR A 1 295 ? 4.944 -7.001 -11.190 1.00 97.56 295 TYR A C 1
ATOM 2520 O O . TYR A 1 295 ? 5.387 -8.102 -11.509 1.00 97.56 295 TYR A O 1
ATOM 2528 N N . LEU A 1 296 ? 5.701 -5.980 -10.784 1.00 96.81 296 LEU A N 1
ATOM 2529 C CA . LEU A 1 296 ? 7.152 -6.035 -10.653 1.00 96.81 296 LEU A CA 1
ATOM 2530 C C . LEU A 1 296 ? 7.562 -6.440 -9.240 1.00 96.81 296 LEU A C 1
ATOM 2532 O O . LEU A 1 296 ? 6.851 -6.171 -8.263 1.00 96.81 296 LEU A O 1
ATOM 2536 N N . GLY A 1 297 ? 8.750 -7.027 -9.129 1.00 95.12 297 GLY A N 1
ATOM 2537 C CA . GLY A 1 297 ? 9.310 -7.441 -7.853 1.00 95.12 297 GLY A CA 1
ATOM 2538 C C . GLY A 1 297 ? 8.473 -8.517 -7.176 1.00 95.12 297 GLY A C 1
ATOM 2539 O O . GLY A 1 297 ? 8.261 -8.451 -5.960 1.00 95.12 297 GLY A O 1
ATOM 2540 N N . TYR A 1 298 ? 7.996 -9.501 -7.945 1.00 95.44 298 TYR A N 1
ATOM 2541 C CA . TYR A 1 298 ? 7.297 -10.694 -7.459 1.00 95.44 298 TYR A CA 1
ATOM 2542 C C . TYR A 1 298 ? 8.253 -11.665 -6.740 1.00 95.44 298 TYR A C 1
ATOM 2544 O O . TYR A 1 298 ? 8.381 -12.854 -7.041 1.00 95.44 298 TYR A O 1
ATOM 2552 N N . ASN A 1 299 ? 8.958 -11.114 -5.761 1.00 94.25 299 ASN A N 1
ATOM 2553 C CA . ASN A 1 299 ? 9.915 -11.778 -4.908 1.00 94.25 299 ASN A CA 1
ATOM 2554 C C . ASN A 1 299 ? 9.252 -12.180 -3.592 1.00 94.25 299 ASN A C 1
ATOM 2556 O O . ASN A 1 299 ? 8.353 -11.497 -3.092 1.00 94.25 299 ASN A O 1
ATOM 2560 N N . LYS A 1 300 ? 9.720 -13.274 -2.993 1.00 92.44 300 LYS A N 1
ATOM 2561 C CA . LYS A 1 300 ? 9.238 -13.767 -1.699 1.00 92.44 300 LYS A CA 1
ATOM 2562 C C . LYS A 1 300 ? 9.389 -12.709 -0.605 1.00 92.44 300 LYS A C 1
ATOM 2564 O O . LYS A 1 300 ? 8.506 -12.559 0.233 1.00 92.44 300 LYS A O 1
ATOM 2569 N N . GLU A 1 301 ? 10.481 -11.957 -0.649 1.00 91.75 301 GLU A N 1
ATOM 2570 C CA . GLU A 1 301 ? 10.832 -10.898 0.295 1.00 91.75 301 GLU A CA 1
ATOM 2571 C C . GLU A 1 301 ? 9.846 -9.717 0.245 1.00 91.75 301 GLU A C 1
ATOM 2573 O O . GLU A 1 301 ? 9.631 -9.045 1.254 1.00 91.75 301 GLU A O 1
ATOM 2578 N N . ASN A 1 302 ? 9.185 -9.508 -0.898 1.00 90.81 302 ASN A N 1
ATOM 2579 C CA . ASN A 1 302 ? 8.184 -8.458 -1.084 1.00 90.81 302 ASN A CA 1
ATOM 2580 C C . ASN A 1 302 ? 6.778 -8.876 -0.604 1.00 90.81 302 ASN A C 1
ATOM 2582 O O . ASN A 1 302 ? 5.882 -8.031 -0.502 1.00 90.81 302 ASN A O 1
ATOM 2586 N N . ILE A 1 303 ? 6.573 -10.149 -0.242 1.00 89.31 303 ILE A N 1
ATOM 2587 C CA . ILE A 1 303 ? 5.333 -10.627 0.379 1.00 89.31 303 ILE A CA 1
ATOM 2588 C C . ILE A 1 303 ? 5.427 -10.468 1.899 1.00 89.31 303 ILE A C 1
ATOM 2590 O O . ILE A 1 303 ? 6.020 -11.279 2.608 1.00 89.31 303 ILE A O 1
ATOM 2594 N N . VAL A 1 304 ? 4.794 -9.420 2.427 1.00 87.69 304 VAL A N 1
ATOM 2595 C CA . VAL A 1 304 ? 4.771 -9.156 3.874 1.00 87.69 304 VAL A CA 1
ATOM 2596 C C . VAL A 1 304 ? 3.950 -10.232 4.589 1.00 87.69 304 VAL A C 1
ATOM 2598 O O . VAL A 1 304 ? 2.739 -10.304 4.398 1.00 87.69 304 VAL A O 1
ATOM 2601 N N . LEU A 1 305 ? 4.571 -11.036 5.448 1.00 90.56 305 LEU A N 1
ATOM 2602 C CA . LEU A 1 305 ? 3.895 -12.046 6.271 1.00 90.56 305 LEU A CA 1
ATOM 2603 C C . LEU A 1 305 ? 3.784 -11.594 7.735 1.00 90.56 305 LEU A C 1
ATOM 2605 O O . LEU A 1 305 ? 4.623 -10.839 8.229 1.00 90.56 305 LEU A O 1
ATOM 2609 N N . TYR A 1 306 ? 2.748 -12.071 8.421 1.00 92.81 306 TYR A N 1
ATOM 2610 C CA . TYR A 1 306 ? 2.554 -11.896 9.858 1.00 92.81 306 TYR A CA 1
ATOM 2611 C C . TYR A 1 306 ? 3.627 -12.662 10.636 1.00 92.81 306 TYR A C 1
ATOM 2613 O O . TYR A 1 306 ? 4.020 -13.767 10.249 1.00 92.81 306 TYR A O 1
ATOM 2621 N N . LYS A 1 307 ? 4.090 -12.071 11.738 1.00 93.94 307 LYS A N 1
ATOM 2622 C CA . LYS A 1 307 ? 5.076 -12.650 12.657 1.00 93.94 307 LYS A CA 1
ATOM 2623 C C . LYS A 1 307 ? 4.478 -12.727 14.061 1.00 93.94 307 LYS A C 1
ATOM 2625 O O . LYS A 1 307 ? 3.606 -11.934 14.403 1.00 93.94 307 LYS A O 1
ATOM 2630 N N . ASP A 1 308 ? 4.977 -13.650 14.878 1.00 95.44 308 ASP A N 1
ATOM 2631 C CA . ASP A 1 308 ? 4.602 -13.765 16.293 1.00 95.44 308 ASP A CA 1
ATOM 2632 C C . ASP A 1 308 ? 5.401 -12.774 17.159 1.00 95.44 308 ASP A C 1
ATOM 2634 O O . ASP A 1 308 ? 6.277 -13.139 17.941 1.00 95.44 308 ASP A O 1
ATOM 2638 N N . ASN A 1 309 ? 5.180 -11.480 16.927 1.00 91.88 309 ASN A N 1
ATOM 2639 C CA . ASN A 1 309 ? 5.854 -10.389 17.637 1.00 91.88 309 ASN A CA 1
ATOM 2640 C C . ASN A 1 309 ? 4.904 -9.240 18.016 1.00 91.88 309 ASN A C 1
ATOM 2642 O O . ASN A 1 309 ? 5.354 -8.134 18.317 1.00 91.88 309 ASN A O 1
ATOM 2646 N N . GLU A 1 310 ? 3.598 -9.495 17.975 1.00 92.50 310 GLU A N 1
ATOM 2647 C CA . GLU A 1 310 ? 2.571 -8.553 18.412 1.00 92.50 310 GLU A CA 1
ATOM 2648 C C . GLU A 1 310 ? 2.469 -8.498 19.946 1.00 92.50 310 GLU A C 1
ATOM 2650 O O . GLU A 1 310 ? 3.146 -9.230 20.673 1.00 92.50 310 GLU A O 1
ATOM 2655 N N . TYR A 1 311 ? 1.608 -7.610 20.457 1.00 94.12 311 TYR A N 1
ATOM 2656 C CA . TYR A 1 311 ? 1.419 -7.428 21.897 1.00 94.12 311 TYR A CA 1
ATOM 2657 C C . TYR A 1 311 ? 1.051 -8.738 22.604 1.00 94.12 311 TYR A C 1
ATOM 2659 O O . TYR A 1 311 ? 1.650 -9.067 23.629 1.00 94.12 311 TYR A O 1
ATOM 2667 N N . PHE A 1 312 ? 0.119 -9.508 22.038 1.00 94.75 312 PHE A N 1
ATOM 2668 C CA . PHE A 1 312 ? -0.156 -10.886 22.441 1.00 94.75 312 PHE A CA 1
ATOM 2669 C C . PHE A 1 312 ? 0.549 -11.850 21.494 1.00 94.75 312 PHE A C 1
ATOM 2671 O O . PHE A 1 312 ? 0.420 -11.711 20.280 1.00 94.75 312 PHE A O 1
ATOM 2678 N N . ASN A 1 313 ? 1.260 -12.832 22.047 1.00 95.12 313 ASN A N 1
ATOM 2679 C CA . ASN A 1 313 ? 1.858 -13.887 21.230 1.00 95.12 313 ASN A CA 1
ATOM 2680 C C . ASN A 1 313 ? 0.805 -14.908 20.775 1.00 95.12 313 ASN A C 1
ATOM 2682 O O . ASN A 1 313 ? -0.304 -14.952 21.311 1.00 95.12 313 ASN A O 1
ATOM 2686 N N . ASP A 1 314 ? 1.151 -15.774 19.827 1.00 96.31 314 ASP A N 1
ATOM 2687 C CA . ASP A 1 314 ? 0.215 -16.739 19.247 1.00 96.31 314 ASP A CA 1
ATOM 2688 C C . ASP A 1 314 ? -0.406 -17.675 20.300 1.00 96.31 314 ASP A C 1
ATOM 2690 O O . ASP A 1 314 ? -1.592 -17.997 20.212 1.00 96.31 314 ASP A O 1
ATOM 2694 N N . LYS A 1 315 ? 0.329 -18.049 21.360 1.00 95.81 315 LYS A N 1
ATOM 2695 C CA . LYS A 1 315 ? -0.228 -18.857 22.465 1.00 95.81 315 LYS A CA 1
ATOM 2696 C C . LYS A 1 315 ? -1.304 -18.093 23.240 1.00 95.81 315 LYS A C 1
ATOM 2698 O O . LYS A 1 315 ? -2.355 -18.648 23.553 1.00 95.81 315 LYS A O 1
ATOM 2703 N N . GLU A 1 316 ? -1.053 -16.822 23.542 1.00 95.69 316 GLU A N 1
ATOM 2704 C CA . GLU A 1 316 ? -2.006 -15.929 24.207 1.00 95.69 316 GLU A CA 1
ATOM 2705 C C . GLU A 1 316 ? -3.230 -15.674 23.312 1.00 95.69 316 GLU A C 1
ATOM 2707 O O . GLU A 1 316 ? -4.364 -15.731 23.788 1.00 95.69 316 GLU A O 1
ATOM 2712 N N . LYS A 1 317 ? -3.023 -15.472 22.004 1.00 94.56 317 LYS A N 1
ATOM 2713 C CA . LYS A 1 317 ? -4.103 -15.287 21.024 1.00 94.56 317 LYS A CA 1
ATOM 2714 C C . LYS A 1 317 ? -5.032 -16.493 20.947 1.00 94.56 317 LYS A C 1
ATOM 2716 O O . LYS A 1 317 ? -6.246 -16.303 20.938 1.00 94.56 317 LYS A O 1
ATOM 2721 N N . VAL A 1 318 ? -4.498 -17.716 20.977 1.00 95.38 318 VAL A N 1
ATOM 2722 C CA . VAL A 1 318 ? -5.318 -18.941 21.012 1.00 95.38 318 VAL A CA 1
ATOM 2723 C C . VAL A 1 318 ? -6.238 -18.959 22.237 1.00 95.38 318 VAL A C 1
ATOM 2725 O O . VAL A 1 318 ? -7.429 -19.225 22.092 1.00 95.38 318 VAL A O 1
ATOM 2728 N N . ILE A 1 319 ? -5.730 -18.607 23.426 1.00 95.19 319 ILE A N 1
ATOM 2729 C CA . ILE A 1 319 ? -6.535 -18.533 24.665 1.00 95.19 319 ILE A CA 1
ATOM 2730 C C . ILE A 1 319 ? -7.650 -17.486 24.537 1.00 95.19 319 ILE A C 1
ATOM 2732 O O . ILE A 1 319 ? -8.782 -17.700 24.976 1.00 95.19 319 ILE A O 1
ATOM 2736 N N . LEU A 1 320 ? -7.342 -16.344 23.922 1.00 92.94 320 LEU A N 1
ATOM 2737 C CA . LEU A 1 320 ? -8.311 -15.273 23.699 1.00 92.94 320 LEU A CA 1
ATOM 2738 C C . LEU A 1 320 ? -9.357 -15.641 22.627 1.00 92.94 320 LEU A C 1
ATOM 2740 O O . LEU A 1 320 ? -10.484 -15.137 22.673 1.00 92.94 320 LEU A O 1
ATOM 2744 N N . GLY A 1 321 ? -9.034 -16.590 21.742 1.00 93.31 321 GLY A N 1
ATOM 2745 C CA . GLY A 1 321 ? -9.863 -17.020 20.615 1.00 93.31 321 GLY A CA 1
ATOM 2746 C C . GLY A 1 321 ? -9.603 -16.225 19.333 1.00 93.31 321 GLY A C 1
ATOM 2747 O O . GLY A 1 321 ? -10.510 -16.078 18.518 1.00 93.31 321 GLY A O 1
ATOM 2748 N N . TYR A 1 322 ? -8.393 -15.689 19.163 1.00 92.38 322 TYR A N 1
ATOM 2749 C CA . TYR A 1 322 ? -7.980 -14.893 18.007 1.00 92.38 322 TYR A CA 1
ATOM 2750 C C . TYR A 1 322 ? -7.095 -15.678 17.041 1.00 92.38 322 TYR A C 1
ATOM 2752 O O . TYR A 1 322 ? -6.696 -16.813 17.306 1.00 92.38 322 TYR A O 1
ATOM 2760 N N . ASP A 1 323 ? -6.842 -15.076 15.882 1.00 96.00 323 ASP A N 1
ATOM 2761 C CA . ASP A 1 323 ? -6.028 -15.679 14.836 1.00 96.00 323 ASP A CA 1
ATOM 2762 C C . ASP A 1 323 ? -4.551 -15.679 15.201 1.00 96.00 323 ASP A C 1
ATOM 2764 O O . ASP A 1 323 ? -3.997 -14.662 15.619 1.00 96.00 323 ASP A O 1
ATOM 2768 N N . THR A 1 324 ? -3.900 -16.813 14.983 1.00 96.56 324 THR A N 1
ATOM 2769 C CA . THR A 1 324 ? -2.441 -16.911 15.052 1.00 96.56 324 THR A CA 1
ATOM 2770 C C . THR A 1 324 ? -1.794 -16.328 13.799 1.00 96.56 324 THR A C 1
ATOM 2772 O O . THR A 1 324 ? -2.415 -16.233 12.735 1.00 96.56 324 THR A O 1
ATOM 2775 N N . SER A 1 325 ? -0.509 -15.986 13.890 1.00 96.50 325 SER A N 1
ATOM 2776 C CA . SER A 1 325 ? 0.276 -15.545 12.734 1.00 96.50 325 SER A CA 1
ATOM 2777 C C . SER A 1 325 ? 0.254 -16.572 11.590 1.00 96.50 325 SER A C 1
ATOM 2779 O O . SER A 1 325 ? 0.192 -16.198 10.418 1.00 96.50 325 SER A O 1
ATOM 2781 N N . ILE A 1 326 ? 0.226 -17.870 11.915 1.00 95.75 326 ILE A N 1
ATOM 2782 C CA . ILE A 1 326 ? 0.154 -18.974 10.948 1.00 95.75 326 ILE A CA 1
ATOM 2783 C C . ILE A 1 326 ? -1.179 -18.952 10.191 1.00 95.75 326 ILE A C 1
ATOM 2785 O O . ILE A 1 326 ? -1.177 -18.979 8.960 1.00 95.75 326 ILE A O 1
ATOM 2789 N N . GLU A 1 327 ? -2.304 -18.862 10.905 1.00 96.06 327 GLU A N 1
ATOM 2790 C CA . GLU A 1 327 ? -3.643 -18.807 10.299 1.00 96.06 327 GLU A CA 1
ATOM 2791 C C . GLU A 1 327 ? -3.789 -17.585 9.383 1.00 96.06 327 GLU A C 1
ATOM 2793 O O . GLU A 1 327 ? -4.212 -17.715 8.232 1.00 96.06 327 GLU A O 1
ATOM 2798 N N . LEU A 1 328 ? -3.358 -16.406 9.849 1.00 95.56 328 LEU A N 1
ATOM 2799 C CA . LEU A 1 328 ? -3.383 -15.181 9.045 1.00 95.56 328 LEU A CA 1
ATOM 2800 C C . LEU A 1 328 ? -2.521 -15.305 7.784 1.00 95.56 328 LEU A C 1
ATOM 2802 O O . LEU A 1 328 ? -2.932 -14.875 6.707 1.00 95.56 328 LEU A O 1
ATOM 2806 N N . ASN A 1 329 ? -1.343 -15.922 7.891 1.00 95.25 329 ASN A N 1
ATOM 2807 C CA . ASN A 1 329 ? -0.461 -16.141 6.749 1.00 95.25 329 ASN A CA 1
ATOM 2808 C C . ASN A 1 329 ? -1.056 -17.109 5.722 1.00 95.25 329 ASN A C 1
ATOM 2810 O O . ASN A 1 329 ? -0.905 -16.869 4.526 1.00 95.25 329 ASN A O 1
ATOM 2814 N N . ILE A 1 330 ? -1.742 -18.173 6.150 1.00 95.44 330 ILE A N 1
ATOM 2815 C CA . ILE A 1 330 ? -2.432 -19.095 5.234 1.00 95.44 330 ILE A CA 1
ATOM 2816 C C . ILE A 1 330 ? -3.500 -18.339 4.438 1.00 95.44 330 ILE A C 1
ATOM 2818 O O . ILE A 1 330 ? -3.491 -18.380 3.206 1.00 95.44 330 ILE A O 1
ATOM 2822 N N . ASN A 1 331 ? -4.363 -17.587 5.127 1.00 94.25 331 ASN A N 1
ATOM 2823 C CA . ASN A 1 331 ? -5.427 -16.816 4.482 1.00 94.25 331 ASN A CA 1
ATOM 2824 C C . ASN A 1 331 ? -4.867 -15.759 3.524 1.00 94.25 331 ASN A C 1
ATOM 2826 O O . ASN A 1 331 ? -5.325 -15.659 2.388 1.00 94.25 331 ASN A O 1
ATOM 2830 N N . LYS A 1 332 ? -3.810 -15.047 3.931 1.00 94.19 332 LYS A N 1
ATOM 2831 C CA . LYS A 1 332 ? -3.140 -14.044 3.095 1.00 94.19 332 LYS A CA 1
ATOM 2832 C C . LYS A 1 332 ? -2.573 -14.631 1.804 1.00 94.19 332 LYS A C 1
ATOM 2834 O O . LYS A 1 332 ? -2.673 -14.013 0.748 1.00 94.19 332 LYS A O 1
ATOM 2839 N N . LYS A 1 333 ? -1.974 -15.824 1.863 1.00 94.56 333 LYS A N 1
ATOM 2840 C CA . LYS A 1 333 ? -1.453 -16.505 0.668 1.00 94.56 333 LYS A CA 1
ATOM 2841 C C . LYS A 1 333 ? -2.577 -16.867 -0.304 1.00 94.56 333 LYS A C 1
ATOM 2843 O O . LYS A 1 333 ? -2.448 -16.605 -1.496 1.00 94.56 333 LYS A O 1
ATOM 2848 N N . ILE A 1 334 ? -3.682 -17.413 0.206 1.00 93.69 334 ILE A N 1
ATOM 2849 C CA . ILE A 1 334 ? -4.864 -17.758 -0.600 1.00 93.69 334 ILE A CA 1
ATOM 2850 C C . ILE A 1 334 ? -5.461 -16.502 -1.250 1.00 93.69 334 ILE A C 1
ATOM 2852 O O . ILE A 1 334 ? -5.756 -16.508 -2.444 1.00 93.69 334 ILE A O 1
ATOM 2856 N N . GLU A 1 335 ? -5.601 -15.422 -0.482 1.00 93.31 335 GLU A N 1
ATOM 2857 C CA . GLU A 1 335 ? -6.069 -14.114 -0.948 1.00 93.31 335 GLU A CA 1
ATOM 2858 C C . GLU A 1 335 ? -5.206 -13.573 -2.095 1.00 93.31 335 GLU A C 1
ATOM 2860 O O . GLU A 1 335 ? -5.733 -13.214 -3.148 1.00 93.31 335 GLU A O 1
ATOM 2865 N N . ILE A 1 336 ? -3.879 -13.554 -1.926 1.00 94.25 336 ILE A N 1
ATOM 2866 C CA . ILE A 1 336 ? -2.956 -13.070 -2.959 1.00 94.25 336 ILE A CA 1
ATOM 2867 C C . ILE A 1 336 ? -3.109 -13.897 -4.239 1.00 94.25 336 ILE A C 1
ATOM 2869 O O . ILE A 1 336 ? -3.241 -13.319 -5.313 1.00 94.25 336 ILE A O 1
ATOM 2873 N N . ILE A 1 337 ? -3.160 -15.231 -4.141 1.00 94.50 337 ILE A N 1
ATOM 2874 C CA . ILE A 1 337 ? -3.330 -16.106 -5.311 1.00 94.50 337 ILE A CA 1
ATOM 2875 C C . ILE A 1 337 ? -4.630 -15.778 -6.055 1.00 94.50 337 ILE A C 1
ATOM 2877 O O . ILE A 1 337 ? -4.597 -15.571 -7.268 1.00 94.50 337 ILE A O 1
ATOM 2881 N N . LYS A 1 338 ? -5.761 -15.677 -5.341 1.00 94.31 338 LYS A N 1
ATOM 2882 C CA . LYS A 1 338 ? -7.058 -15.320 -5.940 1.00 94.31 338 LYS A CA 1
ATOM 2883 C C . LYS A 1 338 ? -6.994 -13.972 -6.657 1.00 94.31 338 LYS A C 1
ATOM 2885 O O . LYS A 1 338 ? -7.444 -13.860 -7.792 1.00 94.31 338 LYS A O 1
ATOM 2890 N N . LYS A 1 339 ? -6.389 -12.962 -6.028 1.00 94.50 339 LYS A N 1
ATOM 2891 C CA . LYS A 1 339 ? -6.279 -11.610 -6.593 1.00 94.50 339 LYS A CA 1
ATOM 2892 C C . LYS A 1 339 ? -5.389 -11.551 -7.824 1.00 94.50 339 LYS A C 1
ATOM 2894 O O . LYS A 1 339 ? -5.770 -10.912 -8.798 1.00 94.50 339 LYS A O 1
ATOM 2899 N N . ILE A 1 340 ? -4.249 -12.241 -7.810 1.00 95.50 340 ILE A N 1
ATOM 2900 C CA . ILE A 1 340 ? -3.358 -12.306 -8.973 1.00 95.50 340 ILE A CA 1
ATOM 2901 C C . ILE A 1 340 ? -4.093 -12.958 -10.152 1.00 95.50 340 ILE A C 1
ATOM 2903 O O . ILE A 1 340 ? -4.129 -12.392 -11.243 1.00 95.50 340 ILE A O 1
ATOM 2907 N N . LYS A 1 341 ? -4.742 -14.105 -9.927 1.00 95.12 341 LYS A N 1
ATOM 2908 C CA . LYS A 1 341 ? -5.476 -14.823 -10.978 1.00 95.12 341 LYS A CA 1
ATOM 2909 C C . LYS A 1 341 ? -6.747 -14.117 -11.457 1.00 95.12 341 LYS A C 1
ATOM 2911 O O . LYS A 1 341 ? -7.257 -14.426 -12.528 1.00 95.12 341 LYS A O 1
ATOM 2916 N N . ASN A 1 342 ? -7.244 -13.139 -10.710 1.00 95.94 342 ASN A N 1
ATOM 2917 C CA . ASN A 1 342 ? -8.400 -12.344 -11.107 1.00 95.94 342 ASN A CA 1
ATOM 2918 C C . ASN A 1 342 ? -8.077 -11.272 -12.162 1.00 95.94 342 ASN A C 1
ATOM 2920 O O . ASN A 1 342 ? -8.990 -10.692 -12.749 1.00 95.94 342 ASN A O 1
ATOM 2924 N N . ILE A 1 343 ? -6.797 -10.997 -12.422 1.00 97.31 343 ILE A N 1
ATOM 2925 C CA . ILE A 1 343 ? -6.363 -9.973 -13.375 1.00 97.31 343 ILE A CA 1
ATOM 2926 C C . ILE A 1 343 ? -6.155 -10.608 -14.752 1.00 97.31 343 ILE A C 1
ATOM 2928 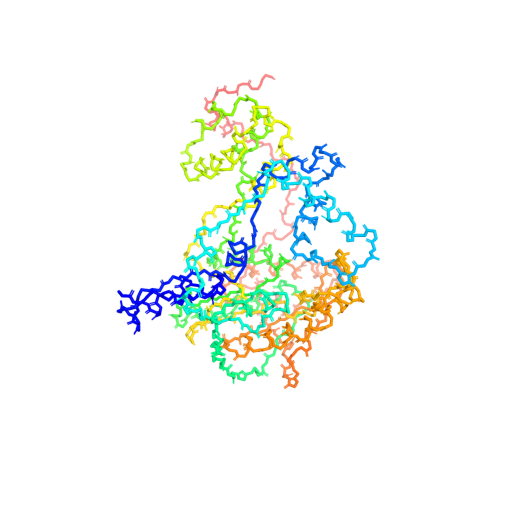O O . ILE A 1 343 ? -5.304 -11.476 -14.922 1.00 97.31 343 ILE A O 1
ATOM 2932 N N . LYS A 1 344 ? -6.907 -10.143 -15.756 1.00 96.62 344 LYS A N 1
ATOM 2933 C CA . LYS A 1 344 ? -6.897 -10.730 -17.105 1.00 96.62 344 LYS A CA 1
ATOM 2934 C C . LYS A 1 344 ? -5.576 -10.535 -17.851 1.00 96.62 344 LYS A C 1
ATOM 2936 O O . LYS A 1 344 ? -4.999 -11.505 -18.333 1.00 96.62 344 LYS A O 1
ATOM 2941 N N . ASN A 1 345 ? -5.110 -9.290 -17.976 1.00 96.75 345 ASN A N 1
ATOM 2942 C CA . ASN A 1 345 ? -3.887 -8.958 -18.716 1.00 96.75 345 ASN A CA 1
ATOM 2943 C C . ASN A 1 345 ? -2.752 -8.650 -17.731 1.00 96.75 345 ASN A C 1
ATOM 2945 O O . ASN A 1 345 ? -2.309 -7.506 -17.606 1.00 96.75 345 ASN A O 1
ATOM 2949 N N . LEU A 1 346 ? -2.320 -9.671 -16.991 1.00 97.69 346 LEU A N 1
ATOM 2950 C CA . LEU A 1 346 ? -1.256 -9.558 -16.001 1.00 97.69 346 LEU A CA 1
ATOM 2951 C C . LEU A 1 346 ? 0.098 -9.990 -16.578 1.00 97.69 346 LEU A C 1
ATOM 2953 O O . LEU A 1 346 ? 0.227 -11.075 -17.137 1.00 97.69 346 LEU A O 1
ATOM 2957 N N . THR A 1 347 ? 1.119 -9.159 -16.386 1.00 97.31 347 THR A N 1
ATOM 2958 C CA . THR A 1 347 ? 2.530 -9.512 -16.600 1.00 97.31 347 THR A CA 1
ATOM 2959 C C . THR A 1 347 ? 3.246 -9.492 -15.257 1.00 97.31 347 THR A C 1
ATOM 2961 O O . THR A 1 347 ? 3.169 -8.490 -14.549 1.00 97.31 347 THR A O 1
ATOM 2964 N N . ILE A 1 348 ? 3.925 -10.583 -14.903 1.00 97.31 348 ILE A N 1
ATOM 2965 C CA . ILE A 1 348 ? 4.628 -10.728 -13.622 1.00 97.31 348 ILE A CA 1
ATOM 2966 C C . ILE A 1 348 ? 6.128 -10.834 -13.877 1.00 97.31 348 ILE A C 1
ATOM 2968 O O . ILE A 1 348 ? 6.557 -11.622 -14.722 1.00 97.31 348 ILE A O 1
ATOM 2972 N N . SER A 1 349 ? 6.917 -10.084 -13.119 1.00 97.00 349 SER A N 1
ATOM 2973 C CA . SER A 1 349 ? 8.375 -10.128 -13.182 1.00 97.00 349 SER A CA 1
ATOM 2974 C C . SER A 1 349 ? 9.018 -10.053 -11.799 1.00 97.00 349 SER A C 1
ATOM 2976 O O . SER A 1 349 ? 8.371 -9.681 -10.814 1.00 97.00 349 SER A O 1
ATOM 2978 N N . TYR A 1 350 ? 10.281 -10.463 -11.711 1.00 96.56 350 TYR A N 1
ATOM 2979 C CA . TYR A 1 350 ? 11.081 -10.363 -10.494 1.00 96.56 350 TYR A CA 1
ATOM 2980 C C . TYR A 1 350 ? 12.572 -10.191 -10.795 1.00 96.56 350 TYR A C 1
ATOM 2982 O O . TYR A 1 350 ? 13.057 -10.591 -11.856 1.00 96.56 350 TYR A O 1
ATOM 2990 N N . LYS A 1 351 ? 13.298 -9.665 -9.803 1.00 95.44 351 LYS A N 1
ATOM 2991 C CA . LYS A 1 351 ? 14.760 -9.537 -9.807 1.00 95.44 351 LYS A CA 1
ATOM 2992 C C . LYS A 1 351 ? 15.443 -10.642 -8.999 1.00 95.44 351 LYS A C 1
ATOM 2994 O O . LYS A 1 351 ? 14.850 -11.171 -8.057 1.00 95.44 351 LYS A O 1
ATOM 2999 N N . LEU A 1 352 ? 16.713 -10.910 -9.285 1.00 95.44 352 LEU A N 1
ATOM 3000 C CA . LEU A 1 352 ? 17.571 -11.804 -8.502 1.00 95.44 352 LEU A CA 1
ATOM 3001 C C . LEU A 1 352 ? 18.475 -11.058 -7.518 1.00 95.44 352 LEU A C 1
ATOM 3003 O O . LEU A 1 352 ? 18.811 -11.603 -6.468 1.00 95.44 352 LEU A O 1
ATOM 3007 N N . PHE A 1 353 ? 18.864 -9.821 -7.832 1.00 92.25 353 PHE A N 1
ATOM 3008 C CA . PHE A 1 353 ? 19.900 -9.102 -7.098 1.00 92.25 353 PHE A CA 1
ATOM 3009 C C . PHE A 1 353 ? 19.567 -7.623 -6.906 1.00 92.25 353 PHE A C 1
ATOM 3011 O O . PHE A 1 353 ? 18.967 -6.960 -7.756 1.00 92.25 353 PHE A O 1
ATOM 3018 N N . ASP A 1 354 ? 20.046 -7.074 -5.796 1.00 85.81 354 ASP A N 1
ATOM 3019 C CA . ASP A 1 354 ? 20.289 -5.645 -5.636 1.00 85.81 354 ASP A CA 1
ATOM 3020 C C . ASP A 1 354 ? 21.563 -5.387 -4.814 1.00 85.81 354 ASP A C 1
ATOM 3022 O O . ASP A 1 354 ? 22.314 -6.305 -4.487 1.00 85.81 354 ASP A O 1
ATOM 3026 N N . ASN A 1 355 ? 21.809 -4.121 -4.464 1.00 77.75 355 ASN A N 1
ATOM 3027 C CA . ASN A 1 355 ? 22.956 -3.726 -3.640 1.00 77.75 355 ASN A CA 1
ATOM 3028 C C . ASN A 1 355 ? 22.932 -4.317 -2.215 1.00 77.75 355 ASN A C 1
ATOM 3030 O O . ASN A 1 355 ? 23.956 -4.307 -1.537 1.00 77.75 355 ASN A O 1
ATOM 3034 N N . SER A 1 356 ? 21.769 -4.765 -1.743 1.00 76.12 356 SER A N 1
ATOM 3035 C CA . SER A 1 356 ? 21.515 -5.278 -0.394 1.00 76.12 356 SER A CA 1
ATOM 3036 C C . SER A 1 356 ? 21.613 -6.805 -0.319 1.00 76.12 356 SER A C 1
ATOM 3038 O O . SER A 1 356 ? 21.806 -7.338 0.774 1.00 76.12 356 SER A O 1
ATOM 3040 N N . GLY A 1 357 ? 21.486 -7.515 -1.444 1.00 84.44 357 GLY A N 1
ATOM 3041 C CA . GLY A 1 357 ? 21.681 -8.959 -1.512 1.00 84.44 357 GLY A CA 1
ATOM 3042 C C . GLY A 1 357 ? 20.875 -9.658 -2.605 1.00 84.44 357 GLY A C 1
ATOM 3043 O O . GLY A 1 357 ? 20.491 -9.071 -3.617 1.00 84.44 357 GLY A O 1
ATOM 3044 N N . ASN A 1 358 ? 20.641 -10.951 -2.378 1.00 92.06 358 ASN A N 1
ATOM 3045 C CA . ASN A 1 358 ? 19.926 -11.830 -3.297 1.00 92.06 358 ASN A CA 1
ATOM 3046 C C . ASN A 1 358 ? 18.434 -11.878 -2.955 1.00 92.06 358 ASN A C 1
ATOM 3048 O O . ASN A 1 358 ? 18.058 -11.851 -1.783 1.00 92.06 358 ASN A O 1
ATOM 3052 N N . TYR A 1 359 ? 17.607 -12.025 -3.983 1.00 93.19 359 TYR A N 1
ATOM 3053 C CA . TYR A 1 359 ? 16.159 -12.147 -3.885 1.00 93.19 359 TYR A CA 1
ATOM 3054 C C . TYR A 1 359 ? 15.692 -13.479 -4.446 1.00 93.19 359 TYR A C 1
ATOM 3056 O O . TYR A 1 359 ? 16.286 -14.037 -5.369 1.00 93.19 359 TYR A O 1
ATOM 3064 N N . THR A 1 360 ? 14.582 -13.972 -3.905 1.00 91.62 360 THR A N 1
ATOM 3065 C CA . THR A 1 360 ? 13.997 -15.244 -4.323 1.00 91.62 360 THR A CA 1
ATOM 3066 C C . THR A 1 360 ? 12.685 -14.981 -5.039 1.00 91.62 360 THR A C 1
ATOM 3068 O O . THR A 1 360 ? 11.877 -14.180 -4.568 1.00 91.62 360 THR A O 1
ATOM 3071 N N . ARG A 1 361 ? 12.414 -15.673 -6.148 1.00 92.31 361 ARG A N 1
ATOM 3072 C CA . ARG A 1 361 ? 11.077 -15.668 -6.760 1.00 92.31 361 ARG A CA 1
ATOM 3073 C C . ARG A 1 361 ? 10.021 -16.095 -5.737 1.00 92.31 361 ARG A C 1
ATOM 3075 O O . ARG A 1 361 ? 10.239 -17.025 -4.959 1.00 92.31 361 ARG A O 1
ATOM 3082 N N . CYS A 1 362 ? 8.864 -15.444 -5.751 1.00 92.00 362 CYS A N 1
ATOM 3083 C CA . CYS A 1 362 ? 7.726 -15.877 -4.954 1.00 92.00 362 CYS A CA 1
ATOM 3084 C C . CYS A 1 362 ? 7.181 -17.240 -5.440 1.00 92.00 362 CYS A C 1
ATOM 3086 O O . CYS A 1 362 ? 7.046 -17.480 -6.638 1.00 92.00 362 CYS A O 1
ATOM 3088 N N . ASP A 1 363 ? 6.858 -18.128 -4.498 1.00 90.19 363 ASP A N 1
ATOM 3089 C CA . ASP A 1 363 ? 6.434 -19.522 -4.711 1.00 90.19 363 ASP A CA 1
ATOM 3090 C C . ASP A 1 363 ? 4.910 -19.727 -4.606 1.00 90.19 363 ASP A C 1
ATOM 3092 O O . ASP A 1 363 ? 4.425 -20.855 -4.545 1.00 90.19 363 ASP A O 1
ATOM 3096 N N . LEU A 1 364 ? 4.125 -18.643 -4.571 1.00 91.38 364 LEU A N 1
ATOM 3097 C CA . LEU A 1 364 ? 2.664 -18.743 -4.465 1.00 91.38 364 LEU A CA 1
ATOM 3098 C C . LEU A 1 364 ? 2.002 -19.261 -5.741 1.00 91.38 364 LEU A C 1
ATOM 3100 O O . LEU A 1 364 ? 0.883 -19.768 -5.681 1.00 91.38 364 LEU A O 1
ATOM 3104 N N . ILE A 1 365 ? 2.674 -19.131 -6.884 1.00 86.75 365 ILE A N 1
ATOM 3105 C CA . ILE A 1 365 ? 2.193 -19.684 -8.143 1.00 86.75 365 ILE A CA 1
ATOM 3106 C C . ILE A 1 365 ? 3.285 -20.585 -8.704 1.00 86.75 365 ILE A C 1
ATOM 3108 O O . ILE A 1 365 ? 4.383 -20.128 -9.023 1.00 86.75 365 ILE A O 1
ATOM 3112 N N . ASN A 1 366 ? 2.964 -21.874 -8.764 1.00 79.75 366 ASN A N 1
ATOM 3113 C CA . ASN A 1 366 ? 3.860 -22.944 -9.184 1.00 79.75 366 ASN A CA 1
ATOM 3114 C C . ASN A 1 366 ? 3.536 -23.388 -10.613 1.00 79.75 366 ASN A C 1
ATOM 3116 O O . ASN A 1 366 ? 2.518 -22.982 -11.172 1.00 79.75 366 ASN A O 1
ATOM 3120 N N . ASP A 1 367 ? 4.413 -24.212 -11.188 1.00 83.31 367 ASP A N 1
ATOM 3121 C CA . ASP A 1 367 ? 4.255 -24.793 -12.529 1.00 83.31 367 ASP A CA 1
ATOM 3122 C C . ASP A 1 367 ? 4.117 -23.744 -13.650 1.00 83.31 367 ASP A C 1
ATOM 3124 O O . ASP A 1 367 ? 3.346 -23.904 -14.595 1.00 83.31 367 ASP A O 1
ATOM 3128 N N . ILE A 1 368 ? 4.891 -22.658 -13.541 1.00 89.25 368 ILE A N 1
ATOM 3129 C CA . ILE A 1 368 ? 4.958 -21.571 -14.528 1.00 89.25 368 ILE A CA 1
ATOM 3130 C C . ILE A 1 368 ? 6.300 -21.586 -15.260 1.00 89.25 368 ILE A C 1
ATOM 3132 O O . ILE A 1 368 ? 7.352 -21.795 -14.649 1.00 89.25 368 ILE A O 1
ATOM 3136 N N . ASN A 1 369 ? 6.251 -21.298 -16.560 1.00 93.62 369 ASN A N 1
ATOM 3137 C CA . ASN A 1 369 ? 7.418 -21.057 -17.391 1.00 93.62 369 ASN A CA 1
ATOM 3138 C C . ASN A 1 369 ? 8.166 -19.780 -16.958 1.00 93.62 369 ASN A C 1
ATOM 3140 O O . ASN A 1 369 ? 7.559 -18.721 -16.781 1.00 93.62 369 ASN A O 1
ATOM 3144 N N . ILE A 1 370 ? 9.487 -19.880 -16.798 1.00 94.44 370 ILE A N 1
ATOM 3145 C CA . ILE A 1 370 ? 10.355 -18.740 -16.477 1.00 94.44 370 ILE A CA 1
ATOM 3146 C C . ILE A 1 370 ? 11.009 -18.257 -17.770 1.00 94.44 370 ILE A C 1
ATOM 3148 O O . ILE A 1 370 ? 11.600 -19.050 -18.499 1.00 94.44 370 ILE A O 1
ATOM 3152 N N . ILE A 1 371 ? 10.912 -16.957 -18.040 1.00 94.81 371 ILE A N 1
ATOM 3153 C CA . ILE A 1 371 ? 11.553 -16.306 -19.185 1.00 94.81 371 ILE A CA 1
ATOM 3154 C C . ILE A 1 371 ? 12.674 -15.399 -18.672 1.00 94.81 371 ILE A C 1
ATOM 3156 O O . ILE A 1 371 ? 12.401 -14.392 -18.028 1.00 94.81 371 ILE A O 1
ATOM 3160 N N . ASP A 1 372 ? 13.921 -15.729 -18.998 1.00 92.25 372 ASP A N 1
ATOM 3161 C CA . ASP A 1 372 ? 15.147 -15.053 -18.531 1.00 92.25 372 ASP A CA 1
ATOM 3162 C C . ASP A 1 372 ? 15.985 -14.443 -19.676 1.00 92.25 372 ASP A C 1
ATOM 3164 O O . ASP A 1 372 ? 17.022 -13.816 -19.468 1.00 92.25 372 ASP A O 1
ATOM 3168 N N . ASN A 1 373 ? 15.540 -14.603 -20.922 1.00 87.81 373 ASN A N 1
ATOM 3169 C CA . ASN A 1 373 ? 16.318 -14.282 -22.119 1.00 87.81 373 ASN A CA 1
ATOM 3170 C C . ASN A 1 373 ? 15.953 -12.926 -22.749 1.00 87.81 373 ASN A C 1
ATOM 3172 O O . ASN A 1 373 ? 16.126 -12.727 -23.960 1.00 87.81 373 ASN A O 1
ATOM 3176 N N . TYR A 1 374 ? 15.445 -11.991 -21.939 1.00 87.06 374 TYR A N 1
ATOM 3177 C CA . TYR A 1 374 ? 15.062 -10.666 -22.412 1.00 87.06 374 TYR A CA 1
ATOM 3178 C C . TYR A 1 374 ? 16.252 -9.915 -23.022 1.00 87.06 374 TYR A C 1
ATOM 3180 O O . TYR A 1 374 ? 17.353 -9.887 -22.474 1.00 87.06 374 TYR A O 1
ATOM 3188 N N . LYS A 1 375 ? 16.021 -9.267 -24.168 1.00 85.00 375 LYS A N 1
ATOM 3189 C CA . LYS A 1 375 ? 17.008 -8.405 -24.827 1.00 85.00 375 LYS A CA 1
ATOM 3190 C C . LYS A 1 375 ? 16.477 -6.985 -24.893 1.00 85.00 375 LYS A C 1
ATOM 3192 O O . LYS A 1 375 ? 15.387 -6.756 -25.415 1.00 85.00 375 LYS A O 1
ATOM 3197 N N . THR A 1 376 ? 17.288 -6.048 -24.414 1.00 81.50 376 THR A N 1
ATOM 3198 C CA . THR A 1 376 ? 17.014 -4.612 -24.459 1.00 81.50 376 THR A CA 1
ATOM 3199 C C . THR A 1 376 ? 16.674 -4.159 -25.876 1.00 81.50 376 THR A C 1
ATOM 3201 O O . THR A 1 376 ? 17.388 -4.487 -26.828 1.00 81.50 376 THR A O 1
ATOM 3204 N N . LYS A 1 377 ? 15.600 -3.377 -26.023 1.00 86.44 377 LYS A N 1
ATOM 3205 C CA . LYS A 1 377 ? 15.239 -2.756 -27.298 1.00 86.44 377 LYS A CA 1
ATOM 3206 C C . LYS A 1 377 ? 15.843 -1.360 -27.393 1.00 86.44 377 LYS A C 1
ATOM 3208 O O . LYS A 1 377 ? 15.784 -0.576 -26.454 1.00 86.44 377 LYS A O 1
ATOM 3213 N N . TYR A 1 378 ? 16.356 -1.021 -28.572 1.00 89.25 378 TYR A N 1
ATOM 3214 C CA . TYR A 1 378 ? 16.935 0.299 -28.855 1.00 89.25 378 TYR A CA 1
ATOM 3215 C C . TYR A 1 378 ? 15.982 1.218 -29.630 1.00 89.25 378 TYR A C 1
ATOM 3217 O O . TYR A 1 378 ? 16.390 2.246 -30.154 1.00 89.25 378 TYR A O 1
ATOM 3225 N N . THR A 1 379 ? 14.699 0.872 -29.730 1.00 88.62 379 THR A N 1
ATOM 3226 C CA . THR A 1 379 ? 13.729 1.632 -30.538 1.00 88.62 379 THR A CA 1
ATOM 3227 C C . THR A 1 379 ? 12.998 2.723 -29.760 1.00 88.62 379 THR A C 1
ATOM 3229 O O . THR A 1 379 ? 12.396 3.598 -30.371 1.00 88.62 379 THR A O 1
ATOM 3232 N N . ASN A 1 380 ? 13.029 2.677 -28.425 1.00 88.56 380 ASN A N 1
ATOM 3233 C CA . ASN A 1 380 ? 12.055 3.391 -27.594 1.00 88.56 380 ASN A CA 1
ATOM 3234 C C . ASN A 1 380 ? 12.596 4.677 -26.939 1.00 88.56 380 ASN A C 1
ATOM 3236 O O . ASN A 1 380 ? 11.808 5.557 -26.602 1.00 88.56 380 ASN A O 1
ATOM 3240 N N . SER A 1 381 ? 13.919 4.839 -26.780 1.00 93.19 381 SER A N 1
ATOM 3241 C CA . SER A 1 381 ? 14.509 6.094 -26.284 1.00 93.19 381 SER A CA 1
ATOM 3242 C C . SER A 1 381 ? 15.928 6.332 -26.799 1.00 93.19 381 SER A C 1
ATOM 3244 O O . SER A 1 381 ? 16.877 5.650 -26.417 1.00 93.19 381 SER A O 1
ATOM 3246 N N . ASN A 1 382 ? 16.096 7.398 -27.586 1.00 93.62 382 ASN A N 1
ATOM 3247 C CA . ASN A 1 382 ? 17.414 7.870 -28.025 1.00 93.62 382 ASN A CA 1
ATOM 3248 C C . ASN A 1 382 ? 18.318 8.257 -26.848 1.00 93.62 382 ASN A C 1
ATOM 3250 O O . ASN A 1 382 ? 19.527 8.042 -26.898 1.00 93.62 382 ASN A O 1
ATOM 3254 N N . MET A 1 383 ? 17.745 8.842 -25.791 1.00 93.50 383 MET A N 1
ATOM 3255 C CA . MET A 1 383 ? 18.510 9.226 -24.607 1.00 93.50 383 MET A CA 1
ATOM 3256 C C . MET A 1 383 ? 19.027 7.988 -23.873 1.00 93.50 383 MET A C 1
ATOM 3258 O O . MET A 1 383 ? 20.204 7.941 -23.522 1.00 93.50 383 MET A O 1
ATOM 3262 N N . MET A 1 384 ? 18.185 6.963 -23.699 1.00 94.38 384 MET A N 1
ATOM 3263 C CA . MET A 1 384 ? 18.626 5.718 -23.071 1.00 94.38 384 MET A CA 1
ATOM 3264 C C . MET A 1 384 ? 19.691 5.008 -23.912 1.00 94.38 384 MET A C 1
ATOM 3266 O O . MET A 1 384 ? 20.682 4.541 -23.363 1.00 94.38 384 MET A O 1
ATOM 3270 N N . ASN A 1 385 ? 19.557 4.996 -25.240 1.00 94.88 385 ASN A N 1
ATOM 3271 C CA . ASN A 1 385 ? 20.560 4.396 -26.124 1.00 94.88 385 ASN A CA 1
ATOM 3272 C C . ASN A 1 385 ? 21.941 5.051 -25.984 1.00 94.88 385 ASN A C 1
ATOM 3274 O O . ASN A 1 385 ? 22.952 4.352 -25.955 1.00 94.88 385 ASN A O 1
ATOM 3278 N N . LYS A 1 386 ? 21.991 6.380 -25.823 1.00 95.00 386 LYS A N 1
ATOM 3279 C CA . LYS A 1 386 ? 23.234 7.105 -25.514 1.00 95.00 386 LYS A CA 1
ATOM 3280 C C . LYS A 1 386 ? 23.813 6.707 -24.154 1.00 95.00 386 LYS A C 1
ATOM 3282 O O . LYS A 1 386 ? 25.026 6.559 -24.035 1.00 95.00 386 LYS A O 1
ATOM 3287 N N . ILE A 1 387 ? 22.963 6.507 -23.144 1.00 93.50 387 ILE A N 1
ATOM 3288 C CA . ILE A 1 387 ? 23.385 6.030 -21.817 1.00 93.50 387 ILE A CA 1
ATOM 3289 C C . ILE A 1 387 ? 23.943 4.604 -21.915 1.00 93.50 387 ILE A C 1
ATOM 3291 O O . ILE A 1 387 ? 25.031 4.348 -21.405 1.00 93.50 387 ILE A O 1
ATOM 3295 N N . PHE A 1 388 ? 23.266 3.698 -22.627 1.00 94.25 388 PHE A N 1
ATOM 3296 C CA . PHE A 1 388 ? 23.764 2.343 -22.864 1.00 94.25 388 PHE A CA 1
ATOM 3297 C C . PHE A 1 388 ? 25.104 2.346 -23.591 1.00 94.25 388 PHE A C 1
ATOM 3299 O O . PHE A 1 388 ? 26.004 1.612 -23.191 1.00 94.25 388 PHE A O 1
ATOM 3306 N N . LEU A 1 389 ? 25.268 3.187 -24.617 1.00 95.25 389 LEU A N 1
ATOM 3307 C CA . LEU A 1 389 ? 26.545 3.331 -25.310 1.00 95.25 389 LEU A CA 1
ATOM 3308 C C . LEU A 1 389 ? 27.649 3.763 -24.338 1.00 95.25 389 LEU A C 1
ATOM 3310 O O . LEU A 1 389 ? 28.701 3.134 -24.306 1.00 95.25 389 LEU A O 1
ATOM 3314 N N . ALA A 1 390 ? 27.396 4.776 -23.504 1.00 93.94 390 ALA A N 1
ATOM 3315 C CA . ALA A 1 390 ? 28.361 5.237 -22.508 1.00 93.94 390 ALA A CA 1
ATOM 3316 C C . ALA A 1 390 ? 28.742 4.133 -21.505 1.00 93.94 390 ALA A C 1
ATOM 3318 O O . ALA A 1 390 ? 29.925 3.937 -21.239 1.00 93.94 390 ALA A O 1
ATOM 3319 N N . MET A 1 391 ? 27.765 3.377 -20.990 1.00 92.12 391 MET A N 1
ATOM 3320 C CA . MET A 1 391 ? 28.009 2.252 -20.075 1.00 92.12 391 MET A CA 1
ATOM 3321 C C . MET A 1 391 ? 28.842 1.147 -20.734 1.00 92.12 391 MET A C 1
ATOM 3323 O O . MET A 1 391 ? 29.776 0.618 -20.134 1.00 92.12 391 MET A O 1
ATOM 3327 N N . LYS A 1 392 ? 28.526 0.803 -21.987 1.00 94.06 392 LYS A N 1
ATOM 3328 C CA . LYS A 1 392 ? 29.241 -0.237 -22.734 1.00 94.06 392 LYS A CA 1
ATOM 3329 C C . LYS A 1 392 ? 30.666 0.197 -23.098 1.00 94.06 392 LYS A C 1
ATOM 3331 O O . LYS A 1 392 ? 31.581 -0.618 -23.004 1.00 94.06 392 LYS A O 1
ATOM 3336 N N . LEU A 1 393 ? 30.876 1.470 -23.446 1.00 94.56 393 LEU A N 1
ATOM 3337 C CA . LEU A 1 393 ? 32.216 2.037 -23.633 1.00 94.56 393 LEU A CA 1
ATOM 3338 C C . LEU A 1 393 ? 33.022 2.037 -22.330 1.00 94.56 393 LEU A C 1
ATOM 3340 O O . LEU A 1 393 ? 34.212 1.747 -22.371 1.00 94.56 393 LEU A O 1
ATOM 3344 N N . ASP A 1 394 ? 32.390 2.285 -21.182 1.00 93.44 394 ASP A N 1
ATOM 3345 C CA . ASP A 1 394 ? 33.058 2.227 -19.878 1.00 93.44 394 ASP A CA 1
ATOM 3346 C C . ASP A 1 394 ? 33.599 0.831 -19.566 1.00 93.44 394 ASP A C 1
ATOM 3348 O O . ASP A 1 394 ? 34.764 0.687 -19.190 1.00 93.44 394 ASP A O 1
ATOM 3352 N N . ASN A 1 395 ? 32.801 -0.208 -19.824 1.00 93.38 395 ASN A N 1
ATOM 3353 C CA . ASN A 1 395 ? 33.248 -1.592 -19.677 1.00 93.38 395 ASN A CA 1
ATOM 3354 C C . ASN A 1 395 ? 34.379 -1.952 -20.649 1.00 93.38 395 ASN A C 1
ATOM 3356 O O . ASN A 1 395 ? 35.333 -2.636 -20.266 1.00 93.38 395 ASN A O 1
ATOM 3360 N N . LEU A 1 396 ? 34.302 -1.467 -21.891 1.00 93.94 396 LEU A N 1
ATOM 3361 C CA . LEU A 1 396 ? 35.354 -1.663 -22.881 1.00 93.94 396 LEU A CA 1
ATOM 3362 C C . LEU A 1 396 ? 36.659 -0.983 -22.449 1.00 93.94 396 LEU A C 1
ATOM 3364 O O . LEU A 1 396 ? 37.709 -1.613 -22.474 1.00 93.94 396 LEU A O 1
ATOM 3368 N N . VAL A 1 397 ? 36.611 0.277 -22.020 1.00 92.81 397 VAL A N 1
ATOM 3369 C CA . VAL A 1 397 ? 37.812 1.043 -21.661 1.00 92.81 397 VAL A CA 1
ATOM 3370 C C . VAL A 1 397 ? 38.433 0.555 -20.352 1.00 92.81 397 VAL A C 1
ATOM 3372 O O . VAL A 1 397 ? 39.653 0.438 -20.269 1.00 92.81 397 VAL A O 1
ATOM 3375 N N . LYS A 1 398 ? 37.625 0.252 -19.329 1.00 94.00 398 LYS A N 1
ATOM 3376 C CA . LYS A 1 398 ? 38.134 -0.145 -18.004 1.00 94.00 398 LYS A CA 1
ATOM 3377 C C . LYS A 1 398 ? 38.544 -1.608 -17.920 1.00 94.00 398 LYS A C 1
ATOM 3379 O O . LYS A 1 398 ? 39.507 -1.925 -17.227 1.00 94.00 398 LYS A O 1
ATOM 3384 N N . TYR A 1 399 ? 37.804 -2.492 -18.586 1.00 94.69 399 TYR A N 1
ATOM 3385 C CA . TYR A 1 399 ? 37.943 -3.940 -18.409 1.00 94.69 399 TYR A CA 1
ATOM 3386 C C . TYR A 1 399 ? 38.258 -4.684 -19.708 1.00 94.69 399 TYR A C 1
ATOM 3388 O O . TYR A 1 399 ? 38.417 -5.901 -19.680 1.00 94.69 399 TYR A O 1
ATOM 3396 N N . ASN A 1 400 ? 38.363 -3.981 -20.842 1.00 92.75 400 ASN A N 1
ATOM 3397 C CA . ASN A 1 400 ? 38.568 -4.573 -22.166 1.00 92.75 400 ASN A CA 1
ATOM 3398 C C . ASN A 1 400 ? 37.464 -5.573 -22.568 1.00 92.75 400 ASN A C 1
ATOM 3400 O O . ASN A 1 400 ? 37.704 -6.526 -23.308 1.00 92.75 400 ASN A O 1
ATOM 3404 N N . ILE A 1 401 ? 36.239 -5.361 -22.072 1.00 94.31 401 ILE A N 1
ATOM 3405 C CA . ILE A 1 401 ? 35.071 -6.196 -22.377 1.00 94.31 401 ILE A CA 1
ATOM 3406 C C . ILE A 1 401 ? 34.251 -5.507 -23.472 1.00 94.31 401 ILE A C 1
ATOM 3408 O O . ILE A 1 401 ? 33.578 -4.508 -23.216 1.00 94.31 401 ILE A O 1
ATOM 3412 N N . LYS A 1 402 ? 34.289 -6.044 -24.699 1.00 92.06 402 LYS A N 1
ATOM 3413 C CA . LYS A 1 402 ? 33.485 -5.535 -25.820 1.00 92.06 402 LYS A CA 1
ATOM 3414 C C . LYS A 1 402 ? 32.094 -6.171 -25.827 1.00 92.06 402 LYS A C 1
ATOM 3416 O O . LYS A 1 402 ? 31.944 -7.353 -26.128 1.00 92.06 402 LYS A O 1
ATOM 3421 N N . ASP A 1 403 ? 31.076 -5.369 -25.534 1.00 92.50 403 ASP A N 1
ATOM 3422 C CA . ASP A 1 403 ? 29.677 -5.768 -25.684 1.00 92.50 403 ASP A CA 1
ATOM 3423 C C . ASP A 1 403 ? 29.272 -5.824 -27.172 1.00 92.50 403 ASP A C 1
ATOM 3425 O O . ASP A 1 403 ? 29.680 -4.986 -27.982 1.00 92.50 403 ASP A O 1
ATOM 3429 N N . LYS A 1 404 ? 28.456 -6.824 -27.527 1.00 91.62 404 LYS A N 1
ATOM 3430 C CA . LYS A 1 404 ? 28.012 -7.114 -28.899 1.00 91.62 404 LYS A CA 1
ATOM 3431 C C . LYS A 1 404 ? 27.248 -5.963 -29.569 1.00 91.62 404 LYS A C 1
ATOM 3433 O O . LYS A 1 404 ? 27.301 -5.847 -30.788 1.00 91.62 404 LYS A O 1
ATOM 3438 N N . ASP A 1 405 ? 26.554 -5.119 -28.802 1.00 92.56 405 ASP A N 1
ATOM 3439 C CA . ASP A 1 405 ? 25.736 -4.037 -29.366 1.00 92.56 405 ASP A CA 1
ATOM 3440 C C . ASP A 1 405 ? 26.489 -2.692 -29.420 1.00 92.56 405 ASP A C 1
ATOM 3442 O O . ASP A 1 405 ? 25.907 -1.687 -29.826 1.00 92.56 405 ASP A O 1
ATOM 3446 N N . ILE A 1 406 ? 27.776 -2.640 -29.035 1.00 92.38 406 ILE A N 1
ATOM 3447 C CA . ILE A 1 406 ? 28.584 -1.406 -29.119 1.00 92.38 406 ILE A CA 1
ATOM 3448 C C . ILE A 1 406 ? 28.635 -0.879 -30.550 1.00 92.38 406 ILE A C 1
ATOM 3450 O O . ILE A 1 406 ? 28.446 0.315 -30.755 1.00 92.38 406 ILE A O 1
ATOM 3454 N N . ASP A 1 407 ? 28.872 -1.751 -31.531 1.00 92.56 407 ASP A N 1
ATOM 3455 C CA . ASP A 1 407 ? 29.017 -1.345 -32.934 1.00 92.56 407 ASP A CA 1
ATOM 3456 C C . ASP A 1 407 ? 27.685 -0.812 -33.501 1.00 92.56 407 ASP A C 1
ATOM 3458 O O . ASP A 1 407 ? 27.651 0.164 -34.253 1.00 92.56 407 ASP A O 1
ATOM 3462 N N . LEU A 1 408 ? 26.561 -1.401 -33.075 1.00 93.44 408 LEU A N 1
ATOM 3463 C CA . LEU A 1 408 ? 25.222 -0.923 -33.421 1.00 93.44 408 LEU A CA 1
ATOM 3464 C C . LEU A 1 408 ? 24.944 0.458 -32.813 1.00 93.44 408 LEU A C 1
ATOM 3466 O O . LEU A 1 408 ? 24.391 1.329 -33.476 1.00 93.44 408 LEU A O 1
ATOM 3470 N N . LEU A 1 409 ? 25.302 0.670 -31.548 1.00 93.81 409 LEU A N 1
ATOM 3471 C CA . LEU A 1 409 ? 25.020 1.931 -30.867 1.00 93.81 409 LEU A CA 1
ATOM 3472 C C . LEU A 1 409 ? 25.956 3.056 -31.326 1.00 93.81 409 LEU A C 1
ATOM 3474 O O . LEU A 1 409 ? 25.480 4.158 -31.583 1.00 93.81 409 LEU A O 1
ATOM 3478 N N . SER A 1 410 ? 27.254 2.792 -31.477 1.00 92.56 410 SER A N 1
ATOM 3479 C CA . SER A 1 410 ? 28.248 3.801 -31.877 1.00 92.56 410 SER A CA 1
ATOM 3480 C C . SER A 1 410 ? 28.082 4.273 -33.323 1.00 92.56 410 SER A C 1
ATOM 3482 O O . SER A 1 410 ? 28.395 5.418 -33.632 1.00 92.56 410 SER A O 1
ATOM 3484 N N . SER A 1 411 ? 27.531 3.431 -34.203 1.00 93.19 411 SER A N 1
ATOM 3485 C CA . SER A 1 411 ? 27.193 3.826 -35.578 1.00 93.19 411 SER A CA 1
ATOM 3486 C C . SER A 1 411 ? 25.975 4.752 -35.668 1.00 93.19 411 SER A C 1
ATOM 3488 O O . SER A 1 411 ? 25.852 5.497 -36.636 1.00 93.19 411 SER A O 1
ATOM 3490 N N . ASN A 1 412 ? 25.086 4.730 -34.669 1.00 93.31 412 ASN A N 1
ATOM 3491 C CA . ASN A 1 412 ? 23.852 5.523 -34.655 1.00 93.31 412 ASN A CA 1
ATOM 3492 C C . ASN A 1 412 ? 23.897 6.722 -33.694 1.00 93.31 412 ASN A C 1
ATOM 3494 O O . ASN A 1 412 ? 23.091 7.645 -33.825 1.00 93.31 412 ASN A O 1
ATOM 3498 N N . TYR A 1 413 ? 24.810 6.722 -32.722 1.00 93.56 413 TYR A N 1
ATOM 3499 C CA . TYR A 1 413 ? 24.889 7.744 -31.685 1.00 93.56 413 TYR A CA 1
ATOM 3500 C C . TYR A 1 413 ? 26.319 8.225 -31.475 1.00 93.56 413 TYR A C 1
ATOM 3502 O O . TYR A 1 413 ? 27.213 7.441 -31.170 1.00 93.56 413 TYR A O 1
ATOM 3510 N N . ASP A 1 414 ? 26.485 9.545 -31.526 1.00 90.81 414 ASP A N 1
ATOM 3511 C CA . ASP A 1 414 ? 27.690 10.228 -31.073 1.00 90.81 414 ASP A CA 1
ATOM 3512 C C . ASP A 1 414 ? 27.479 10.785 -29.655 1.00 90.81 414 ASP A C 1
ATOM 3514 O O . ASP A 1 414 ? 26.433 11.381 -29.347 1.00 90.81 414 ASP A O 1
ATOM 3518 N N . ILE A 1 415 ? 28.455 10.549 -28.777 1.00 91.38 415 ILE A N 1
ATOM 3519 C CA . ILE A 1 415 ? 28.453 11.000 -27.384 1.00 91.38 415 ILE A CA 1
ATOM 3520 C C . ILE A 1 415 ? 29.834 11.554 -27.005 1.00 91.38 415 ILE A C 1
ATOM 3522 O O . ILE A 1 415 ? 30.849 10.982 -27.399 1.00 91.38 415 ILE A O 1
ATOM 3526 N N . PRO A 1 416 ? 29.909 12.615 -26.177 1.00 88.50 416 PRO A N 1
ATOM 3527 C CA . PRO A 1 416 ? 31.173 13.205 -25.733 1.00 88.50 416 PRO A CA 1
ATOM 3528 C C . PRO A 1 416 ? 31.849 12.356 -24.636 1.00 88.50 416 PRO A C 1
ATOM 3530 O O . PRO A 1 416 ? 32.128 12.826 -23.531 1.00 88.50 416 PRO A O 1
ATOM 3533 N N . TYR A 1 417 ? 32.073 11.069 -24.904 1.00 88.00 417 TYR A N 1
ATOM 3534 C CA . TYR A 1 417 ? 32.667 10.129 -23.955 1.00 88.00 417 TYR A CA 1
ATOM 3535 C C . TYR A 1 417 ? 34.147 10.468 -23.717 1.00 88.00 417 TYR A C 1
ATOM 3537 O O . TYR A 1 417 ? 34.902 10.663 -24.665 1.00 88.00 417 TYR A O 1
ATOM 3545 N N . MET A 1 418 ? 34.556 10.581 -22.447 1.00 85.12 418 MET A N 1
ATOM 3546 C CA . MET A 1 418 ? 35.899 11.027 -22.017 1.00 85.12 418 MET A CA 1
ATOM 3547 C C . MET A 1 418 ? 36.348 12.410 -22.534 1.00 85.12 418 MET A C 1
ATOM 3549 O O . MET A 1 418 ? 37.509 12.774 -22.375 1.00 85.12 418 MET A O 1
ATOM 3553 N N . GLN A 1 419 ? 35.441 13.222 -23.083 1.00 83.81 419 GLN A N 1
ATOM 3554 C CA . GLN A 1 419 ? 35.739 14.589 -23.535 1.00 83.81 419 GLN A CA 1
ATOM 3555 C C . GLN A 1 419 ? 35.543 15.644 -22.429 1.00 83.81 419 GLN A C 1
ATOM 3557 O O . GLN A 1 419 ? 35.580 16.843 -22.696 1.00 83.81 419 GLN A O 1
ATOM 3562 N N . TYR A 1 420 ? 35.298 15.218 -21.184 1.00 74.88 420 TYR A N 1
ATOM 3563 C CA . TYR A 1 420 ? 35.078 16.128 -20.062 1.00 74.88 420 TYR A CA 1
ATOM 3564 C C . TYR A 1 420 ? 36.388 16.811 -19.645 1.00 74.88 420 TYR A C 1
ATOM 3566 O O . TYR A 1 420 ? 37.301 16.161 -19.135 1.00 74.88 420 TYR A O 1
ATOM 3574 N N . ASP A 1 421 ? 36.468 18.129 -19.847 1.00 76.19 421 ASP A N 1
ATOM 3575 C CA . ASP A 1 421 ? 37.592 18.951 -19.395 1.00 76.19 421 ASP A CA 1
ATOM 3576 C C . ASP A 1 421 ? 37.316 19.494 -17.981 1.00 76.19 421 ASP A C 1
ATOM 3578 O O . ASP A 1 421 ? 36.468 20.365 -17.783 1.00 76.19 421 ASP A O 1
ATOM 3582 N N . ASN A 1 422 ? 38.057 18.986 -16.992 1.00 70.88 422 ASN A N 1
ATOM 3583 C CA . ASN A 1 422 ? 38.002 19.427 -15.593 1.00 70.88 422 ASN A CA 1
ATOM 3584 C C . ASN A 1 422 ? 38.620 20.816 -15.355 1.00 70.88 422 ASN A C 1
ATOM 3586 O O . ASN A 1 422 ? 38.655 21.281 -14.212 1.00 70.88 422 ASN A O 1
ATOM 3590 N N . LYS A 1 423 ? 39.161 21.481 -16.384 1.00 80.38 423 LYS A N 1
ATOM 3591 C CA . LYS A 1 423 ? 39.689 22.837 -16.227 1.00 80.38 423 LYS A CA 1
ATOM 3592 C C . LYS A 1 423 ? 38.596 23.777 -15.730 1.00 80.38 423 LYS A C 1
ATOM 3594 O O . LYS A 1 423 ? 37.461 23.774 -16.206 1.00 80.38 423 LYS A O 1
ATOM 3599 N N . TYR A 1 424 ? 38.964 24.618 -14.770 1.00 74.12 424 TYR A N 1
ATOM 3600 C CA . TYR A 1 424 ? 38.093 25.668 -14.268 1.00 74.12 424 TYR A CA 1
ATOM 3601 C C . TYR A 1 424 ? 37.791 26.667 -15.390 1.00 74.12 424 TYR A C 1
ATOM 3603 O O . TYR A 1 424 ? 38.661 27.428 -15.813 1.00 74.12 424 TYR A O 1
ATOM 3611 N N . HIS A 1 425 ? 36.547 26.669 -15.861 1.00 75.38 425 HIS A N 1
ATOM 3612 C CA . HIS A 1 425 ? 36.043 27.686 -16.772 1.00 75.38 425 HIS A CA 1
ATOM 3613 C C . HIS A 1 425 ? 35.442 28.800 -15.912 1.00 75.38 425 HIS A C 1
ATOM 3615 O O . HIS A 1 425 ? 34.373 28.631 -15.326 1.00 75.38 425 HIS A O 1
ATOM 3621 N N . SER A 1 426 ? 36.145 29.928 -15.783 1.00 76.75 426 SER A N 1
ATOM 3622 C CA . SER A 1 426 ? 35.627 31.081 -15.042 1.00 76.75 426 SER A CA 1
ATOM 3623 C C . SER A 1 426 ? 34.272 31.509 -15.605 1.00 76.75 426 SER A C 1
ATOM 3625 O O . SER A 1 426 ? 34.116 31.594 -16.825 1.00 76.75 426 SER A O 1
ATOM 3627 N N . VAL A 1 427 ? 33.310 31.820 -14.732 1.00 77.06 427 VAL A N 1
ATOM 3628 C CA . VAL A 1 427 ? 32.016 32.368 -15.155 1.00 77.06 427 VAL A CA 1
ATOM 3629 C C . VAL A 1 427 ? 32.261 33.648 -15.952 1.00 77.06 427 VAL A C 1
ATOM 3631 O O . VAL A 1 427 ? 32.942 34.559 -15.479 1.00 77.06 427 VAL A O 1
ATOM 3634 N N . ASP A 1 428 ? 31.698 33.717 -17.158 1.00 82.12 428 ASP A N 1
ATOM 3635 C CA . ASP A 1 428 ? 31.721 34.929 -17.972 1.00 82.12 428 ASP A CA 1
ATOM 3636 C C . ASP A 1 428 ? 31.076 36.072 -17.176 1.00 82.12 428 ASP A C 1
ATOM 3638 O O . ASP A 1 428 ? 29.860 36.095 -16.950 1.00 82.12 428 ASP A O 1
ATOM 3642 N N . LYS A 1 429 ? 31.915 37.015 -16.735 1.00 79.31 429 LYS A N 1
ATOM 3643 C CA . LYS A 1 429 ? 31.512 38.152 -15.906 1.00 79.31 429 LYS A CA 1
ATOM 3644 C C . LYS A 1 429 ? 30.378 38.938 -16.552 1.00 79.31 429 LYS A C 1
ATOM 3646 O O . LYS A 1 429 ? 29.461 39.348 -15.852 1.00 79.31 429 LYS A O 1
ATOM 3651 N N . ASN A 1 430 ? 30.378 39.087 -17.876 1.00 80.94 430 ASN A N 1
ATOM 3652 C CA . ASN A 1 430 ? 29.351 39.854 -18.575 1.00 80.94 430 ASN A CA 1
ATOM 3653 C C . ASN A 1 430 ? 27.991 39.153 -18.507 1.00 80.94 430 ASN A C 1
ATOM 3655 O O . ASN A 1 430 ? 26.971 39.802 -18.271 1.00 80.94 430 ASN A O 1
ATOM 3659 N N . LYS A 1 431 ? 27.965 37.822 -18.655 1.00 81.38 431 LYS A N 1
ATOM 3660 C CA . LYS A 1 431 ? 26.735 37.031 -18.483 1.00 81.38 431 LYS A CA 1
ATOM 3661 C C . LYS A 1 431 ? 26.244 37.063 -17.039 1.00 81.38 431 LYS A C 1
ATOM 3663 O O . LYS A 1 431 ? 25.044 37.210 -16.822 1.00 81.38 431 LYS A O 1
ATOM 3668 N N . LEU A 1 432 ? 27.156 36.973 -16.070 1.00 80.31 432 LEU A N 1
ATOM 3669 C CA . LEU A 1 432 ? 26.825 37.047 -14.648 1.00 80.31 432 LEU A CA 1
ATOM 3670 C C . LEU A 1 432 ? 26.232 38.413 -14.276 1.00 80.31 432 LEU A C 1
ATOM 3672 O O . LEU A 1 432 ? 25.154 38.468 -13.693 1.00 80.31 432 LEU A O 1
ATOM 3676 N N . TYR A 1 433 ? 26.886 39.510 -14.662 1.00 81.25 433 TYR A N 1
ATOM 3677 C CA . TYR A 1 433 ? 26.408 40.869 -14.402 1.00 81.25 433 TYR A CA 1
ATOM 3678 C C . TYR A 1 433 ? 25.049 41.139 -15.054 1.00 81.25 433 TYR A C 1
ATOM 3680 O O . TYR A 1 433 ? 24.160 41.705 -14.414 1.00 81.25 433 TYR A O 1
ATOM 3688 N N . LYS A 1 434 ? 24.845 40.643 -16.283 1.00 81.44 434 LYS A N 1
ATOM 3689 C CA . LYS A 1 434 ? 23.554 40.717 -16.978 1.00 81.44 434 LYS A CA 1
ATOM 3690 C C . LYS A 1 434 ? 22.460 39.929 -16.253 1.00 81.44 434 LYS A C 1
ATOM 3692 O O . LYS A 1 434 ? 21.356 40.435 -16.109 1.00 81.44 434 LYS A O 1
ATOM 3697 N N . TYR A 1 435 ? 22.757 38.721 -15.770 1.00 81.81 435 TYR A N 1
ATOM 3698 C CA . TYR A 1 435 ? 21.801 37.905 -15.012 1.00 81.81 435 TYR A CA 1
ATOM 3699 C C . TYR A 1 435 ? 21.456 38.522 -13.647 1.00 81.81 435 TYR A C 1
ATOM 3701 O O . TYR A 1 435 ? 20.299 38.527 -13.235 1.00 81.81 435 TYR A O 1
ATOM 3709 N N . LEU A 1 436 ? 22.448 39.096 -12.962 1.00 82.75 436 LEU A N 1
ATOM 3710 C CA . LEU A 1 436 ? 22.280 39.766 -11.671 1.00 82.75 436 LEU A CA 1
ATOM 3711 C C . LEU A 1 436 ? 21.693 41.184 -11.792 1.00 82.75 436 LEU A C 1
ATOM 3713 O O . LEU A 1 436 ? 21.518 41.853 -10.772 1.00 82.75 436 LEU A O 1
ATOM 3717 N N . ASN A 1 437 ? 21.402 41.663 -13.010 1.00 76.62 437 ASN A N 1
ATOM 3718 C CA . ASN A 1 437 ? 20.946 43.030 -13.285 1.00 76.62 437 ASN A CA 1
ATOM 3719 C C . ASN A 1 437 ? 21.809 44.101 -12.591 1.00 76.62 437 ASN A C 1
ATOM 3721 O O . ASN A 1 437 ? 21.286 45.100 -12.101 1.00 76.62 437 ASN A O 1
ATOM 3725 N N . ASN A 1 438 ? 23.123 43.873 -12.490 1.00 66.44 438 ASN A N 1
ATOM 3726 C CA . ASN A 1 438 ? 24.068 44.732 -11.763 1.00 66.44 438 ASN A CA 1
ATOM 3727 C C . ASN A 1 438 ? 23.691 45.039 -10.292 1.00 66.44 438 ASN A C 1
ATOM 3729 O O . ASN A 1 438 ? 24.219 45.986 -9.718 1.00 66.44 438 ASN A O 1
ATOM 3733 N N . LYS A 1 439 ? 22.797 44.264 -9.656 1.00 67.88 439 LYS A N 1
ATOM 3734 C CA . LYS A 1 439 ? 22.315 44.535 -8.285 1.00 67.88 439 LYS A CA 1
ATOM 3735 C C . LYS A 1 439 ? 23.216 43.981 -7.177 1.00 67.88 439 LYS A C 1
ATOM 3737 O O . LYS A 1 439 ? 23.011 44.306 -6.014 1.00 67.88 439 LYS A O 1
ATOM 3742 N N . LEU A 1 440 ? 24.198 43.152 -7.525 1.00 59.75 440 LEU A N 1
ATOM 3743 C CA . LEU A 1 440 ? 25.152 42.552 -6.593 1.00 59.75 440 LEU A CA 1
ATOM 3744 C C . LEU A 1 440 ? 26.574 42.863 -7.066 1.00 59.75 440 LEU A C 1
ATOM 3746 O O . LEU A 1 440 ? 27.079 42.247 -8.004 1.00 59.75 440 LEU A O 1
ATOM 3750 N N . LEU A 1 441 ? 27.205 43.837 -6.412 1.00 58.34 441 LEU A N 1
ATOM 3751 C CA . LEU A 1 441 ? 28.647 44.051 -6.471 1.00 58.34 441 LEU A CA 1
ATOM 3752 C C . LEU A 1 441 ? 29.256 43.195 -5.359 1.00 58.34 441 LEU A C 1
ATOM 3754 O O . LEU A 1 441 ? 29.157 43.543 -4.187 1.00 58.34 441 LEU A O 1
ATOM 3758 N N . LEU A 1 442 ? 29.820 42.042 -5.715 1.00 51.44 442 LEU A N 1
ATOM 3759 C CA . LEU A 1 442 ? 30.687 41.300 -4.802 1.00 51.44 442 LEU A CA 1
ATOM 3760 C C . LEU A 1 442 ? 31.979 42.116 -4.656 1.00 51.44 442 LEU A C 1
ATOM 3762 O O . LEU A 1 442 ? 32.758 42.186 -5.608 1.00 51.44 442 LEU A O 1
ATOM 3766 N N . SER A 1 443 ? 32.122 42.797 -3.517 1.00 45.56 443 SER A N 1
ATOM 3767 C CA . SER A 1 443 ? 33.345 43.483 -3.080 1.00 45.56 443 SER A CA 1
ATOM 3768 C C . SER A 1 443 ? 34.430 42.495 -2.688 1.00 45.56 443 SER A C 1
ATOM 3770 O O . SER A 1 443 ? 34.066 41.538 -1.961 1.00 45.56 443 SER A O 1
#

Radius of gyration: 27.92 Å; chains: 1; bounding box: 77×70×70 Å

pLDDT: mean 90.81, std 7.13, range [45.56, 98.25]

Foldseek 3Di:
DAEAEEAEDPQAQVVVVVVCCVVVVVHHYHYDHLVVVVCALPWDAAPQLQLCCCVVVVDDSVVSVLLVVCLLLQDPLDDDPLNVVSVVSVCVCVVVVRIGYNVVVNVVQQPHEYEYELDLDDWQSSVVVCVSHRYDYDDDDFAQADDAEEEEAADLLLLLLVVVVVVVVCVVVVQAQLLEAEADDPVNLVSNVVVCVLLVADEFRPFDQLLVPPLVVVCLVCVLPNPVSLVVDPDPQSSVLLCVLVVSVVVDNRCVSCSSVSSVSSRVHTDDIDSRGHYYGHLSHDHDQSHAYEYEAQFPVRLDAFDQPRSDGQVRCVSSVTDHSVRRRVSSLVVSSSSQSRHNNYHHYHHQDDPVGGTHHDPSDPPHHYHHPDDRDPPRGPSVLQVVLLVQVCCCVVPVDHDPCNVVSVVPDDDCRPVDDPDDDPPPVVVVCVVVVVPDDPD

Secondary structure (DSSP, 8-state):
--EEEEE--HHHHHHHHHHHHHH-TTSEEEEE-HHHHHHHHS-B--HHHHHHHHHHHT--HHHHHHHHHHGGG--SS--SHHHHHHHHHHHHHHHTT-SB--HHHHHHHHTS-EEEES-S---HHHHHHHTTS-EEEE----------EEEEESSHHHHHHHHHHHHHHHHHTT--GGGEEEE--GGGHHHHHHHHHHTT--EE----BGGGSHHHHHHHH-TTSHHHHHHT---HHHHHHHHHHHHHTTT-S-GGGGHHHHHHHHHT-BPPP-TTSEEE--TTS---TT-EEEE---BGGGS----S-SSS-HHHHHHHTPPPHHHHHHHHHHHHHHHHHT-TEEEEEEESEETTEE--B--SS-S-EEE------SSS-HHHHHHHHHHHHHHHHHH----TTHHHHHHH----TT----S-----HHHHHHHTTT-----